Protein AF-W9YU02-F1 (afdb_monomer_lite)

Sequence (394 aa):
MASEASTPVRILVINPNTSTHMTDALKPMVEGLGFPSVDYTYFTSPTPGIPSINSPTDAARSAEICFPALVPLVPHHDAFLVACYSAHPLVGMLKAECSRLSAAAAAGAGGRGARKYVTGIFEASCLASLALVSSSGGEGGEANEEKNKTTTITANENDKTTTNTDIDNDSFGFGIVSTGKVWETALQHAVDEFLGLPVPNGNDLNTPNSKPDSTSKTQSQSHQSTPQRFYGCETTGLNASELHDLPAEEVRKKMMDATKRLLRRGMGIIGSSKNTSPDETWKLVNVKVNANLQSQSQSQSQSHEQSSSTDNVSSSYGSESTTACSDPDPESRSKSSSRVKAICLGCAGMVGLDSAVRSACIEELGPEAGKEVYIVDGVKAGVGMLYSLARCGF

Structure (mmCIF, N/CA/C/O backbone):
data_AF-W9YU02-F1
#
_entry.id   AF-W9YU02-F1
#
loop_
_atom_site.group_PDB
_atom_site.id
_atom_site.type_symbol
_atom_site.label_atom_id
_atom_site.label_alt_id
_atom_site.label_comp_id
_atom_site.label_asym_id
_atom_site.label_entity_id
_atom_site.label_seq_id
_atom_site.pdbx_PDB_ins_code
_atom_site.Cartn_x
_atom_site.Cartn_y
_atom_site.Cartn_z
_atom_site.occupancy
_atom_site.B_iso_or_equiv
_atom_site.auth_seq_id
_atom_site.auth_comp_id
_atom_site.auth_asym_id
_atom_site.auth_atom_id
_atom_site.pdbx_PDB_model_num
ATOM 1 N N . MET A 1 1 ? -15.076 -34.034 -17.458 1.00 41.31 1 MET A N 1
ATOM 2 C CA . MET A 1 1 ? -14.445 -32.890 -18.143 1.00 41.31 1 MET A CA 1
ATOM 3 C C . MET A 1 1 ? -13.404 -32.335 -17.191 1.00 41.31 1 MET A C 1
ATOM 5 O O . MET A 1 1 ? -13.784 -31.924 -16.104 1.00 41.31 1 MET A O 1
ATOM 9 N N . ALA A 1 2 ? -12.118 -32.435 -17.521 1.00 43.78 2 ALA A N 1
ATOM 10 C CA . ALA A 1 2 ? -11.087 -31.748 -16.751 1.00 43.78 2 ALA A CA 1
ATOM 11 C C . ALA A 1 2 ? -11.253 -30.248 -17.023 1.00 43.78 2 ALA A C 1
ATOM 13 O O . ALA A 1 2 ? -11.263 -29.853 -18.187 1.00 43.78 2 ALA A O 1
ATOM 14 N N . SER A 1 3 ? -11.476 -29.435 -15.989 1.00 51.62 3 SER A N 1
ATOM 15 C CA . SER A 1 3 ? -11.444 -27.983 -16.152 1.00 51.62 3 SER A CA 1
ATOM 16 C C . SER A 1 3 ? -10.047 -27.611 -16.639 1.00 51.62 3 SER A C 1
ATOM 18 O O . SER A 1 3 ? -9.076 -27.954 -15.962 1.00 51.62 3 SER A O 1
ATOM 20 N N . GLU A 1 4 ? -9.924 -26.947 -17.788 1.00 56.81 4 GLU A N 1
ATOM 21 C CA . GLU A 1 4 ? -8.664 -26.299 -18.151 1.00 56.81 4 GLU A CA 1
ATOM 22 C C . GLU A 1 4 ? -8.296 -25.349 -17.008 1.00 56.81 4 GLU A C 1
ATOM 24 O O . GLU A 1 4 ? -8.986 -24.359 -16.756 1.00 56.81 4 GLU A O 1
ATOM 29 N N . ALA A 1 5 ? -7.264 -25.705 -16.242 1.00 61.38 5 ALA A N 1
ATOM 30 C CA . ALA A 1 5 ? -6.769 -24.853 -15.178 1.00 61.38 5 ALA A CA 1
ATOM 31 C C . ALA A 1 5 ? -6.257 -23.569 -15.838 1.00 61.38 5 ALA A C 1
ATOM 33 O O . ALA A 1 5 ? -5.309 -23.601 -16.621 1.00 61.38 5 ALA A O 1
ATOM 34 N N . SER A 1 6 ? -6.927 -22.448 -15.573 1.00 71.88 6 SER A N 1
ATOM 35 C CA . SER A 1 6 ? -6.521 -21.156 -16.115 1.00 71.88 6 SER A CA 1
ATOM 36 C C . SER A 1 6 ? -5.093 -20.832 -15.672 1.00 71.88 6 SER A C 1
ATOM 38 O O . SER A 1 6 ? -4.757 -21.007 -14.498 1.00 71.88 6 SER A O 1
ATOM 40 N N . THR A 1 7 ? -4.270 -20.344 -16.606 1.00 85.31 7 THR A N 1
ATOM 41 C CA . THR A 1 7 ? -2.893 -19.913 -16.340 1.00 85.31 7 THR A CA 1
ATOM 42 C C . THR A 1 7 ? -2.851 -18.993 -15.114 1.00 85.31 7 THR A C 1
ATOM 44 O O . THR A 1 7 ? -3.695 -18.090 -15.005 1.00 85.31 7 THR A O 1
ATOM 47 N N . PRO A 1 8 ? -1.921 -19.209 -14.168 1.00 92.12 8 PRO A N 1
ATOM 48 C CA . PRO A 1 8 ? -1.786 -18.337 -13.012 1.00 92.12 8 PRO A CA 1
ATOM 49 C C . PRO A 1 8 ? -1.476 -16.889 -13.407 1.00 92.12 8 PRO A C 1
ATOM 51 O O . PRO A 1 8 ? -0.754 -16.643 -14.373 1.00 92.12 8 PRO A O 1
ATOM 54 N N . VAL A 1 9 ? -2.009 -15.929 -12.648 1.00 93.94 9 VAL A N 1
ATOM 55 C CA . VAL A 1 9 ? -1.598 -14.521 -12.754 1.00 93.94 9 VAL A CA 1
ATOM 56 C C . VAL A 1 9 ? -0.261 -14.373 -12.047 1.00 93.94 9 VAL A C 1
ATOM 58 O O . VAL A 1 9 ? -0.157 -14.723 -10.876 1.00 93.94 9 VAL A O 1
ATOM 61 N N . ARG A 1 10 ? 0.753 -13.835 -12.724 1.00 96.62 10 ARG A N 1
ATOM 62 C CA . ARG A 1 10 ? 2.095 -13.673 -12.150 1.00 96.62 10 ARG A CA 1
ATOM 63 C C . ARG A 1 10 ? 2.258 -12.262 -11.608 1.00 96.62 10 ARG A C 1
ATOM 65 O O . ARG A 1 10 ? 2.318 -11.307 -12.388 1.00 96.62 10 ARG A O 1
ATOM 72 N N . ILE A 1 11 ? 2.333 -12.122 -10.289 1.00 98.06 11 ILE A N 1
ATOM 73 C CA . ILE A 1 11 ? 2.441 -10.826 -9.611 1.00 98.06 11 ILE A CA 1
ATOM 74 C C . ILE A 1 11 ? 3.836 -10.696 -8.999 1.00 98.06 11 ILE A C 1
ATOM 76 O O . ILE A 1 11 ? 4.200 -11.469 -8.115 1.00 98.06 11 ILE A O 1
ATOM 80 N N . LEU A 1 12 ? 4.601 -9.696 -9.444 1.00 98.69 12 LEU A N 1
ATOM 81 C CA . LEU A 1 12 ? 5.879 -9.333 -8.834 1.00 98.69 12 LEU A CA 1
ATOM 82 C C . LEU A 1 12 ? 5.648 -8.338 -7.693 1.00 98.69 12 LEU A C 1
ATOM 84 O O . LEU A 1 12 ? 5.234 -7.199 -7.925 1.00 98.69 12 LEU A O 1
ATOM 88 N N . VAL A 1 13 ? 5.954 -8.750 -6.466 1.00 98.62 13 VAL A N 1
ATOM 89 C CA . VAL A 1 13 ? 5.935 -7.897 -5.275 1.00 98.62 13 VAL A CA 1
ATOM 90 C C . VAL A 1 13 ? 7.330 -7.313 -5.063 1.00 98.62 13 VAL A C 1
ATOM 92 O O . VAL A 1 13 ? 8.304 -8.028 -4.831 1.00 98.62 13 VAL A O 1
ATOM 95 N N . ILE A 1 14 ? 7.437 -5.994 -5.173 1.00 98.75 14 ILE A N 1
ATOM 96 C CA . ILE A 1 14 ? 8.702 -5.266 -5.230 1.00 98.75 14 ILE A CA 1
ATOM 97 C C . ILE A 1 14 ? 8.909 -4.550 -3.907 1.00 98.75 14 ILE A C 1
ATOM 99 O O . ILE A 1 14 ? 8.250 -3.548 -3.640 1.00 98.75 14 ILE A O 1
ATOM 103 N N . ASN A 1 15 ? 9.862 -5.019 -3.109 1.00 97.88 15 ASN A N 1
ATOM 104 C CA . ASN A 1 15 ? 10.437 -4.233 -2.034 1.00 97.88 15 ASN A CA 1
ATOM 105 C C . ASN A 1 15 ? 11.599 -3.386 -2.597 1.00 97.88 15 ASN A C 1
ATOM 107 O O . ASN A 1 15 ? 12.632 -3.942 -2.979 1.00 97.88 15 ASN A O 1
ATOM 111 N N . PRO A 1 16 ? 11.463 -2.050 -2.665 1.00 97.88 16 PRO A N 1
ATOM 112 C CA . PRO A 1 16 ? 12.486 -1.194 -3.253 1.00 97.88 16 PRO A CA 1
ATOM 113 C C . PRO A 1 16 ? 13.603 -0.812 -2.261 1.00 97.88 16 PRO A C 1
ATOM 115 O O . PRO A 1 16 ? 14.509 -0.060 -2.614 1.00 97.88 16 PRO A O 1
ATOM 118 N N . ASN A 1 17 ? 13.596 -1.337 -1.031 1.00 95.75 17 ASN A N 1
ATOM 119 C CA . ASN A 1 17 ? 14.744 -1.259 -0.126 1.00 95.75 17 ASN A CA 1
ATOM 120 C C . ASN A 1 17 ? 15.564 -2.564 -0.136 1.00 95.75 17 ASN A C 1
ATOM 122 O O . ASN A 1 17 ? 15.133 -3.578 -0.686 1.00 95.75 17 ASN A O 1
ATOM 126 N N . THR A 1 18 ? 16.765 -2.541 0.447 1.00 96.88 18 THR A N 1
ATOM 127 C CA . THR A 1 18 ? 17.677 -3.703 0.459 1.00 96.88 18 THR A CA 1
ATOM 128 C C . THR A 1 18 ? 17.398 -4.697 1.591 1.00 96.88 18 THR A C 1
ATOM 130 O O . THR A 1 18 ? 18.138 -5.667 1.745 1.00 96.88 18 THR A O 1
ATOM 133 N N . SER A 1 19 ? 16.381 -4.469 2.427 1.00 93.69 19 SER A N 1
ATOM 134 C CA . SER A 1 19 ? 16.058 -5.351 3.550 1.00 93.69 19 SER A CA 1
ATOM 135 C C . SER A 1 19 ? 15.324 -6.599 3.065 1.00 93.69 19 SER A C 1
ATOM 137 O O . SER A 1 19 ? 14.130 -6.564 2.768 1.00 93.69 19 SER A O 1
ATOM 139 N N . THR A 1 20 ? 16.017 -7.737 3.037 1.00 94.19 20 THR A N 1
ATOM 140 C CA . THR A 1 20 ? 15.391 -9.036 2.738 1.00 94.19 20 THR A CA 1
ATOM 141 C C . THR A 1 20 ? 14.346 -9.410 3.782 1.00 94.19 20 THR A C 1
ATOM 143 O O . THR A 1 20 ? 13.319 -9.973 3.428 1.00 94.19 20 THR A O 1
ATOM 146 N N . HIS A 1 21 ? 14.552 -9.015 5.042 1.00 90.81 21 HIS A N 1
ATOM 147 C CA . HIS A 1 21 ? 13.585 -9.224 6.117 1.00 90.81 21 HIS A CA 1
ATOM 148 C C . HIS A 1 21 ? 12.227 -8.575 5.807 1.00 90.81 21 HIS A C 1
ATOM 150 O O . HIS A 1 21 ? 11.186 -9.195 6.006 1.00 90.81 21 HIS A O 1
ATOM 156 N N . MET A 1 22 ? 12.222 -7.352 5.259 1.00 90.25 22 MET A N 1
ATOM 157 C CA . MET A 1 22 ? 10.985 -6.685 4.834 1.00 90.25 22 MET A CA 1
ATOM 158 C C . MET A 1 22 ? 10.299 -7.464 3.704 1.00 90.25 22 MET A C 1
ATOM 160 O O . MET A 1 22 ? 9.086 -7.644 3.724 1.00 90.25 22 MET A O 1
ATOM 164 N N . THR A 1 23 ? 11.069 -7.979 2.744 1.00 95.12 23 THR A N 1
ATOM 165 C CA . THR A 1 23 ? 10.541 -8.826 1.666 1.00 95.12 23 THR A CA 1
ATOM 166 C C . THR A 1 23 ? 9.942 -10.124 2.206 1.00 95.12 23 THR A C 1
ATOM 168 O O . THR A 1 23 ? 8.861 -10.526 1.782 1.00 95.12 23 THR A O 1
ATOM 171 N N . ASP A 1 24 ? 10.614 -10.772 3.155 1.00 94.25 24 ASP A N 1
ATOM 172 C CA . ASP A 1 24 ? 10.149 -12.014 3.770 1.00 94.25 24 ASP A CA 1
ATOM 173 C C . ASP A 1 24 ? 8.869 -11.805 4.590 1.00 94.25 24 ASP A C 1
ATOM 175 O O . ASP A 1 24 ? 7.983 -12.656 4.551 1.00 94.25 24 ASP A O 1
ATOM 179 N N . ALA A 1 25 ? 8.712 -10.648 5.240 1.00 90.50 25 ALA A N 1
ATOM 180 C CA . ALA A 1 25 ? 7.493 -10.285 5.965 1.00 90.50 25 ALA A CA 1
ATOM 181 C C . ALA A 1 25 ? 6.264 -10.092 5.049 1.00 90.50 25 ALA A C 1
ATOM 183 O O . ALA A 1 25 ? 5.131 -10.291 5.490 1.00 90.50 25 ALA A O 1
ATOM 184 N N . LEU A 1 26 ? 6.461 -9.749 3.768 1.00 93.06 26 LEU A N 1
ATOM 185 C CA . LEU A 1 26 ? 5.368 -9.620 2.793 1.00 93.06 26 LEU A CA 1
ATOM 186 C C . LEU A 1 26 ? 4.794 -10.977 2.366 1.00 93.06 26 LEU A C 1
ATOM 188 O O . LEU A 1 26 ? 3.607 -11.063 2.054 1.00 93.06 26 LEU A O 1
ATOM 192 N N . LYS A 1 27 ? 5.609 -12.037 2.354 1.00 94.88 27 LYS A N 1
ATOM 193 C CA . LYS A 1 27 ? 5.220 -13.361 1.841 1.00 94.88 27 LYS A CA 1
ATOM 194 C C . LYS A 1 27 ? 3.986 -13.954 2.534 1.00 94.88 27 LYS A C 1
ATOM 196 O O . LYS A 1 27 ? 2.983 -14.153 1.847 1.00 94.88 27 LYS A O 1
ATOM 201 N N . PRO A 1 28 ? 3.978 -14.159 3.870 1.00 92.94 28 PRO A N 1
ATOM 202 C CA . PRO A 1 28 ? 2.838 -14.781 4.543 1.00 92.94 28 PRO A CA 1
ATOM 203 C C . PRO A 1 28 ? 1.558 -13.945 4.436 1.00 92.94 28 PRO A C 1
ATOM 205 O O . PRO A 1 28 ? 0.458 -14.492 4.456 1.00 92.94 28 PRO A O 1
ATOM 208 N N . MET A 1 29 ? 1.672 -12.622 4.289 1.00 89.00 29 MET A N 1
ATOM 209 C CA . MET A 1 29 ? 0.507 -11.771 4.062 1.00 89.00 29 MET A CA 1
ATOM 210 C C . MET A 1 29 ? -0.136 -11.989 2.705 1.00 89.00 29 MET A C 1
ATOM 212 O O . MET A 1 29 ? -1.354 -12.116 2.611 1.00 89.00 29 MET A O 1
ATOM 216 N N . VAL A 1 30 ? 0.685 -11.938 1.657 1.00 93.75 30 VAL A N 1
ATOM 217 C CA . VAL A 1 30 ? 0.225 -12.015 0.276 1.00 93.75 30 VAL A CA 1
ATOM 218 C C . VAL A 1 30 ? -0.326 -13.413 0.002 1.00 93.75 30 VAL A C 1
ATOM 220 O O . VAL A 1 30 ? -1.393 -13.551 -0.594 1.00 93.75 30 VAL A O 1
ATOM 223 N N . GLU A 1 31 ? 0.336 -14.443 0.528 1.00 92.50 31 GLU A N 1
ATOM 224 C CA . GLU A 1 31 ? -0.146 -15.826 0.507 1.00 92.50 31 GLU A CA 1
ATOM 225 C C . GLU A 1 31 ? -1.450 -15.989 1.303 1.00 92.50 31 GLU A C 1
ATOM 227 O O . GLU A 1 31 ? -2.388 -16.636 0.833 1.00 92.50 31 GLU A O 1
ATOM 232 N N . GLY A 1 32 ? -1.560 -15.332 2.463 1.00 92.94 32 GLY A N 1
ATOM 233 C CA . GLY A 1 32 ? -2.749 -15.353 3.316 1.00 92.94 32 GLY A CA 1
ATOM 234 C C . GLY A 1 32 ? -4.019 -14.772 2.681 1.00 92.94 32 GLY A C 1
ATOM 235 O O . GLY A 1 32 ? -5.109 -15.000 3.203 1.00 92.94 32 GLY A O 1
ATOM 236 N N . LEU A 1 33 ? -3.915 -14.062 1.549 1.00 93.62 33 LEU A N 1
ATOM 237 C CA . LEU A 1 33 ? -5.077 -13.586 0.785 1.00 93.62 33 LEU A CA 1
ATOM 238 C C . LEU A 1 33 ? -5.819 -14.717 0.060 1.00 93.62 33 LEU A C 1
ATOM 240 O O . LEU A 1 33 ? -6.988 -14.548 -0.279 1.00 93.62 33 LEU A O 1
ATOM 244 N N . GLY A 1 34 ? -5.164 -15.857 -0.188 1.00 94.12 34 GLY A N 1
ATOM 245 C CA . GLY A 1 34 ? -5.819 -17.055 -0.722 1.00 94.12 34 GLY A CA 1
ATOM 246 C C . GLY A 1 34 ? -6.401 -16.908 -2.133 1.00 94.12 34 GLY A C 1
ATOM 247 O O . GLY A 1 34 ? -7.319 -17.648 -2.491 1.00 94.12 34 GLY A O 1
ATOM 248 N N . PHE A 1 35 ? -5.906 -15.963 -2.941 1.00 94.38 35 PHE A N 1
ATOM 249 C CA . PHE A 1 35 ? -6.380 -15.801 -4.316 1.00 94.38 35 PHE A CA 1
ATOM 250 C C . PHE A 1 35 ? -6.037 -17.033 -5.171 1.00 94.38 35 PHE A C 1
ATOM 252 O O . PHE A 1 35 ? -4.880 -17.459 -5.196 1.00 94.38 35 PHE A O 1
ATOM 259 N N . PRO A 1 36 ? -7.009 -17.607 -5.904 1.00 92.62 36 PRO A N 1
ATOM 260 C CA . PRO A 1 36 ? -6.768 -18.801 -6.697 1.00 92.62 36 PRO A CA 1
ATOM 261 C C . PRO A 1 36 ? -5.972 -18.475 -7.963 1.00 92.62 36 PRO A C 1
ATOM 263 O O . PRO A 1 36 ? -6.187 -17.441 -8.607 1.00 92.62 36 PRO A O 1
ATOM 266 N N . SER A 1 37 ? -5.101 -19.409 -8.354 1.00 92.62 37 SER A N 1
ATOM 267 C CA . SER A 1 37 ? -4.300 -19.334 -9.581 1.00 92.62 37 SER A CA 1
ATOM 268 C C . SER A 1 37 ? -3.495 -18.027 -9.665 1.00 92.62 37 SER A C 1
ATOM 270 O O . SER A 1 37 ? -3.637 -17.251 -10.616 1.00 92.62 37 SER A O 1
ATOM 272 N N . VAL A 1 38 ? -2.666 -17.766 -8.655 1.00 94.94 38 VAL A N 1
ATOM 273 C CA . VAL A 1 38 ? -1.721 -16.642 -8.616 1.00 94.94 38 VAL A CA 1
ATOM 274 C C . VAL A 1 38 ? -0.342 -17.165 -8.266 1.00 94.94 38 VAL A C 1
ATOM 276 O O . VAL A 1 38 ? -0.200 -17.904 -7.296 1.00 94.94 38 VAL A O 1
ATOM 279 N N . ASP A 1 39 ? 0.656 -16.728 -9.025 1.00 95.94 39 ASP A N 1
ATOM 280 C CA . ASP A 1 39 ? 2.061 -16.975 -8.740 1.00 95.94 39 ASP A CA 1
ATOM 281 C C . ASP A 1 39 ? 2.694 -15.663 -8.274 1.00 95.94 39 ASP A C 1
ATOM 283 O O . ASP A 1 39 ? 2.815 -14.702 -9.042 1.00 95.94 39 ASP A O 1
ATOM 287 N N . TYR A 1 40 ? 3.090 -15.613 -7.004 1.00 98.06 40 TYR A N 1
ATOM 288 C CA . TYR A 1 40 ? 3.803 -14.470 -6.444 1.00 98.06 40 TYR A CA 1
ATOM 289 C C . TYR A 1 40 ? 5.308 -14.668 -6.564 1.00 98.06 40 TYR A C 1
ATOM 291 O O . TYR A 1 40 ? 5.860 -15.680 -6.130 1.00 98.06 40 TYR A O 1
ATOM 299 N N . THR A 1 41 ? 5.986 -13.665 -7.102 1.00 98.25 41 THR A N 1
ATOM 300 C CA . THR A 1 41 ? 7.443 -13.549 -7.048 1.00 98.25 41 THR A CA 1
ATOM 301 C C . THR A 1 41 ? 7.810 -12.287 -6.286 1.00 98.25 41 THR A C 1
ATOM 303 O O . THR A 1 41 ? 7.011 -11.358 -6.155 1.00 98.25 41 THR A O 1
ATOM 306 N N . TYR A 1 42 ? 9.028 -12.251 -5.755 1.00 98.56 42 TYR A N 1
ATOM 307 C CA . TYR A 1 42 ? 9.458 -11.185 -4.861 1.00 98.56 42 TYR A CA 1
ATOM 308 C C . TYR A 1 42 ? 10.779 -10.596 -5.332 1.00 98.56 42 TYR A C 1
ATOM 310 O O . TYR A 1 42 ? 11.689 -11.318 -5.740 1.00 98.56 42 TYR A O 1
ATOM 318 N N . PHE A 1 43 ? 10.883 -9.277 -5.239 1.00 98.62 43 PHE A N 1
ATOM 319 C CA . PHE A 1 43 ? 12.094 -8.525 -5.526 1.00 98.62 43 PHE A CA 1
ATOM 320 C C . PHE A 1 43 ? 12.529 -7.754 -4.282 1.00 98.62 43 PHE A C 1
ATOM 322 O O . PHE A 1 43 ? 11.702 -7.150 -3.605 1.00 98.62 43 PHE A O 1
ATOM 329 N N . THR A 1 44 ? 13.833 -7.758 -4.020 1.00 98.50 44 THR A N 1
ATOM 330 C CA . THR A 1 44 ? 14.493 -6.892 -3.033 1.00 98.50 44 THR A CA 1
ATOM 331 C C . THR A 1 44 ? 15.514 -6.045 -3.779 1.00 98.50 44 THR A C 1
ATOM 333 O O . THR A 1 44 ? 16.165 -6.558 -4.693 1.00 98.50 44 THR A O 1
ATOM 336 N N . SER A 1 45 ? 15.657 -4.772 -3.409 1.00 98.44 45 SER A N 1
ATOM 337 C CA . SER A 1 45 ? 16.618 -3.871 -4.052 1.00 98.44 45 SER A CA 1
ATOM 338 C C . SER A 1 45 ? 18.039 -4.462 -4.046 1.00 98.44 45 SER A C 1
ATOM 340 O O . SER A 1 45 ? 18.458 -5.000 -3.015 1.00 98.44 45 SER A O 1
ATOM 342 N N . PRO A 1 46 ? 18.791 -4.376 -5.162 1.00 97.19 46 PRO A N 1
ATOM 343 C CA . PRO A 1 46 ? 20.182 -4.809 -5.219 1.00 97.19 46 PRO A CA 1
ATOM 344 C C . PRO A 1 46 ? 21.084 -4.051 -4.239 1.00 97.19 46 PRO A C 1
ATOM 346 O O . PRO A 1 46 ? 20.810 -2.912 -3.865 1.00 97.19 46 PRO A O 1
ATOM 349 N N . THR A 1 47 ? 22.217 -4.663 -3.895 1.00 93.12 47 THR A N 1
ATOM 350 C CA . THR A 1 47 ? 23.273 -4.034 -3.090 1.00 93.12 47 THR A CA 1
ATOM 351 C C . THR A 1 47 ? 24.452 -3.643 -3.993 1.00 93.12 47 THR A C 1
ATOM 353 O O . THR A 1 47 ? 24.896 -4.483 -4.778 1.00 93.12 47 THR A O 1
ATOM 356 N N . PRO A 1 48 ? 25.007 -2.419 -3.877 1.00 94.12 48 PRO A N 1
ATOM 357 C CA . PRO A 1 48 ? 24.617 -1.348 -2.954 1.00 94.12 48 PRO A CA 1
ATOM 358 C C . PRO A 1 48 ? 23.262 -0.711 -3.314 1.00 94.12 48 PRO A C 1
ATOM 360 O O . PRO A 1 48 ? 22.991 -0.439 -4.480 1.00 94.12 48 PRO A O 1
ATOM 363 N N . GLY A 1 49 ? 22.441 -0.447 -2.295 1.00 95.19 49 GLY A N 1
ATOM 364 C CA . GLY A 1 49 ? 21.089 0.105 -2.428 1.00 95.19 49 GLY A CA 1
ATOM 365 C C . GLY A 1 49 ? 20.668 0.901 -1.192 1.00 95.19 49 GLY A C 1
ATOM 366 O O . GLY A 1 49 ? 21.497 1.187 -0.327 1.00 95.19 49 GLY A O 1
ATOM 367 N N . ILE A 1 50 ? 19.389 1.275 -1.103 1.00 96.50 50 ILE A N 1
ATOM 368 C CA . ILE A 1 50 ? 18.836 2.006 0.049 1.00 96.50 50 ILE A CA 1
ATOM 369 C C . ILE A 1 50 ? 18.321 1.010 1.103 1.00 96.50 50 ILE A C 1
ATOM 371 O O . ILE A 1 50 ? 17.351 0.307 0.819 1.00 96.50 50 ILE A O 1
ATOM 375 N N . PRO A 1 51 ? 18.894 0.946 2.323 1.00 93.00 51 PRO A N 1
ATOM 376 C CA . PRO A 1 51 ? 18.446 -0.006 3.346 1.00 93.00 51 PRO A CA 1
ATOM 377 C C . PRO A 1 51 ? 17.040 0.261 3.873 1.00 93.00 51 PRO A C 1
ATOM 379 O O . PRO A 1 51 ? 16.294 -0.668 4.166 1.00 93.00 51 PRO A O 1
ATOM 382 N N . SER A 1 52 ? 16.681 1.537 3.983 1.00 90.81 52 SER A N 1
ATOM 383 C CA . SER A 1 52 ? 15.411 1.996 4.529 1.00 90.81 52 SER A CA 1
ATOM 384 C C . SER A 1 52 ? 15.054 3.324 3.868 1.00 90.81 52 SER A C 1
ATOM 386 O O . SER A 1 52 ? 15.846 4.266 3.900 1.00 90.81 52 SER A O 1
ATOM 388 N N . ILE A 1 53 ? 13.894 3.382 3.214 1.00 92.25 53 ILE A N 1
ATOM 389 C CA . ILE A 1 53 ? 13.426 4.571 2.493 1.00 92.25 53 ILE A CA 1
ATOM 390 C C . ILE A 1 53 ? 12.683 5.453 3.489 1.00 92.25 53 ILE A C 1
ATOM 392 O O . ILE A 1 53 ? 11.609 5.080 3.959 1.00 92.25 53 ILE A O 1
ATOM 396 N N . ASN A 1 54 ? 13.249 6.615 3.810 1.00 91.19 54 ASN A N 1
ATOM 397 C CA . ASN A 1 54 ? 12.704 7.513 4.828 1.00 91.19 54 ASN A CA 1
ATOM 398 C C . ASN A 1 54 ? 12.425 8.917 4.283 1.00 91.19 54 ASN A C 1
ATOM 400 O O . ASN A 1 54 ? 12.119 9.812 5.058 1.00 91.19 54 ASN A O 1
ATOM 404 N N . SER A 1 55 ? 12.521 9.130 2.970 1.00 92.12 55 SER A N 1
ATOM 405 C CA . SER A 1 55 ? 12.230 10.412 2.329 1.00 92.12 55 SER A CA 1
ATOM 406 C C . SER A 1 55 ? 11.869 10.244 0.845 1.00 92.12 55 SER A C 1
ATOM 408 O O . SER A 1 55 ? 12.198 9.217 0.244 1.00 92.12 55 SER A O 1
ATOM 410 N N . PRO A 1 56 ? 11.250 11.258 0.207 1.00 94.12 56 PRO A N 1
ATOM 411 C CA . PRO A 1 56 ? 11.067 11.278 -1.248 1.00 94.12 56 PRO A CA 1
ATOM 412 C C . PRO A 1 56 ? 12.384 11.162 -2.032 1.00 94.12 56 PRO A C 1
ATOM 414 O O . PRO A 1 56 ? 12.431 10.502 -3.067 1.00 94.12 56 PRO A O 1
ATOM 417 N N . THR A 1 57 ? 13.474 11.742 -1.520 1.00 95.88 57 THR A N 1
ATOM 418 C CA . THR A 1 57 ? 14.810 11.632 -2.127 1.00 95.88 57 THR A CA 1
ATOM 419 C C . THR A 1 57 ? 15.333 10.195 -2.084 1.00 95.88 57 THR A C 1
ATOM 421 O O . THR A 1 57 ? 15.874 9.710 -3.078 1.00 95.88 57 THR A O 1
ATOM 424 N N . ASP A 1 58 ? 15.130 9.487 -0.968 1.00 95.94 58 ASP A N 1
ATOM 425 C CA . ASP A 1 58 ? 15.469 8.063 -0.867 1.00 95.94 58 ASP A CA 1
ATOM 426 C C . ASP A 1 58 ? 14.647 7.225 -1.849 1.00 95.94 58 ASP A C 1
ATOM 428 O O . ASP A 1 58 ? 15.193 6.328 -2.487 1.00 95.94 58 ASP A O 1
ATOM 432 N N . ALA A 1 59 ? 13.353 7.530 -2.001 1.00 96.81 59 ALA A N 1
ATOM 433 C CA . ALA A 1 59 ? 12.467 6.847 -2.944 1.00 96.81 59 ALA A CA 1
ATOM 434 C C . ALA A 1 59 ? 12.917 7.059 -4.401 1.00 96.81 59 ALA A C 1
ATOM 436 O O . ALA A 1 59 ? 12.950 6.110 -5.185 1.00 96.81 59 ALA A O 1
ATOM 437 N N . ALA A 1 60 ? 13.330 8.280 -4.758 1.00 98.06 60 ALA A N 1
ATOM 438 C CA . ALA A 1 60 ? 13.881 8.585 -6.077 1.00 98.06 60 ALA A CA 1
ATOM 439 C C . ALA A 1 60 ? 15.179 7.809 -6.349 1.00 98.06 60 ALA A C 1
ATOM 441 O O . ALA A 1 60 ? 15.273 7.098 -7.349 1.00 98.06 60 ALA A O 1
ATOM 442 N N . ARG A 1 61 ? 16.143 7.849 -5.421 1.00 98.25 61 ARG A N 1
ATOM 443 C CA . ARG A 1 61 ? 17.399 7.095 -5.559 1.00 98.25 61 ARG A CA 1
ATOM 444 C C . ARG A 1 61 ? 17.165 5.583 -5.588 1.00 98.25 61 ARG A C 1
ATOM 446 O O . ARG A 1 61 ? 17.787 4.874 -6.372 1.00 98.25 61 ARG A O 1
ATOM 453 N N . SER A 1 62 ? 16.267 5.074 -4.750 1.00 98.56 62 SER A N 1
ATOM 454 C CA . SER A 1 62 ? 15.872 3.666 -4.770 1.00 98.56 62 SER A CA 1
ATOM 455 C C . SER A 1 62 ? 15.297 3.267 -6.134 1.00 98.56 62 SER A C 1
ATOM 457 O O . SER A 1 62 ? 15.638 2.203 -6.655 1.00 98.56 62 SER A O 1
ATOM 459 N N . ALA A 1 63 ? 14.483 4.128 -6.753 1.00 98.69 63 ALA A N 1
ATOM 460 C CA . ALA A 1 63 ? 13.927 3.867 -8.072 1.00 98.69 63 ALA A CA 1
ATOM 461 C C . ALA A 1 63 ? 15.007 3.735 -9.154 1.00 98.69 63 ALA A C 1
ATOM 463 O O . ALA A 1 63 ? 14.982 2.769 -9.918 1.00 98.69 63 ALA A O 1
ATOM 464 N N . GLU A 1 64 ? 15.985 4.643 -9.169 1.00 98.31 64 GLU A N 1
ATOM 465 C CA . GLU A 1 64 ? 17.134 4.592 -10.084 1.00 98.31 64 GLU A CA 1
ATOM 466 C C . GLU A 1 64 ? 17.930 3.287 -9.945 1.00 98.31 64 GLU A C 1
ATOM 468 O O . GLU A 1 64 ? 18.328 2.692 -10.945 1.00 98.31 64 GLU A O 1
ATOM 473 N N . ILE A 1 65 ? 18.123 2.814 -8.711 1.00 98.56 65 ILE A N 1
ATOM 474 C CA . ILE A 1 65 ? 18.876 1.587 -8.412 1.00 98.56 65 ILE A CA 1
ATOM 475 C C . ILE A 1 65 ? 18.085 0.334 -8.806 1.00 98.56 65 ILE A C 1
ATOM 477 O O . ILE A 1 65 ? 18.636 -0.597 -9.393 1.00 98.56 65 ILE A O 1
ATOM 481 N N . CYS A 1 66 ? 16.789 0.288 -8.489 1.00 98.75 66 CYS A N 1
ATOM 482 C CA . CYS A 1 66 ? 15.971 -0.904 -8.709 1.00 98.75 66 CYS A CA 1
ATOM 483 C C . CYS A 1 66 ? 15.600 -1.098 -10.181 1.00 98.75 66 CYS A C 1
ATOM 485 O O . CYS A 1 66 ? 15.524 -2.235 -10.650 1.00 98.75 66 CYS A O 1
ATOM 487 N N . PHE A 1 67 ? 15.337 -0.011 -10.911 1.00 98.69 67 PHE A N 1
ATOM 488 C CA . PHE A 1 67 ? 14.729 -0.089 -12.237 1.00 98.69 67 PHE A CA 1
ATOM 489 C C . PHE A 1 67 ? 15.525 -0.939 -13.248 1.00 98.69 67 PHE A C 1
ATOM 491 O O . PHE A 1 67 ? 14.909 -1.810 -13.866 1.00 98.69 67 PHE A O 1
ATOM 498 N N . PRO A 1 68 ? 16.864 -0.820 -13.377 1.00 98.56 68 PRO A N 1
ATOM 499 C CA . PRO A 1 68 ? 17.639 -1.666 -14.289 1.00 98.56 68 PRO A CA 1
ATOM 500 C C . PRO A 1 68 ? 17.511 -3.169 -14.007 1.00 98.56 68 PRO A C 1
ATOM 502 O O . PRO A 1 68 ? 17.502 -3.967 -14.941 1.00 98.56 68 PRO A O 1
ATOM 505 N N . ALA A 1 69 ? 17.381 -3.562 -12.736 1.00 98.31 69 ALA A N 1
ATOM 506 C CA . ALA A 1 69 ? 17.208 -4.960 -12.339 1.00 98.31 69 ALA A CA 1
ATOM 507 C C . ALA A 1 69 ? 15.761 -5.456 -12.517 1.00 98.31 69 ALA A C 1
ATOM 509 O O . ALA A 1 69 ? 15.534 -6.654 -12.676 1.00 98.31 69 ALA A O 1
ATOM 510 N N . LEU A 1 70 ? 14.782 -4.546 -12.518 1.00 98.56 70 LEU A N 1
ATOM 511 C CA . LEU A 1 70 ? 13.369 -4.856 -12.735 1.00 98.56 70 LEU A CA 1
ATOM 512 C C . LEU A 1 70 ? 13.014 -5.004 -14.220 1.00 98.56 70 LEU A C 1
ATOM 514 O O . LEU A 1 70 ? 12.174 -5.839 -14.550 1.00 98.56 70 LEU A O 1
ATOM 518 N N . VAL A 1 71 ? 13.649 -4.242 -15.119 1.00 97.88 71 VAL A N 1
ATOM 519 C CA . VAL A 1 71 ? 13.368 -4.271 -16.571 1.00 97.88 71 VAL A CA 1
ATOM 520 C C . VAL A 1 71 ? 13.393 -5.697 -17.155 1.00 97.88 71 VAL A C 1
ATOM 522 O O . VAL A 1 71 ? 12.419 -6.072 -17.813 1.00 97.88 71 VAL A O 1
ATOM 525 N N . PRO A 1 72 ? 14.405 -6.549 -16.880 1.00 97.56 72 PRO A N 1
ATOM 526 C CA . PRO A 1 72 ? 14.421 -7.931 -17.366 1.00 97.56 72 PRO A CA 1
ATOM 527 C C . PRO A 1 72 ? 13.275 -8.800 -16.835 1.00 97.56 72 PRO A C 1
ATOM 529 O O . PRO A 1 72 ? 12.943 -9.806 -17.452 1.00 97.56 72 PRO A O 1
ATOM 532 N N . LEU A 1 73 ? 12.659 -8.435 -15.706 1.00 97.31 73 LEU A N 1
ATOM 533 C CA . LEU A 1 73 ? 11.552 -9.178 -15.101 1.00 97.31 73 LEU A CA 1
ATOM 534 C C . LEU A 1 73 ? 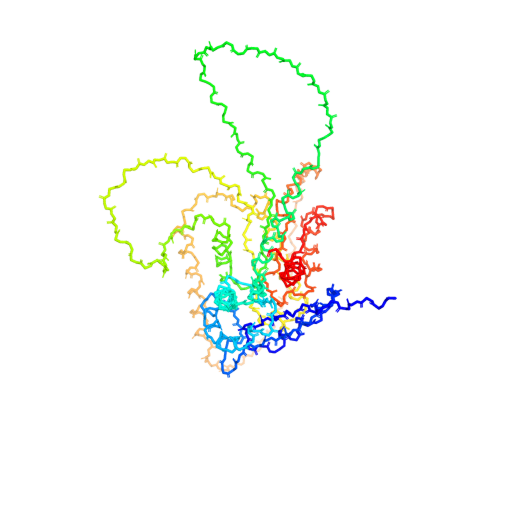10.196 -8.796 -15.707 1.00 97.31 73 LEU A C 1
ATOM 536 O O . LEU A 1 73 ? 9.253 -9.587 -15.627 1.00 97.31 73 LEU A O 1
ATOM 540 N N . VAL A 1 74 ? 10.081 -7.621 -16.338 1.00 95.88 74 VAL A N 1
ATOM 541 C CA . VAL A 1 74 ? 8.812 -7.111 -16.884 1.00 95.88 74 VAL A CA 1
ATOM 542 C C . VAL A 1 74 ? 8.142 -8.072 -17.879 1.00 95.88 74 VAL A C 1
ATOM 544 O O . VAL A 1 74 ? 6.931 -8.287 -17.767 1.00 95.88 74 VAL A O 1
ATOM 547 N N . PRO A 1 75 ? 8.849 -8.712 -18.832 1.00 93.38 75 PRO A N 1
ATOM 548 C CA . PRO A 1 75 ? 8.231 -9.673 -19.749 1.00 93.38 75 PRO A CA 1
ATOM 549 C C . PRO A 1 75 ? 7.585 -10.877 -19.042 1.00 93.38 75 PRO A C 1
ATOM 551 O O . PRO A 1 75 ? 6.608 -11.429 -19.550 1.00 93.38 75 PRO A O 1
ATOM 554 N N . HIS A 1 76 ? 8.088 -11.253 -17.863 1.00 94.31 76 HIS A N 1
ATOM 555 C CA . HIS A 1 76 ? 7.742 -12.493 -17.165 1.00 94.31 76 HIS A CA 1
ATOM 556 C C . HIS A 1 76 ? 6.598 -12.368 -16.152 1.00 94.31 76 HIS A C 1
ATOM 558 O O . HIS A 1 76 ? 6.196 -13.384 -15.592 1.00 94.31 76 HIS A O 1
ATOM 564 N N . HIS A 1 77 ? 6.059 -11.167 -15.939 1.00 96.19 77 HIS A N 1
ATOM 565 C CA . HIS A 1 77 ? 4.993 -10.917 -14.963 1.00 96.19 77 HIS A CA 1
ATOM 566 C C . HIS A 1 77 ? 3.823 -10.166 -15.589 1.00 96.19 77 HIS A C 1
ATOM 568 O O . HIS A 1 77 ? 3.996 -9.397 -16.535 1.00 96.19 77 HIS A O 1
ATOM 574 N N . ASP A 1 78 ? 2.627 -10.384 -15.063 1.00 94.81 78 ASP A N 1
ATOM 575 C CA . ASP A 1 78 ? 1.391 -9.751 -15.531 1.00 94.81 78 ASP A CA 1
ATOM 576 C C . ASP A 1 78 ? 1.071 -8.500 -14.704 1.00 94.81 78 ASP A C 1
ATOM 578 O O . ASP A 1 78 ? 0.464 -7.550 -15.201 1.00 94.81 78 ASP A O 1
ATOM 582 N N . ALA A 1 79 ? 1.529 -8.467 -13.451 1.00 97.38 79 ALA A N 1
ATOM 583 C CA . ALA A 1 79 ? 1.315 -7.346 -12.556 1.00 97.38 79 ALA A CA 1
ATOM 584 C C . ALA A 1 79 ? 2.506 -7.065 -11.628 1.00 97.38 79 ALA A C 1
ATOM 586 O O . ALA A 1 79 ? 3.301 -7.956 -11.329 1.00 97.38 79 ALA A O 1
ATOM 587 N N . PHE A 1 80 ? 2.605 -5.819 -11.160 1.00 98.62 80 PHE A N 1
ATOM 588 C CA . PHE A 1 80 ? 3.723 -5.308 -10.367 1.00 98.62 80 PHE A CA 1
ATOM 589 C C . PHE A 1 80 ? 3.206 -4.461 -9.203 1.00 98.62 80 PHE A C 1
ATOM 591 O O . PHE A 1 80 ? 2.531 -3.450 -9.419 1.00 98.62 80 PHE A O 1
ATOM 598 N N . LEU A 1 81 ? 3.546 -4.857 -7.978 1.00 98.75 81 LEU A N 1
ATOM 599 C CA . LEU A 1 81 ? 3.215 -4.121 -6.762 1.00 98.75 81 LEU A CA 1
ATOM 600 C C . LEU A 1 81 ? 4.472 -3.489 -6.169 1.00 98.75 81 LEU A C 1
ATOM 602 O O . LEU A 1 81 ? 5.358 -4.209 -5.717 1.00 98.75 81 LEU A O 1
ATOM 606 N N . VAL A 1 82 ? 4.538 -2.159 -6.106 1.00 98.69 82 VAL A N 1
ATOM 607 C CA . VAL A 1 82 ? 5.616 -1.456 -5.392 1.00 98.69 82 VAL A CA 1
ATOM 608 C C . VAL A 1 82 ? 5.249 -1.329 -3.911 1.00 98.69 82 VAL A C 1
ATOM 610 O O . VAL A 1 82 ? 4.379 -0.544 -3.531 1.00 98.69 82 VAL A O 1
ATOM 613 N N . ALA A 1 83 ? 5.924 -2.102 -3.061 1.00 97.00 83 ALA A N 1
ATOM 614 C CA . ALA A 1 83 ? 5.683 -2.210 -1.623 1.00 97.00 83 ALA A CA 1
ATOM 615 C C . ALA A 1 83 ? 6.455 -1.154 -0.809 1.00 97.00 83 ALA A C 1
ATOM 617 O O . ALA A 1 83 ? 7.134 -1.461 0.168 1.00 97.00 83 ALA A O 1
ATOM 618 N N . CYS A 1 84 ? 6.345 0.115 -1.206 1.00 95.69 84 CYS A N 1
ATOM 619 C CA . CYS A 1 84 ? 6.815 1.256 -0.424 1.00 95.69 84 CYS A CA 1
ATOM 620 C C . CYS A 1 84 ? 5.698 2.290 -0.323 1.00 95.69 84 CYS A C 1
ATOM 622 O O . CYS A 1 84 ? 5.096 2.658 -1.330 1.00 95.69 84 CYS A O 1
ATOM 624 N N . TYR A 1 85 ? 5.409 2.749 0.894 1.00 95.38 85 TYR A N 1
ATOM 625 C CA . TYR A 1 85 ? 4.306 3.669 1.131 1.00 95.38 85 TYR A CA 1
ATOM 626 C C . TYR A 1 85 ? 4.759 5.113 0.895 1.00 95.38 85 TYR A C 1
ATOM 628 O O . TYR A 1 85 ? 5.116 5.844 1.813 1.00 95.38 85 TYR A O 1
ATOM 636 N N . SER A 1 86 ? 4.802 5.495 -0.374 1.00 95.25 86 SER A N 1
ATOM 637 C CA . SER A 1 86 ? 5.093 6.842 -0.863 1.00 95.25 86 SER A CA 1
ATOM 638 C C . SER A 1 86 ? 4.549 6.972 -2.288 1.00 95.25 86 SER A C 1
ATOM 640 O O . SER A 1 86 ? 4.209 5.959 -2.902 1.00 95.25 86 SER A O 1
ATOM 642 N N . ALA A 1 87 ? 4.516 8.185 -2.846 1.00 95.38 87 ALA A N 1
ATOM 643 C CA . ALA A 1 87 ? 4.413 8.371 -4.296 1.00 95.38 87 ALA A CA 1
ATOM 644 C C . ALA A 1 87 ? 5.722 7.909 -4.966 1.00 95.38 87 ALA A C 1
ATOM 646 O O . ALA A 1 87 ? 6.569 8.710 -5.361 1.00 95.38 87 ALA A O 1
ATOM 647 N N . HIS A 1 88 ? 5.948 6.594 -4.991 1.00 97.94 88 HIS A N 1
ATOM 648 C CA . HIS A 1 88 ? 7.241 6.024 -5.338 1.00 97.94 88 HIS A CA 1
ATOM 649 C C . HIS A 1 88 ? 7.472 6.083 -6.860 1.00 97.94 88 HIS A C 1
ATOM 651 O O . HIS A 1 88 ? 6.706 5.463 -7.607 1.00 97.94 88 HIS A O 1
ATOM 657 N N . PRO A 1 89 ? 8.563 6.705 -7.359 1.00 98.44 89 PRO A N 1
ATOM 658 C CA . PRO A 1 89 ? 8.767 6.902 -8.802 1.00 98.44 89 PRO A CA 1
ATOM 659 C C . PRO A 1 89 ? 8.774 5.612 -9.638 1.00 98.44 89 PRO A C 1
ATOM 661 O O . PRO A 1 89 ? 8.342 5.615 -10.792 1.00 98.44 89 PRO A O 1
ATOM 664 N N . LEU A 1 90 ? 9.185 4.482 -9.042 1.00 98.38 90 LEU A N 1
ATOM 665 C CA . LEU A 1 90 ? 9.104 3.156 -9.678 1.00 98.38 90 LEU A CA 1
ATOM 666 C C . LEU A 1 90 ? 7.727 2.827 -10.255 1.00 98.38 90 LEU A C 1
ATOM 668 O O . LEU A 1 90 ? 7.675 2.151 -11.277 1.00 98.38 90 LEU A O 1
ATOM 672 N N . VAL A 1 91 ? 6.627 3.282 -9.644 1.00 98.50 91 VAL A N 1
ATOM 673 C CA . VAL A 1 91 ? 5.280 3.009 -10.167 1.00 98.50 91 VAL A CA 1
ATOM 674 C C . VAL A 1 91 ? 5.135 3.610 -11.566 1.00 98.50 91 VAL A C 1
ATOM 676 O O . VAL A 1 91 ? 4.749 2.908 -12.500 1.00 98.50 91 VAL A O 1
ATOM 679 N N . GLY A 1 92 ? 5.501 4.883 -11.740 1.00 98.06 92 GLY A N 1
ATOM 680 C CA . GLY A 1 92 ? 5.474 5.557 -13.040 1.00 98.06 92 GLY A CA 1
ATOM 681 C C . GLY A 1 92 ? 6.442 4.930 -14.046 1.00 98.06 92 GLY A C 1
ATOM 682 O O . GLY A 1 92 ? 6.059 4.651 -15.183 1.00 98.06 92 GLY A O 1
ATOM 683 N N . MET A 1 93 ? 7.669 4.625 -13.615 1.00 98.56 93 MET A N 1
ATOM 684 C CA . MET A 1 93 ? 8.691 4.010 -14.472 1.00 98.56 93 MET A CA 1
ATOM 685 C C . MET A 1 93 ? 8.265 2.622 -14.979 1.00 98.56 93 MET A C 1
ATOM 687 O O . MET A 1 93 ? 8.384 2.327 -16.168 1.00 98.56 93 MET A O 1
ATOM 691 N N . LEU A 1 94 ? 7.712 1.777 -14.105 1.00 98.50 94 LEU A N 1
ATOM 692 C CA . LEU A 1 94 ? 7.212 0.449 -14.470 1.00 98.50 94 LEU A CA 1
ATOM 693 C C . LEU A 1 94 ? 5.970 0.531 -15.361 1.00 98.50 94 LEU A C 1
ATOM 695 O O . LEU A 1 94 ? 5.858 -0.261 -16.295 1.00 98.50 94 LEU A O 1
ATOM 699 N N . LYS A 1 95 ? 5.060 1.491 -15.132 1.00 97.50 95 LYS A N 1
ATOM 700 C CA . LYS A 1 95 ? 3.919 1.742 -16.035 1.00 97.50 95 LYS A CA 1
ATOM 701 C C . LYS A 1 95 ? 4.394 2.092 -17.445 1.00 97.50 95 LYS A C 1
ATOM 703 O O . LYS A 1 95 ? 3.877 1.535 -18.416 1.00 97.50 95 LYS A O 1
ATOM 708 N N . ALA A 1 96 ? 5.386 2.976 -17.561 1.00 97.25 96 ALA A N 1
ATOM 709 C CA . ALA A 1 96 ? 5.969 3.359 -18.844 1.00 97.25 96 ALA A CA 1
ATOM 710 C C . ALA A 1 96 ? 6.621 2.159 -19.550 1.00 97.25 96 ALA A C 1
ATOM 712 O O . ALA A 1 96 ? 6.354 1.917 -20.727 1.00 97.25 96 ALA A O 1
ATOM 713 N N . GLU A 1 97 ? 7.396 1.350 -18.824 1.00 96.31 97 GLU A N 1
ATOM 714 C CA . GLU A 1 97 ? 8.051 0.161 -19.380 1.00 96.31 97 GLU A CA 1
ATOM 715 C C . GLU A 1 97 ? 7.051 -0.931 -19.797 1.00 96.31 97 GLU A C 1
ATOM 717 O O . GLU A 1 97 ? 7.151 -1.498 -20.888 1.00 96.31 97 GLU A O 1
ATOM 722 N N . CYS A 1 98 ? 6.021 -1.178 -18.984 1.00 94.69 98 CYS A N 1
ATOM 723 C CA . CYS A 1 98 ? 4.919 -2.078 -19.328 1.00 94.69 98 CYS A CA 1
ATOM 724 C C . CYS A 1 98 ? 4.183 -1.620 -20.592 1.00 94.69 98 CYS A C 1
ATOM 726 O O . CYS A 1 98 ? 3.854 -2.443 -21.453 1.00 94.69 98 CYS A O 1
ATOM 728 N N . SER A 1 99 ? 3.951 -0.310 -20.723 1.00 92.12 99 SER A N 1
ATOM 729 C CA . SER A 1 99 ? 3.309 0.290 -21.897 1.00 92.12 99 SER A CA 1
ATOM 730 C C . SER A 1 99 ? 4.179 0.136 -23.143 1.00 92.12 99 SER A C 1
ATOM 732 O O . SER A 1 99 ? 3.683 -0.293 -24.185 1.00 92.12 99 SER A O 1
ATOM 734 N N . ARG A 1 100 ? 5.490 0.389 -23.026 1.00 90.62 100 ARG A N 1
ATOM 735 C CA . ARG A 1 100 ? 6.471 0.197 -24.105 1.00 90.62 100 ARG A CA 1
ATOM 736 C C . ARG A 1 100 ? 6.470 -1.245 -24.615 1.00 90.62 100 ARG A C 1
ATOM 738 O O . ARG A 1 100 ? 6.418 -1.472 -25.823 1.00 90.62 100 ARG A O 1
ATOM 745 N N . LEU A 1 101 ? 6.496 -2.220 -23.706 1.00 86.94 101 LEU A N 1
ATOM 746 C CA . LEU A 1 101 ? 6.503 -3.639 -24.059 1.00 86.94 101 LEU A CA 1
ATOM 747 C C . LEU A 1 101 ? 5.166 -4.099 -24.665 1.00 86.94 101 LEU A C 1
ATOM 749 O O . LEU A 1 101 ? 5.158 -4.843 -25.645 1.00 86.94 101 LEU A O 1
ATOM 753 N N . SER A 1 102 ? 4.041 -3.618 -24.131 1.00 84.81 102 SER A N 1
ATOM 754 C CA . SER A 1 102 ? 2.705 -3.928 -24.661 1.00 84.81 102 SER A CA 1
ATOM 755 C C . SER A 1 102 ? 2.511 -3.364 -26.072 1.00 84.81 102 SER A C 1
ATOM 757 O O . SER A 1 102 ? 1.995 -4.061 -26.944 1.00 84.81 102 SER A O 1
ATOM 759 N N . ALA A 1 103 ? 2.980 -2.137 -26.326 1.00 81.81 103 ALA A N 1
ATOM 760 C CA . ALA A 1 103 ? 2.945 -1.516 -27.648 1.00 81.81 103 ALA A CA 1
ATOM 761 C C . ALA A 1 103 ? 3.799 -2.287 -28.669 1.00 81.81 103 ALA A C 1
ATOM 763 O O . ALA A 1 103 ? 3.339 -2.558 -29.777 1.00 81.81 103 ALA A O 1
ATOM 764 N N . ALA A 1 104 ? 5.009 -2.710 -28.283 1.00 75.38 104 ALA A N 1
ATOM 765 C CA . ALA A 1 104 ? 5.871 -3.529 -29.136 1.00 75.38 104 ALA A CA 1
ATOM 766 C C . ALA A 1 104 ? 5.230 -4.885 -29.490 1.00 75.38 104 ALA A C 1
ATOM 768 O O . ALA A 1 104 ? 5.324 -5.333 -30.631 1.00 75.38 104 ALA A O 1
ATOM 769 N N . ALA A 1 105 ? 4.537 -5.521 -28.538 1.00 72.38 105 ALA A N 1
ATOM 770 C CA . ALA A 1 105 ? 3.841 -6.789 -28.763 1.00 72.38 105 ALA A CA 1
ATOM 771 C C . ALA A 1 105 ? 2.595 -6.643 -29.659 1.00 72.38 105 ALA A C 1
ATOM 773 O O . ALA A 1 105 ? 2.306 -7.534 -30.458 1.00 72.38 105 ALA A O 1
ATOM 774 N N . ALA A 1 106 ? 1.869 -5.526 -29.550 1.00 70.06 106 ALA A N 1
ATOM 775 C CA . ALA A 1 106 ? 0.689 -5.234 -30.367 1.00 70.06 106 ALA A CA 1
ATOM 776 C C . ALA A 1 106 ? 1.029 -4.868 -31.826 1.00 70.06 106 ALA A C 1
ATOM 778 O O . ALA A 1 106 ? 0.200 -5.060 -32.710 1.00 70.06 106 ALA A O 1
ATOM 779 N N . ALA A 1 107 ? 2.246 -4.381 -32.095 1.00 64.69 107 ALA A N 1
ATOM 780 C CA . ALA A 1 107 ? 2.705 -4.029 -33.442 1.00 64.69 107 ALA A CA 1
ATOM 781 C C . ALA A 1 107 ? 3.048 -5.245 -34.337 1.00 64.69 107 ALA A C 1
ATOM 783 O O . ALA A 1 107 ? 3.270 -5.082 -35.536 1.00 64.69 107 ALA A O 1
ATOM 784 N N . GLY A 1 108 ? 3.108 -6.463 -33.782 1.00 61.56 108 GLY A N 1
ATOM 785 C CA . GLY A 1 108 ? 3.330 -7.697 -34.545 1.00 61.56 108 GLY A CA 1
ATOM 786 C C . GLY A 1 108 ? 2.048 -8.250 -35.183 1.00 61.56 108 GLY A C 1
ATOM 787 O O . GLY A 1 108 ? 0.956 -8.077 -34.648 1.00 61.56 108 GLY A O 1
ATOM 788 N N . ALA A 1 109 ? 2.175 -8.999 -36.286 1.00 49.91 109 ALA A N 1
ATOM 789 C CA . ALA A 1 109 ? 1.063 -9.518 -37.107 1.00 49.91 109 ALA A CA 1
ATOM 790 C C . ALA A 1 109 ? 0.064 -10.479 -36.400 1.00 49.91 109 ALA A C 1
ATOM 792 O O . ALA A 1 109 ? -0.868 -10.966 -37.033 1.00 49.91 109 ALA A O 1
ATOM 793 N N . GLY A 1 110 ? 0.231 -10.743 -35.098 1.00 53.94 110 GLY A N 1
ATOM 794 C CA . GLY A 1 110 ? -0.678 -11.535 -34.255 1.00 53.94 110 GLY A CA 1
ATOM 795 C C . GLY A 1 110 ? -0.848 -10.979 -32.832 1.00 53.94 110 GLY A C 1
ATOM 796 O O . GLY A 1 110 ? -1.147 -11.735 -31.907 1.00 53.94 110 GLY A O 1
ATOM 797 N N . GLY A 1 111 ? -0.590 -9.683 -32.627 1.00 46.75 111 GLY A N 1
ATOM 798 C CA . GLY A 1 111 ? -0.436 -9.062 -31.313 1.00 46.75 111 GLY A CA 1
ATOM 799 C C . GLY A 1 111 ? -1.714 -8.979 -30.473 1.00 46.75 111 GLY A C 1
ATOM 800 O O . GLY A 1 111 ? -2.390 -7.957 -30.459 1.00 46.75 111 GLY A O 1
ATOM 801 N N . ARG A 1 112 ? -1.996 -10.007 -29.667 1.00 50.28 112 ARG A N 1
ATOM 802 C CA . ARG A 1 112 ? -2.778 -9.853 -28.427 1.00 50.28 112 ARG A CA 1
ATOM 803 C C . ARG A 1 112 ? -1.802 -9.495 -27.308 1.00 50.28 112 ARG A C 1
ATOM 805 O O . ARG A 1 112 ? -1.358 -10.373 -26.575 1.00 50.28 112 ARG A O 1
ATOM 812 N N . GLY A 1 113 ? -1.378 -8.233 -27.243 1.00 57.16 113 GLY A N 1
ATOM 813 C CA . GLY A 1 113 ? -0.486 -7.771 -26.177 1.00 57.16 113 GLY A CA 1
ATOM 814 C C . GLY A 1 113 ? -1.141 -8.003 -24.814 1.00 57.16 113 GLY A C 1
ATOM 815 O O . GLY A 1 113 ? -2.203 -7.445 -24.546 1.00 57.16 113 GLY A O 1
ATOM 816 N N . ALA A 1 114 ? -0.546 -8.849 -23.971 1.00 70.00 114 ALA A N 1
ATOM 817 C CA . ALA A 1 114 ? -1.038 -9.070 -22.615 1.00 70.00 114 ALA A CA 1
ATOM 818 C C . ALA A 1 114 ? -0.936 -7.755 -21.830 1.00 70.00 114 ALA A C 1
ATOM 820 O O . ALA A 1 114 ? 0.152 -7.184 -21.713 1.00 70.00 114 ALA A O 1
ATOM 821 N N . ARG A 1 115 ? -2.074 -7.264 -21.329 1.00 85.12 115 ARG A N 1
ATOM 822 C CA . ARG A 1 115 ? -2.139 -6.061 -20.495 1.00 85.12 115 ARG A CA 1
ATOM 823 C C . ARG A 1 115 ? -1.336 -6.303 -19.222 1.00 85.12 115 ARG A C 1
ATOM 825 O O . ARG A 1 115 ? -1.471 -7.349 -18.594 1.00 85.12 115 ARG A O 1
ATOM 832 N N . LYS A 1 116 ? -0.491 -5.337 -18.869 1.00 93.12 116 LYS A N 1
ATOM 833 C CA . LYS A 1 116 ? 0.341 -5.371 -17.665 1.00 93.12 116 LYS A CA 1
ATOM 834 C C . LYS A 1 116 ? -0.103 -4.280 -16.710 1.00 93.12 116 LYS A C 1
ATOM 836 O O . LYS A 1 116 ? -0.348 -3.154 -17.139 1.00 93.12 116 LYS A O 1
ATOM 841 N N . TYR A 1 117 ? -0.190 -4.614 -15.429 1.00 96.44 117 TYR A N 1
ATOM 842 C CA . TYR A 1 117 ? -0.776 -3.742 -14.413 1.00 96.44 117 TYR A CA 1
ATOM 843 C C . TYR A 1 117 ? 0.254 -3.368 -13.351 1.00 96.44 117 TYR A C 1
ATOM 845 O O . TYR A 1 117 ? 1.018 -4.208 -12.889 1.00 96.44 117 TYR A O 1
ATOM 853 N N . VAL A 1 118 ? 0.287 -2.101 -12.950 1.00 98.25 118 VAL A N 1
ATOM 854 C CA . VAL A 1 118 ? 1.269 -1.599 -11.983 1.00 98.25 118 VAL A CA 1
ATOM 855 C C . VAL A 1 118 ? 0.567 -0.682 -10.996 1.00 98.25 118 VAL A C 1
ATOM 857 O O . VAL A 1 118 ? -0.144 0.240 -11.405 1.00 98.25 118 VAL A O 1
ATOM 860 N N . THR A 1 119 ? 0.809 -0.893 -9.708 1.00 98.44 119 THR A N 1
ATOM 861 C CA . THR A 1 119 ? 0.379 0.026 -8.652 1.00 98.44 119 THR A CA 1
ATOM 862 C C . THR A 1 119 ? 1.380 0.023 -7.499 1.00 98.44 119 THR A C 1
ATOM 864 O O . THR A 1 119 ? 2.158 -0.923 -7.347 1.00 98.44 119 THR A O 1
ATOM 867 N N . GLY A 1 120 ? 1.386 1.081 -6.697 1.00 98.31 120 GLY A N 1
ATOM 868 C CA . GLY A 1 120 ? 2.048 1.100 -5.400 1.00 98.31 120 GLY A CA 1
ATOM 869 C C . GLY A 1 120 ? 1.036 0.907 -4.275 1.00 98.31 120 GLY A C 1
ATOM 870 O O . GLY A 1 120 ? -0.175 1.078 -4.445 1.00 98.31 120 GLY A O 1
ATOM 871 N N . ILE A 1 121 ? 1.533 0.529 -3.098 1.00 97.12 121 ILE A N 1
ATOM 872 C CA . ILE A 1 121 ? 0.676 0.349 -1.916 1.00 97.12 121 ILE A CA 1
ATOM 873 C C . ILE A 1 121 ? 0.035 1.668 -1.458 1.00 97.12 121 ILE A C 1
ATOM 875 O O . ILE A 1 121 ? -1.050 1.652 -0.878 1.00 97.12 121 ILE A O 1
ATOM 879 N N . PHE A 1 122 ? 0.670 2.804 -1.764 1.00 97.38 122 PHE A N 1
ATOM 880 C CA . PHE A 1 122 ? 0.123 4.136 -1.528 1.00 97.38 122 PHE A CA 1
ATOM 881 C C . PHE A 1 122 ? -1.138 4.377 -2.372 1.00 97.38 122 PHE A C 1
ATOM 883 O O . PHE A 1 122 ? -2.216 4.576 -1.809 1.00 97.38 122 PHE A O 1
ATOM 890 N N . GLU A 1 123 ? -1.039 4.283 -3.701 1.00 97.44 123 GLU A N 1
ATOM 891 C CA . GLU A 1 123 ? -2.157 4.536 -4.617 1.00 97.44 123 GLU A CA 1
ATOM 892 C C . GLU A 1 123 ? -3.296 3.543 -4.382 1.00 97.44 123 GLU A C 1
ATOM 894 O O . GLU A 1 123 ? -4.467 3.925 -4.334 1.00 97.44 123 GLU A O 1
ATOM 899 N N . ALA A 1 124 ? -2.954 2.267 -4.171 1.00 97.62 124 ALA A N 1
ATOM 900 C CA . ALA A 1 124 ? -3.936 1.230 -3.890 1.00 97.62 124 ALA A CA 1
ATOM 901 C C . ALA A 1 124 ? -4.726 1.511 -2.602 1.00 97.62 124 ALA A C 1
ATOM 903 O O . ALA A 1 124 ? -5.949 1.366 -2.590 1.00 97.62 124 ALA A O 1
ATOM 904 N N . SER A 1 125 ? -4.049 1.950 -1.535 1.00 96.94 125 SER A N 1
ATOM 905 C CA . SER A 1 125 ? -4.710 2.288 -0.270 1.00 96.94 125 SER A CA 1
ATOM 906 C C . SER A 1 125 ? -5.606 3.528 -0.379 1.00 96.94 125 SER A C 1
ATOM 908 O O . SER A 1 125 ? -6.693 3.545 0.201 1.00 96.94 125 SER A O 1
ATOM 910 N N . CYS A 1 126 ? -5.201 4.534 -1.163 1.00 96.25 126 CYS A N 1
ATOM 911 C CA . CYS A 1 126 ? -6.006 5.731 -1.401 1.00 96.25 126 CYS A CA 1
ATOM 912 C C . CYS A 1 126 ? -7.285 5.377 -2.167 1.00 96.25 126 CYS A C 1
ATOM 914 O O . CYS A 1 126 ? -8.377 5.741 -1.737 1.00 96.25 126 CYS A O 1
ATOM 916 N N . LEU A 1 127 ? -7.176 4.601 -3.250 1.00 95.69 127 LEU A N 1
ATOM 917 C CA . LEU A 1 127 ? -8.335 4.154 -4.033 1.00 95.69 127 LEU A CA 1
ATOM 918 C C . LEU A 1 127 ? -9.297 3.293 -3.214 1.00 95.69 127 LEU A C 1
ATOM 920 O O . LEU A 1 127 ? -10.506 3.518 -3.258 1.00 95.69 127 LEU A O 1
ATOM 924 N N . ALA A 1 128 ? -8.771 2.338 -2.442 1.00 96.38 128 ALA A N 1
ATOM 925 C CA . ALA A 1 128 ? -9.587 1.514 -1.557 1.00 96.38 128 ALA A CA 1
ATOM 926 C C . ALA A 1 128 ? -10.323 2.378 -0.522 1.00 96.38 128 ALA A C 1
ATOM 928 O O . ALA A 1 128 ? -11.525 2.222 -0.327 1.00 96.38 128 ALA A O 1
ATOM 929 N N . SER A 1 129 ? -9.627 3.339 0.086 1.00 96.06 129 SER A N 1
ATOM 930 C CA . SER A 1 129 ? -10.225 4.253 1.059 1.00 96.06 129 SER A CA 1
ATOM 931 C C . SER A 1 129 ? -11.333 5.103 0.448 1.00 96.06 129 SER A C 1
ATOM 933 O O . SER A 1 129 ? -12.411 5.189 1.027 1.00 96.06 129 SER A O 1
ATOM 935 N N . LEU A 1 130 ? -11.117 5.676 -0.739 1.00 93.69 130 LEU A N 1
ATOM 936 C CA . LEU A 1 130 ? -12.141 6.446 -1.453 1.00 93.69 130 LEU A CA 1
ATOM 937 C C . LEU A 1 130 ? -13.386 5.607 -1.763 1.00 93.69 130 LEU A C 1
ATOM 939 O O . LEU A 1 130 ? -14.503 6.084 -1.579 1.00 93.69 130 LEU A O 1
ATOM 943 N N . ALA A 1 131 ? -13.210 4.359 -2.203 1.00 93.31 131 ALA A N 1
ATOM 944 C CA . ALA A 1 131 ? -14.328 3.458 -2.478 1.00 93.31 131 ALA A CA 1
ATOM 945 C C . ALA A 1 131 ? -15.146 3.149 -1.208 1.00 93.31 131 ALA A C 1
ATOM 947 O O . ALA A 1 131 ? -16.378 3.142 -1.242 1.00 93.31 131 ALA A O 1
ATOM 948 N N . LEU A 1 132 ? -14.466 2.953 -0.074 1.00 92.19 132 LEU A N 1
ATOM 949 C CA . LEU A 1 132 ? -15.099 2.647 1.210 1.00 92.19 132 LEU A CA 1
ATOM 950 C C . LEU A 1 132 ? -15.857 3.852 1.789 1.00 92.19 132 LEU A C 1
ATOM 952 O O . LEU A 1 132 ? -16.991 3.705 2.240 1.00 92.19 132 LEU A O 1
ATOM 956 N N . VAL A 1 133 ? -15.276 5.055 1.733 1.00 89.12 133 VAL A N 1
ATOM 957 C CA . VAL A 1 133 ? -15.883 6.270 2.320 1.00 89.12 133 VAL A CA 1
ATOM 958 C C . VAL A 1 133 ? -16.962 6.909 1.440 1.00 89.12 133 VAL A C 1
ATOM 960 O O . VAL A 1 133 ? -17.772 7.691 1.933 1.00 89.12 133 VAL A O 1
ATOM 963 N N . SER A 1 134 ? -17.015 6.581 0.146 1.00 75.69 134 SER A N 1
ATOM 964 C CA . SER A 1 134 ? -18.137 6.963 -0.726 1.00 75.69 134 SER A CA 1
ATOM 965 C C . SER A 1 134 ? -19.422 6.191 -0.412 1.00 75.69 134 SER A C 1
ATOM 967 O O . SER A 1 134 ? -20.505 6.668 -0.737 1.00 75.69 134 SER A O 1
ATOM 969 N N . SER A 1 135 ? -19.317 5.031 0.243 1.00 58.31 135 SER A N 1
ATOM 970 C CA . SER A 1 135 ? -20.464 4.167 0.559 1.00 58.31 135 SER A CA 1
ATOM 971 C C . SER A 1 135 ? -21.135 4.510 1.895 1.00 58.31 135 SER A C 1
ATOM 973 O O . SER A 1 135 ? -22.263 4.101 2.139 1.00 58.31 135 SER A O 1
ATOM 975 N N . SER A 1 136 ? -20.480 5.289 2.763 1.00 52.44 136 SER A N 1
ATOM 976 C CA . SER A 1 136 ? -20.950 5.575 4.127 1.00 52.44 136 SER A CA 1
ATOM 977 C C . SER A 1 136 ? -21.866 6.804 4.252 1.00 52.44 136 SER A C 1
ATOM 979 O O . SER A 1 136 ? -22.107 7.265 5.362 1.00 52.44 136 SER A O 1
ATOM 981 N N . GLY A 1 137 ? -22.340 7.376 3.139 1.00 47.75 137 GLY A N 1
ATOM 982 C CA . GLY A 1 137 ? -23.158 8.601 3.115 1.00 47.75 137 GLY A CA 1
ATOM 983 C C . GLY A 1 137 ? -24.626 8.411 2.714 1.00 47.75 137 GLY A C 1
ATOM 984 O O . GLY A 1 137 ? -25.270 9.402 2.386 1.00 47.75 137 GLY A O 1
ATOM 985 N N . GLY A 1 138 ? -25.143 7.176 2.666 1.00 41.03 138 GLY A N 1
ATOM 986 C CA . GLY A 1 138 ? -26.403 6.876 1.969 1.00 41.03 138 GLY A CA 1
ATOM 987 C C . GLY A 1 138 ? -27.382 5.912 2.641 1.00 41.03 138 GLY A C 1
ATOM 988 O O . GLY A 1 138 ? -28.246 5.397 1.942 1.00 41.03 138 GLY A O 1
ATOM 989 N N . GLU A 1 139 ? -27.301 5.655 3.948 1.00 42.94 139 GLU A N 1
ATOM 990 C CA . GLU A 1 139 ? -28.293 4.808 4.635 1.00 42.94 139 GLU A CA 1
ATOM 991 C C . GLU A 1 139 ? -29.016 5.593 5.735 1.00 42.94 139 GLU A C 1
ATOM 993 O O . GLU A 1 139 ? -28.543 5.712 6.862 1.00 42.94 139 GLU A O 1
ATOM 998 N N . GLY A 1 140 ? -30.170 6.169 5.380 1.00 36.75 140 GLY A N 1
ATOM 999 C CA . GLY A 1 140 ? -31.023 6.910 6.312 1.00 36.75 140 GLY A CA 1
ATOM 1000 C C . GLY A 1 140 ? -32.126 7.725 5.635 1.00 36.75 140 GLY A C 1
ATOM 1001 O O . GLY A 1 140 ? -32.262 8.911 5.910 1.00 36.75 140 GLY A O 1
ATOM 1002 N N . GLY A 1 141 ? -32.895 7.124 4.726 1.00 33.06 141 GLY A N 1
ATOM 1003 C CA . GLY A 1 141 ? -34.038 7.785 4.096 1.00 33.06 141 GLY A CA 1
ATOM 1004 C C . GLY A 1 141 ? -35.079 6.769 3.659 1.00 33.06 141 GLY A C 1
ATOM 1005 O O . GLY A 1 141 ? -35.015 6.252 2.547 1.00 33.06 141 GLY A O 1
ATOM 1006 N N . GLU A 1 142 ? -36.017 6.461 4.554 1.00 35.16 142 GLU A N 1
ATOM 1007 C CA . GLU A 1 142 ? -37.243 5.746 4.212 1.00 35.16 142 GLU A CA 1
ATOM 1008 C C . GLU A 1 142 ? -37.960 6.459 3.059 1.00 35.16 142 GLU A C 1
ATOM 1010 O O . GLU A 1 142 ? -38.087 7.686 3.027 1.00 35.16 142 GLU A O 1
ATOM 1015 N N . ALA A 1 143 ? -38.420 5.662 2.098 1.00 37.00 143 ALA A N 1
ATOM 1016 C CA . ALA A 1 143 ? -39.221 6.113 0.980 1.00 37.00 143 ALA A CA 1
ATOM 1017 C C . ALA A 1 143 ? -40.530 6.737 1.486 1.00 37.00 143 ALA A C 1
ATOM 1019 O O . ALA A 1 143 ? -41.443 6.021 1.887 1.00 37.00 143 ALA A O 1
ATOM 1020 N N . ASN A 1 144 ? -40.641 8.063 1.403 1.00 31.59 144 ASN A N 1
ATOM 1021 C CA . ASN A 1 144 ? -41.932 8.737 1.354 1.00 31.59 144 ASN A CA 1
ATOM 1022 C C . ASN A 1 144 ? -42.164 9.253 -0.063 1.00 31.59 144 ASN A C 1
ATOM 1024 O O . ASN A 1 144 ? -41.666 10.291 -0.497 1.00 31.59 144 ASN A O 1
ATOM 1028 N N . GLU A 1 145 ? -42.926 8.450 -0.791 1.00 40.06 145 GLU A N 1
ATOM 1029 C CA . GLU A 1 145 ? -43.557 8.780 -2.052 1.00 40.06 145 GLU A CA 1
ATOM 1030 C C . GLU A 1 145 ? -44.662 9.817 -1.793 1.00 40.06 145 GLU A C 1
ATOM 1032 O O . GLU A 1 145 ? -45.755 9.471 -1.346 1.00 40.06 145 GLU A O 1
ATOM 1037 N N . GLU A 1 146 ? -44.410 11.103 -2.072 1.00 35.66 146 GLU A N 1
ATOM 1038 C CA . GLU A 1 146 ? -45.488 12.097 -2.083 1.00 35.66 146 GLU A CA 1
ATOM 1039 C C . GLU A 1 146 ? -45.429 13.059 -3.282 1.00 35.66 146 GLU A C 1
ATOM 1041 O O . GLU A 1 146 ? -44.716 14.055 -3.324 1.00 35.66 146 GLU A O 1
ATOM 1046 N N . LYS A 1 147 ? -46.253 12.694 -4.272 1.00 35.03 147 LYS A N 1
ATOM 1047 C CA . LYS A 1 147 ? -47.089 13.532 -5.148 1.00 35.03 147 LYS A CA 1
ATOM 1048 C C . LYS A 1 147 ? -46.462 14.776 -5.791 1.00 35.03 147 LYS A C 1
ATOM 1050 O O . LYS A 1 147 ? -46.470 15.884 -5.262 1.00 35.03 147 LYS A O 1
ATOM 1055 N N . ASN A 1 148 ? -46.171 14.588 -7.078 1.00 35.38 148 ASN A N 1
ATOM 1056 C CA . ASN A 1 148 ? -46.182 15.599 -8.134 1.00 35.38 148 ASN A CA 1
ATOM 1057 C C . ASN A 1 148 ? -47.312 16.634 -7.962 1.00 35.38 148 ASN A C 1
ATOM 1059 O O . ASN A 1 148 ? -48.491 16.317 -8.140 1.00 35.38 148 ASN A O 1
ATOM 1063 N N . LYS A 1 149 ? -46.943 17.897 -7.729 1.00 31.58 149 LYS A N 1
ATOM 1064 C CA . LYS A 1 149 ? -47.813 19.049 -7.981 1.00 31.58 149 LYS A CA 1
ATOM 1065 C C . LYS A 1 149 ? -47.127 19.987 -8.967 1.00 31.58 149 LYS A C 1
ATOM 1067 O O . LYS A 1 149 ? -46.356 20.868 -8.599 1.00 31.58 149 LYS A O 1
ATOM 1072 N N . THR A 1 150 ? -47.435 19.769 -10.241 1.00 33.44 150 THR A N 1
ATOM 1073 C CA . THR A 1 150 ? -47.172 20.683 -11.352 1.00 33.44 150 THR A CA 1
ATOM 1074 C C . THR A 1 150 ? -47.657 22.085 -10.987 1.00 33.44 150 THR A C 1
ATOM 1076 O O . THR A 1 150 ? -48.859 22.312 -10.870 1.00 33.44 150 THR A O 1
ATOM 1079 N N . THR A 1 151 ? -46.726 23.023 -10.813 1.00 29.34 151 THR A N 1
ATOM 1080 C CA . THR A 1 151 ? -47.033 24.456 -10.807 1.00 29.34 151 THR A CA 1
ATOM 1081 C C . THR A 1 151 ? -46.135 25.135 -11.829 1.00 29.34 151 THR A C 1
ATOM 1083 O O . THR A 1 151 ? -44.918 25.197 -11.688 1.00 29.34 151 THR A O 1
ATOM 1086 N N . THR A 1 152 ? -46.782 25.574 -12.899 1.00 30.78 152 THR A N 1
ATOM 1087 C CA . THR A 1 152 ? -46.269 26.376 -14.004 1.00 30.78 152 THR A CA 1
ATOM 1088 C C . THR A 1 152 ? -45.528 27.610 -13.484 1.00 30.78 152 THR A C 1
ATOM 1090 O O . THR A 1 152 ? -46.126 28.442 -12.805 1.00 30.78 152 THR A O 1
ATOM 1093 N N . ILE A 1 153 ? -44.242 27.750 -13.818 1.00 33.00 153 ILE A N 1
ATOM 1094 C CA . ILE A 1 153 ? -43.474 28.974 -13.558 1.00 33.00 153 ILE A CA 1
ATOM 1095 C C . ILE A 1 153 ? -43.807 29.982 -14.663 1.00 33.00 153 ILE A C 1
ATOM 1097 O O . ILE A 1 153 ? -43.356 29.851 -15.799 1.00 33.00 153 ILE A O 1
ATOM 1101 N N . THR A 1 154 ? -44.603 30.995 -14.329 1.00 32.34 154 THR A N 1
ATOM 1102 C CA . THR A 1 154 ? -44.573 32.287 -15.021 1.00 32.34 154 THR A CA 1
ATOM 1103 C C . THR A 1 154 ? -43.387 33.085 -14.496 1.00 32.34 154 THR A C 1
ATOM 1105 O O . THR A 1 154 ? -43.248 33.265 -13.287 1.00 32.34 154 THR A O 1
ATOM 1108 N N . ALA A 1 155 ? -42.539 33.544 -15.414 1.00 40.47 155 ALA A N 1
ATOM 1109 C CA . ALA A 1 155 ? -41.401 34.402 -15.133 1.00 40.47 155 ALA A CA 1
ATOM 1110 C C . ALA A 1 155 ? -41.843 35.705 -14.451 1.00 40.47 155 ALA A C 1
ATOM 1112 O O . ALA A 1 155 ? -42.718 36.402 -14.959 1.00 40.47 155 ALA A O 1
ATOM 1113 N N . ASN A 1 156 ? -41.200 36.039 -13.335 1.00 31.00 156 ASN A N 1
ATOM 1114 C CA . ASN A 1 156 ? -41.064 37.418 -12.892 1.00 31.00 156 ASN A CA 1
ATOM 1115 C C . ASN A 1 156 ? -39.681 37.598 -12.266 1.00 31.00 156 ASN A C 1
ATOM 1117 O O . ASN A 1 156 ? -39.324 36.940 -11.291 1.00 31.00 156 ASN A O 1
ATOM 1121 N N . GLU A 1 157 ? -38.908 38.475 -12.897 1.00 44.00 157 GLU A N 1
ATOM 1122 C CA . GLU A 1 157 ? -37.666 39.033 -12.385 1.00 44.00 157 GLU A CA 1
ATOM 1123 C C . GLU A 1 157 ? -37.956 39.898 -11.150 1.00 44.00 157 GLU A C 1
ATOM 1125 O O . GLU A 1 157 ? -38.989 40.568 -11.083 1.00 44.00 157 GLU A O 1
ATOM 1130 N N . ASN A 1 158 ? -36.985 39.930 -10.234 1.00 40.97 158 ASN A N 1
ATOM 1131 C CA . ASN A 1 158 ? -36.927 40.686 -8.976 1.00 40.97 158 ASN A CA 1
ATOM 1132 C C . ASN A 1 158 ? -37.408 39.941 -7.724 1.00 40.97 158 ASN A C 1
ATOM 1134 O O . ASN A 1 158 ? -38.406 40.313 -7.117 1.00 40.97 158 ASN A O 1
ATOM 1138 N N . ASP A 1 159 ? -36.586 39.004 -7.245 1.00 33.06 159 ASP A N 1
ATOM 1139 C CA . ASP A 1 159 ? -36.277 38.988 -5.814 1.00 33.06 159 ASP A CA 1
ATOM 1140 C C . ASP A 1 159 ? -34.833 38.526 -5.562 1.00 33.06 159 ASP A C 1
ATOM 1142 O O . ASP A 1 159 ? -34.387 37.481 -6.036 1.00 33.06 159 ASP A O 1
ATOM 1146 N N . LYS A 1 160 ? -34.076 39.363 -4.848 1.00 43.22 160 LYS A N 1
ATOM 1147 C CA . LYS A 1 160 ? -32.721 39.079 -4.373 1.00 43.22 160 LYS A CA 1
ATOM 1148 C C . LYS A 1 160 ? -32.854 38.360 -3.038 1.00 43.22 160 LYS A C 1
ATOM 1150 O O . LYS A 1 160 ? -32.765 38.981 -1.984 1.00 43.22 160 LYS A O 1
ATOM 1155 N N . THR A 1 161 ? -32.981 37.046 -3.083 1.00 30.83 161 THR A N 1
ATOM 1156 C CA . THR A 1 161 ? -32.721 36.188 -1.927 1.00 30.83 161 THR A CA 1
ATOM 1157 C C . THR A 1 161 ? -31.660 35.177 -2.323 1.00 30.83 161 THR A C 1
ATOM 1159 O O . THR A 1 161 ? -31.928 34.096 -2.834 1.00 30.83 161 THR A O 1
ATOM 1162 N N . THR A 1 162 ? -30.406 35.581 -2.121 1.00 35.09 162 THR A N 1
ATOM 1163 C CA . THR A 1 162 ? -29.249 34.691 -2.143 1.00 35.09 162 THR A CA 1
ATOM 1164 C C . THR A 1 162 ? -29.440 33.667 -1.029 1.00 35.09 162 THR A C 1
ATOM 1166 O O . THR A 1 162 ? -29.084 33.916 0.122 1.00 35.09 162 THR A O 1
ATOM 1169 N N . THR A 1 163 ? -30.030 32.518 -1.341 1.00 31.19 163 THR A N 1
ATOM 1170 C CA . THR A 1 163 ? -29.869 31.336 -0.503 1.00 31.19 163 THR A CA 1
ATOM 1171 C C . THR A 1 163 ? -28.417 30.911 -0.665 1.00 31.19 163 THR A C 1
ATOM 1173 O O . THR A 1 163 ? -28.061 30.252 -1.641 1.00 31.19 163 THR A O 1
ATOM 1176 N N . ASN A 1 164 ? -27.562 31.359 0.258 1.00 32.03 164 ASN A N 1
ATOM 1177 C CA . ASN A 1 164 ? -26.320 30.663 0.560 1.00 32.03 164 ASN A CA 1
ATOM 1178 C C . ASN A 1 164 ? -26.727 29.231 0.900 1.00 32.03 164 ASN A C 1
ATOM 1180 O O . ASN A 1 164 ? -27.178 28.954 2.007 1.00 32.03 164 ASN A O 1
ATOM 1184 N N . THR A 1 165 ? -26.655 28.335 -0.077 1.00 35.09 165 THR A N 1
ATOM 1185 C CA . THR A 1 165 ? -26.552 26.917 0.216 1.00 35.09 165 THR A CA 1
ATOM 1186 C C . THR A 1 165 ? -25.202 26.773 0.892 1.00 35.09 165 THR A C 1
ATOM 1188 O O . THR A 1 165 ? -24.170 26.814 0.216 1.00 35.09 165 THR A O 1
ATOM 1191 N N . ASP A 1 166 ? -25.211 26.730 2.222 1.00 36.38 166 ASP A N 1
ATOM 1192 C CA . ASP A 1 166 ? -24.084 26.250 3.000 1.00 36.38 166 ASP A CA 1
ATOM 1193 C C . ASP A 1 166 ? -23.626 24.954 2.326 1.00 36.38 166 ASP A C 1
ATOM 1195 O O . ASP A 1 166 ? -24.387 23.997 2.196 1.00 36.38 166 ASP A O 1
ATOM 1199 N N . ILE A 1 167 ? -22.425 24.973 1.747 1.00 43.09 167 ILE A N 1
ATOM 1200 C CA . ILE A 1 167 ? -21.819 23.762 1.210 1.00 43.09 167 ILE A CA 1
ATOM 1201 C C . ILE A 1 167 ? -21.648 22.873 2.432 1.00 43.09 167 ILE A C 1
ATOM 1203 O O . ILE A 1 167 ? -20.803 23.178 3.276 1.00 43.09 167 ILE A O 1
ATOM 1207 N N . ASP A 1 168 ? -22.464 21.823 2.535 1.00 44.62 168 ASP A N 1
ATOM 1208 C CA . ASP A 1 168 ? -22.321 20.752 3.513 1.00 44.62 168 ASP A CA 1
ATOM 1209 C C . ASP A 1 168 ? -20.924 20.158 3.351 1.00 44.62 168 ASP A C 1
ATOM 1211 O O . ASP A 1 168 ? -20.669 19.208 2.608 1.00 44.62 168 ASP A O 1
ATOM 1215 N N . ASN A 1 169 ? -19.967 20.760 4.045 1.00 50.09 169 ASN A N 1
ATOM 1216 C CA . ASN A 1 169 ? -18.583 20.343 4.075 1.00 50.09 169 ASN A CA 1
ATOM 1217 C C . ASN A 1 169 ? -18.454 19.142 5.018 1.00 50.09 169 ASN A C 1
ATOM 1219 O O . ASN A 1 169 ? -17.485 19.086 5.764 1.00 50.09 169 ASN A O 1
ATOM 1223 N N . ASP A 1 170 ? -19.435 18.228 5.016 1.00 57.62 170 ASP A N 1
ATOM 1224 C CA . ASP A 1 170 ? -19.644 17.107 5.944 1.00 57.62 170 ASP A CA 1
ATOM 1225 C C . ASP A 1 170 ? -19.248 15.753 5.329 1.00 57.62 170 ASP A C 1
ATOM 1227 O O . ASP A 1 170 ? -19.591 14.676 5.806 1.00 57.62 170 ASP A O 1
ATOM 1231 N N . SER A 1 171 ? -18.475 15.770 4.241 1.00 78.00 171 SER A N 1
ATOM 1232 C CA . SER A 1 171 ? -18.051 14.533 3.589 1.00 78.00 171 SER A CA 1
ATOM 1233 C C . SER A 1 171 ? -17.178 13.686 4.515 1.00 78.00 171 SER A C 1
ATOM 1235 O O . SER A 1 171 ? -16.134 14.161 4.969 1.00 78.00 171 SER A O 1
ATOM 1237 N N . PHE A 1 172 ? -17.551 12.424 4.731 1.00 90.56 172 PHE A N 1
ATOM 1238 C CA . PHE A 1 172 ? -16.642 11.421 5.280 1.00 90.56 172 PHE A CA 1
ATOM 1239 C C . PHE A 1 172 ? -15.419 11.240 4.382 1.00 90.56 172 PHE A C 1
ATOM 1241 O O . PHE A 1 172 ? -15.467 11.429 3.158 1.00 90.56 172 PHE A O 1
ATOM 1248 N N . GLY A 1 173 ? -14.322 10.836 5.008 1.00 94.00 173 GLY A N 1
ATOM 1249 C CA . GLY A 1 173 ? -13.055 10.684 4.323 1.00 94.00 173 GLY A CA 1
ATOM 1250 C C . GLY A 1 173 ? -12.090 9.767 5.046 1.00 94.00 173 GLY A C 1
ATOM 1251 O O . GLY A 1 173 ? -12.459 9.006 5.942 1.00 94.00 173 GLY A O 1
ATOM 1252 N N . PHE A 1 174 ? -10.839 9.825 4.620 1.00 96.19 174 PHE A N 1
ATOM 1253 C CA . PHE A 1 174 ? -9.789 8.931 5.068 1.00 96.19 174 PHE A CA 1
ATOM 1254 C C . PHE A 1 174 ? -8.566 9.699 5.549 1.00 96.19 174 PHE A C 1
ATOM 1256 O O . PHE A 1 174 ? -8.400 10.884 5.265 1.00 96.19 174 PHE A O 1
ATOM 1263 N N . GLY A 1 175 ? -7.698 9.015 6.279 1.00 96.56 175 GLY A N 1
ATOM 1264 C CA . GLY A 1 175 ? -6.402 9.539 6.674 1.00 96.56 175 GLY A CA 1
ATOM 1265 C C . GLY A 1 175 ? -5.333 8.459 6.654 1.00 96.56 175 GLY A C 1
ATOM 1266 O O . GLY A 1 175 ? -5.624 7.282 6.443 1.00 96.56 175 GLY A O 1
ATOM 1267 N N . ILE A 1 176 ? -4.087 8.864 6.864 1.00 96.94 176 ILE A N 1
ATOM 1268 C CA . ILE A 1 176 ? -2.936 7.958 6.845 1.00 96.94 176 ILE A CA 1
ATOM 1269 C C . ILE A 1 176 ? -2.255 7.977 8.211 1.00 96.94 176 ILE A C 1
ATOM 1271 O O . ILE A 1 176 ? -2.055 9.042 8.792 1.00 96.94 176 ILE A O 1
ATOM 1275 N N . VAL A 1 177 ? -1.856 6.808 8.707 1.00 95.75 177 VAL A N 1
ATOM 1276 C CA . VAL A 1 177 ? -0.910 6.702 9.824 1.00 95.75 177 VAL A CA 1
ATOM 1277 C C . VAL A 1 177 ? 0.407 6.150 9.293 1.00 95.75 177 VAL A C 1
ATOM 1279 O O . VAL A 1 177 ? 0.439 5.031 8.799 1.00 95.75 177 VAL A O 1
ATOM 1282 N N . SER A 1 178 ? 1.491 6.923 9.371 1.00 92.81 178 SER A N 1
ATOM 1283 C CA . SER A 1 178 ? 2.808 6.567 8.821 1.00 92.81 178 SER A CA 1
ATOM 1284 C C . SER A 1 178 ? 3.925 6.611 9.881 1.00 92.81 178 SER A C 1
ATOM 1286 O O . SER A 1 178 ? 3.679 6.712 11.087 1.00 92.81 178 SER A O 1
ATOM 1288 N N . THR A 1 179 ? 5.172 6.437 9.453 1.00 86.94 179 THR A N 1
ATOM 1289 C CA . THR A 1 179 ? 6.359 6.282 10.304 1.00 86.94 179 THR A CA 1
ATOM 1290 C C . THR A 1 179 ? 6.913 7.637 10.750 1.00 86.94 179 THR A C 1
ATOM 1292 O O . THR A 1 179 ? 6.504 8.154 11.790 1.00 86.94 179 THR A O 1
ATOM 1295 N N . GLY A 1 180 ? 7.850 8.200 9.983 1.00 85.19 180 GLY A N 1
ATOM 1296 C CA . GLY A 1 180 ? 8.642 9.377 10.339 1.00 85.19 180 GLY A CA 1
ATOM 1297 C C . GLY A 1 180 ? 8.001 10.706 9.935 1.00 85.19 180 GLY A C 1
ATOM 1298 O O . GLY A 1 180 ? 7.247 10.781 8.969 1.00 85.19 180 GLY A O 1
ATOM 1299 N N . LYS A 1 181 ? 8.356 11.784 10.651 1.00 84.00 181 LYS A N 1
ATOM 1300 C CA . LYS A 1 181 ? 7.728 13.118 10.546 1.00 84.00 181 LYS A CA 1
ATOM 1301 C C . LYS A 1 181 ? 7.703 13.706 9.130 1.00 84.00 181 LYS A C 1
ATOM 1303 O O . LYS A 1 181 ? 6.736 14.359 8.754 1.00 84.00 181 LYS A O 1
ATOM 1308 N N . VAL A 1 182 ? 8.752 13.456 8.347 1.00 86.12 182 VAL A N 1
ATOM 1309 C CA . VAL A 1 182 ? 8.876 13.913 6.951 1.00 86.12 182 VAL A CA 1
ATOM 1310 C C . VAL A 1 182 ? 7.721 13.440 6.061 1.00 86.12 182 VAL A C 1
ATOM 1312 O O . VAL A 1 182 ? 7.355 14.132 5.111 1.00 86.12 182 VAL A O 1
ATOM 1315 N N . TRP A 1 183 ? 7.095 12.308 6.394 1.00 89.50 183 TRP A N 1
ATOM 1316 C CA . TRP A 1 183 ? 5.981 11.762 5.630 1.00 89.50 183 TRP A CA 1
ATOM 1317 C C . TRP A 1 183 ? 4.673 12.532 5.801 1.00 89.50 183 TRP A C 1
ATOM 1319 O O . TRP A 1 183 ? 3.834 12.432 4.917 1.00 89.50 183 TRP A O 1
ATOM 1329 N N . GLU A 1 184 ? 4.483 13.334 6.856 1.00 89.25 184 GLU A N 1
ATOM 1330 C CA . GLU A 1 184 ? 3.222 14.075 7.035 1.00 89.25 184 GLU A CA 1
ATOM 1331 C C . GLU A 1 184 ? 2.965 15.035 5.872 1.00 89.25 184 GLU A C 1
ATOM 1333 O O . GLU A 1 184 ? 1.919 14.970 5.228 1.00 89.25 184 GLU A O 1
ATOM 1338 N N . THR A 1 185 ? 3.947 15.882 5.558 1.00 89.69 185 THR A N 1
ATOM 1339 C CA . THR A 1 185 ? 3.855 16.822 4.435 1.00 89.69 185 THR A CA 1
ATOM 1340 C C . THR A 1 185 ? 3.985 16.102 3.096 1.00 89.69 185 THR A C 1
ATOM 1342 O O . THR A 1 185 ? 3.238 16.396 2.167 1.00 89.69 185 THR A O 1
ATOM 1345 N N . ALA A 1 186 ? 4.908 15.140 2.984 1.00 89.81 186 ALA A N 1
ATOM 1346 C CA . ALA A 1 186 ? 5.140 14.445 1.721 1.00 89.81 186 ALA A CA 1
ATOM 1347 C C . ALA A 1 186 ? 3.917 13.630 1.270 1.00 89.81 186 ALA A C 1
ATOM 1349 O O . ALA A 1 186 ? 3.552 13.681 0.100 1.00 89.81 186 ALA A O 1
ATOM 1350 N N . LEU A 1 187 ? 3.256 12.914 2.188 1.00 93.06 187 LEU A N 1
ATOM 1351 C CA . LEU A 1 187 ? 2.050 12.146 1.874 1.00 93.06 187 LEU A CA 1
ATOM 1352 C C . LEU A 1 187 ? 0.831 13.046 1.690 1.00 93.06 187 LEU A C 1
ATOM 1354 O O . LEU A 1 187 ? -0.041 12.696 0.905 1.00 93.06 187 LEU A O 1
ATOM 1358 N N . GLN A 1 188 ? 0.783 14.210 2.347 1.00 91.25 188 GLN A N 1
ATOM 1359 C CA . GLN A 1 188 ? -0.239 15.211 2.049 1.00 91.25 188 GLN A CA 1
ATOM 1360 C C . GLN A 1 188 ? -0.174 15.646 0.585 1.00 91.25 188 GLN A C 1
ATOM 1362 O O . GLN A 1 188 ? -1.154 15.483 -0.136 1.00 91.25 188 GLN A O 1
ATOM 1367 N N . HIS A 1 189 ? 0.995 16.099 0.126 1.00 89.75 189 HIS A N 1
ATOM 1368 C CA . HIS A 1 189 ? 1.174 16.500 -1.269 1.00 89.75 189 HIS A CA 1
ATOM 1369 C C . HIS A 1 189 ? 0.947 15.337 -2.240 1.00 89.75 189 HIS A C 1
ATOM 1371 O O . HIS A 1 189 ? 0.313 15.525 -3.271 1.00 89.75 189 HIS A O 1
ATOM 1377 N N . ALA A 1 190 ? 1.411 14.131 -1.894 1.00 92.75 190 ALA A N 1
ATOM 1378 C CA . ALA A 1 190 ? 1.203 12.947 -2.721 1.00 92.75 190 ALA A CA 1
ATOM 1379 C C . ALA A 1 190 ? -0.284 12.611 -2.904 1.00 92.75 190 ALA A C 1
ATOM 1381 O O . ALA A 1 190 ? -0.682 12.203 -3.991 1.00 92.75 190 ALA A O 1
ATOM 1382 N N . VAL A 1 191 ? -1.110 12.759 -1.859 1.00 93.38 191 VAL A N 1
ATOM 1383 C CA . VAL A 1 191 ? -2.560 12.541 -1.973 1.00 93.38 191 VAL A CA 1
ATOM 1384 C C . VAL A 1 191 ? -3.197 13.645 -2.805 1.00 93.38 191 VAL A C 1
ATOM 1386 O O . VAL A 1 191 ? -4.000 13.335 -3.678 1.00 93.38 191 VAL A O 1
ATOM 1389 N N . ASP A 1 192 ? -2.829 14.905 -2.581 1.00 89.75 192 ASP A N 1
ATOM 1390 C CA . ASP A 1 192 ? -3.376 16.024 -3.352 1.00 89.75 192 ASP A CA 1
ATOM 1391 C C . ASP A 1 192 ? -3.069 15.856 -4.853 1.00 89.75 192 ASP A C 1
ATOM 1393 O O . ASP A 1 192 ? -3.985 15.912 -5.672 1.00 89.75 192 ASP A O 1
ATOM 1397 N N . GLU A 1 193 ? -1.825 15.520 -5.211 1.00 89.31 193 GLU A N 1
ATOM 1398 C CA . GLU A 1 193 ? -1.426 15.199 -6.588 1.00 89.31 193 GLU A CA 1
ATOM 1399 C C . GLU A 1 193 ? -2.193 13.986 -7.138 1.00 89.31 193 GLU A C 1
ATOM 1401 O O . GLU A 1 193 ? -2.746 14.043 -8.237 1.00 89.31 193 GLU A O 1
ATOM 1406 N N . PHE A 1 194 ? -2.289 12.900 -6.361 1.00 90.50 194 PHE A N 1
ATOM 1407 C CA . PHE A 1 194 ? -2.998 11.683 -6.763 1.00 90.50 194 PHE A CA 1
ATOM 1408 C C . PHE A 1 194 ? -4.493 11.920 -7.032 1.00 90.50 194 PHE A C 1
ATOM 1410 O O . PHE A 1 194 ? -5.070 11.303 -7.928 1.00 90.50 194 PHE A O 1
ATOM 1417 N N . LEU A 1 195 ? -5.121 12.819 -6.271 1.00 88.25 195 LEU A N 1
ATOM 1418 C CA . LEU A 1 195 ? -6.521 13.215 -6.434 1.00 88.25 195 LEU A CA 1
ATOM 1419 C C . LEU A 1 195 ? -6.725 14.302 -7.503 1.00 88.25 195 LEU A C 1
ATOM 1421 O O . LEU A 1 195 ? -7.868 14.667 -7.775 1.00 88.25 195 LEU A O 1
ATOM 1425 N N . GLY A 1 196 ? -5.650 14.823 -8.104 1.00 85.19 196 GLY A N 1
ATOM 1426 C CA . GLY A 1 196 ? -5.710 15.924 -9.067 1.00 85.19 196 GLY A CA 1
ATOM 1427 C C . GLY A 1 196 ? -6.092 17.269 -8.441 1.00 85.19 196 GLY A C 1
ATOM 1428 O O . GLY A 1 196 ? -6.656 18.124 -9.125 1.00 85.19 196 GLY A O 1
ATOM 1429 N N . LEU A 1 197 ? -5.831 17.456 -7.143 1.00 82.25 197 LEU A N 1
ATOM 1430 C CA . LEU A 1 197 ? -6.067 18.712 -6.437 1.00 82.25 197 LEU A CA 1
ATOM 1431 C C . LEU A 1 197 ? -4.915 19.705 -6.685 1.00 82.25 197 LEU A C 1
ATOM 1433 O O . LEU A 1 197 ? -3.766 19.292 -6.857 1.00 82.25 197 LEU A O 1
ATOM 1437 N N . PRO A 1 198 ? -5.185 21.025 -6.684 1.00 69.56 198 PRO A N 1
ATOM 1438 C CA . PRO A 1 198 ? -4.141 22.028 -6.857 1.00 69.56 198 PRO A CA 1
ATOM 1439 C C . PRO A 1 198 ? -3.131 21.966 -5.705 1.00 69.56 198 PRO A C 1
ATOM 1441 O O . PRO A 1 198 ? -3.486 22.199 -4.550 1.00 69.56 198 PRO A O 1
ATOM 1444 N N . VAL A 1 199 ? -1.862 21.698 -6.015 1.00 59.06 199 VAL A N 1
ATOM 1445 C CA . VAL A 1 199 ? -0.770 21.771 -5.037 1.00 59.0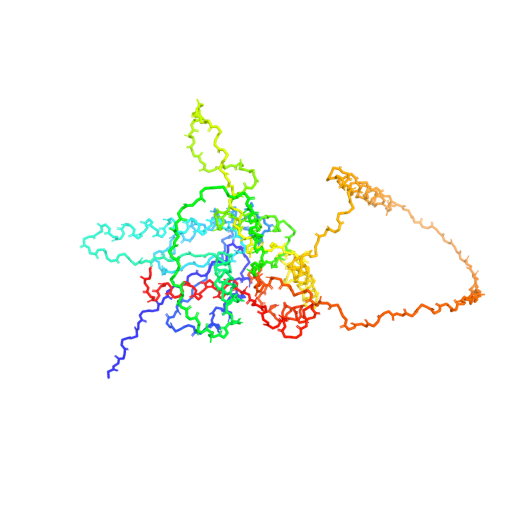6 199 VAL A CA 1
ATOM 1446 C C . VAL A 1 199 ? -0.427 23.240 -4.734 1.00 59.06 199 VAL A C 1
ATOM 1448 O O . VAL A 1 199 ? -0.134 24.003 -5.661 1.00 59.06 199 VAL A O 1
ATOM 1451 N N . PRO A 1 200 ? -0.446 23.685 -3.462 1.00 48.72 200 PRO A N 1
ATOM 1452 C CA . PRO A 1 200 ? -0.047 25.043 -3.111 1.00 48.72 200 PRO A CA 1
ATOM 1453 C C . PRO A 1 200 ? 1.454 25.234 -3.382 1.00 48.72 200 PRO A C 1
ATOM 1455 O O . PRO A 1 200 ? 2.289 24.650 -2.698 1.00 48.72 200 PRO A O 1
ATOM 1458 N N . ASN A 1 201 ? 1.781 26.088 -4.356 1.00 46.91 201 ASN A N 1
ATOM 1459 C CA . ASN A 1 201 ? 3.127 26.461 -4.824 1.00 46.91 201 ASN A CA 1
ATOM 1460 C C . ASN A 1 201 ? 3.836 25.412 -5.698 1.00 46.91 201 ASN A C 1
ATOM 1462 O O . ASN A 1 201 ? 4.707 24.665 -5.253 1.00 46.91 201 ASN A O 1
ATOM 1466 N N . GLY A 1 202 ? 3.518 25.435 -6.993 1.00 40.09 202 GLY A N 1
ATOM 1467 C CA . GLY A 1 202 ? 4.278 24.734 -8.021 1.00 40.09 202 GLY A CA 1
ATOM 1468 C C . GLY A 1 202 ? 5.686 25.310 -8.192 1.00 40.09 202 GLY A C 1
ATOM 1469 O O . GLY A 1 202 ? 5.864 26.354 -8.812 1.00 40.09 202 GLY A O 1
ATOM 1470 N N . ASN A 1 203 ? 6.693 24.582 -7.714 1.00 37.00 203 ASN A N 1
ATOM 1471 C CA . ASN A 1 203 ? 7.909 24.396 -8.501 1.00 37.00 203 ASN A CA 1
ATOM 1472 C C . ASN A 1 203 ? 7.716 23.097 -9.278 1.00 37.00 203 ASN A C 1
ATOM 1474 O O . ASN A 1 203 ? 8.119 22.021 -8.842 1.00 37.00 203 ASN A O 1
ATOM 1478 N N . ASP A 1 204 ? 7.022 23.218 -10.402 1.00 40.91 204 ASP A N 1
ATOM 1479 C CA . ASP A 1 204 ? 6.778 22.127 -11.330 1.00 40.91 204 ASP A CA 1
ATOM 1480 C C . ASP A 1 204 ? 8.111 21.769 -12.014 1.00 40.91 204 ASP A C 1
ATOM 1482 O O . ASP A 1 204 ? 8.554 22.426 -12.956 1.00 40.91 204 ASP A O 1
ATOM 1486 N N . LEU A 1 205 ? 8.836 20.786 -11.471 1.00 42.50 205 LEU A N 1
ATOM 1487 C CA . LEU A 1 205 ? 10.151 20.367 -11.980 1.00 42.50 205 LEU A CA 1
ATOM 1488 C C . LEU A 1 205 ? 10.067 19.491 -13.245 1.00 42.50 205 LEU A C 1
ATOM 1490 O O . LEU A 1 205 ? 11.108 19.053 -13.730 1.00 42.50 205 LEU A O 1
ATOM 1494 N N . ASN A 1 206 ? 8.872 19.247 -13.799 1.00 37.09 206 ASN A N 1
ATOM 1495 C CA . ASN A 1 206 ? 8.675 18.278 -14.884 1.00 37.09 206 ASN A CA 1
ATOM 1496 C C . ASN A 1 206 ? 7.997 18.801 -16.162 1.00 37.09 206 ASN A C 1
ATOM 1498 O O . ASN A 1 206 ? 7.680 18.001 -17.042 1.00 37.09 206 ASN A O 1
ATOM 1502 N N . THR A 1 207 ? 7.850 20.113 -16.359 1.00 36.03 207 THR A N 1
ATOM 1503 C CA . THR A 1 207 ? 7.421 20.646 -17.668 1.00 36.03 207 THR A CA 1
ATOM 1504 C C . THR A 1 207 ? 8.611 21.133 -18.504 1.00 36.03 207 THR A C 1
ATOM 1506 O O . THR A 1 207 ? 9.245 22.127 -18.136 1.00 36.03 207 THR A O 1
ATOM 1509 N N . PRO A 1 208 ? 8.923 20.513 -19.661 1.00 35.88 208 PRO A N 1
ATOM 1510 C CA . PRO A 1 208 ? 9.884 21.080 -20.590 1.00 35.88 208 PRO A CA 1
ATOM 1511 C C . PRO A 1 208 ? 9.270 22.305 -21.280 1.00 35.88 208 PRO A C 1
ATOM 1513 O O . PRO A 1 208 ? 8.375 22.191 -22.109 1.00 35.88 208 PRO A O 1
ATOM 1516 N N . ASN A 1 209 ? 9.791 23.479 -20.918 1.00 37.97 209 ASN A N 1
ATOM 1517 C CA . ASN A 1 209 ? 9.856 24.703 -21.721 1.00 37.97 209 ASN A CA 1
ATOM 1518 C C . ASN A 1 209 ? 8.589 25.064 -22.526 1.00 37.97 209 ASN A C 1
ATOM 1520 O O . ASN A 1 209 ? 8.542 24.928 -23.747 1.00 37.97 209 ASN A O 1
ATOM 1524 N N . SER A 1 210 ? 7.600 25.650 -21.854 1.00 35.09 210 SER A N 1
ATOM 1525 C CA . SER A 1 210 ? 6.642 26.541 -22.517 1.00 35.09 210 SER A CA 1
ATOM 1526 C C . SER A 1 210 ? 6.937 27.968 -22.064 1.00 35.09 210 SER A C 1
ATOM 1528 O O . SER A 1 210 ? 6.849 28.279 -20.879 1.00 35.09 210 SER A O 1
ATOM 1530 N N . LYS A 1 211 ? 7.370 28.821 -23.000 1.00 30.75 211 LYS A N 1
ATOM 1531 C CA . LYS A 1 211 ? 7.589 30.257 -22.759 1.00 30.75 211 LYS A CA 1
ATOM 1532 C C . LYS A 1 211 ? 6.314 30.895 -22.181 1.00 30.75 211 LYS A C 1
ATOM 1534 O O . LYS A 1 211 ? 5.225 30.516 -22.608 1.00 30.75 211 LYS A O 1
ATOM 1539 N N . PRO A 1 212 ? 6.430 31.890 -21.286 1.00 33.94 212 PRO A N 1
ATOM 1540 C CA . PRO A 1 212 ? 5.268 32.610 -20.792 1.00 33.94 212 PRO A CA 1
ATOM 1541 C C . PRO A 1 212 ? 4.715 33.484 -21.918 1.00 33.94 212 PRO A C 1
ATOM 1543 O O . PRO A 1 212 ? 5.367 34.441 -22.340 1.00 33.94 212 PRO A O 1
ATOM 1546 N N . ASP A 1 213 ? 3.530 33.143 -22.418 1.00 30.05 213 ASP A N 1
ATOM 1547 C CA . ASP A 1 213 ? 2.805 34.008 -23.339 1.00 30.05 213 ASP A CA 1
ATOM 1548 C C . ASP A 1 213 ? 2.098 35.092 -22.521 1.00 30.05 213 ASP A C 1
ATOM 1550 O O . ASP A 1 213 ? 1.183 34.846 -21.729 1.00 30.05 213 ASP A O 1
ATOM 1554 N N . SER A 1 214 ? 2.594 36.317 -22.645 1.00 38.03 214 SER A N 1
ATOM 1555 C CA . SER A 1 214 ? 2.063 37.491 -21.972 1.00 38.03 214 SER A CA 1
ATOM 1556 C C . SER A 1 214 ? 0.784 37.934 -22.676 1.00 38.03 214 SER A C 1
ATOM 1558 O O . SER A 1 214 ? 0.842 38.814 -23.526 1.00 38.03 214 SER A O 1
ATOM 1560 N N . THR A 1 215 ? -0.359 37.310 -22.387 1.00 39.84 215 THR A N 1
ATOM 1561 C CA . THR A 1 215 ? -1.711 37.877 -22.596 1.00 39.84 215 THR A CA 1
ATOM 1562 C C . THR A 1 215 ? -2.796 36.884 -22.168 1.00 39.84 215 THR A C 1
ATOM 1564 O O . THR A 1 215 ? -3.461 36.258 -22.984 1.00 39.84 215 THR A O 1
ATOM 1567 N N . SER A 1 216 ? -3.086 36.801 -20.870 1.00 34.34 216 SER A N 1
ATOM 1568 C CA . SER A 1 216 ? -4.379 36.268 -20.429 1.00 34.34 216 SER A CA 1
ATOM 1569 C C . SER A 1 216 ? -4.925 37.099 -19.281 1.00 34.34 216 SER A C 1
ATOM 1571 O O . SER A 1 216 ? -4.412 37.100 -18.164 1.00 34.34 216 SER A O 1
ATOM 1573 N N . LYS A 1 217 ? -5.964 37.859 -19.623 1.00 32.59 217 LYS A N 1
ATOM 1574 C CA . LYS A 1 217 ? -6.779 38.678 -18.735 1.00 32.59 217 LYS A CA 1
ATOM 1575 C C . LYS A 1 217 ? -7.329 37.829 -17.591 1.00 32.59 217 LYS A C 1
ATOM 1577 O O . LYS A 1 217 ? -7.846 36.738 -17.810 1.00 32.59 217 LYS A O 1
ATOM 1582 N N . THR A 1 218 ? -7.262 38.397 -16.396 1.00 32.91 218 THR A N 1
ATOM 1583 C CA . THR A 1 218 ? -7.862 37.928 -15.152 1.00 32.91 218 THR A CA 1
ATOM 1584 C C . THR A 1 218 ? -9.350 37.627 -15.353 1.00 32.91 218 THR A C 1
ATOM 1586 O O . THR A 1 218 ? -10.172 38.539 -15.408 1.00 32.91 218 THR A O 1
ATOM 1589 N N . GLN A 1 219 ? -9.706 36.349 -15.471 1.00 33.28 219 GLN A N 1
ATOM 1590 C CA . GLN A 1 219 ? -11.060 35.878 -15.198 1.00 33.2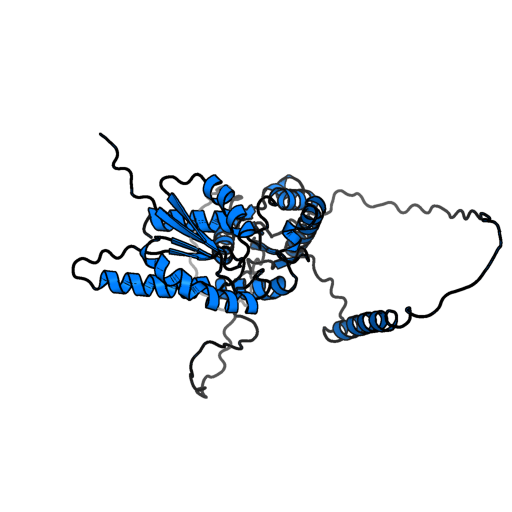8 219 GLN A CA 1
ATOM 1591 C C . GLN A 1 219 ? -11.028 35.166 -13.852 1.00 33.28 219 GLN A C 1
ATOM 1593 O O . GLN A 1 219 ? -10.472 34.081 -13.708 1.00 33.28 219 GLN A O 1
ATOM 1598 N N . SER A 1 220 ? -11.609 35.824 -12.856 1.00 34.81 220 SER A N 1
ATOM 1599 C CA . SER A 1 220 ? -11.942 35.257 -11.558 1.00 34.81 220 SER A CA 1
ATOM 1600 C C . SER A 1 220 ? -12.981 34.151 -11.749 1.00 34.81 220 SER A C 1
ATOM 1602 O O . SER A 1 220 ? -14.184 34.412 -11.735 1.00 34.81 220 SER A O 1
ATOM 1604 N N . GLN A 1 221 ? -12.524 32.922 -11.978 1.00 35.12 221 GLN A N 1
ATOM 1605 C CA . GLN A 1 221 ? -13.373 31.743 -11.887 1.00 35.12 221 GLN A CA 1
ATOM 1606 C C . GLN A 1 221 ? -13.528 31.362 -10.414 1.00 35.12 221 GLN A C 1
ATOM 1608 O O . GLN A 1 221 ? -12.549 31.111 -9.706 1.00 35.12 221 GLN A O 1
ATOM 1613 N N . SER A 1 222 ? -14.781 31.347 -9.963 1.00 32.25 222 SER A N 1
ATOM 1614 C CA . SER A 1 222 ? -15.221 30.795 -8.686 1.00 32.25 222 SER A CA 1
ATOM 1615 C C . SER A 1 222 ? -14.677 29.374 -8.525 1.00 32.25 222 SER A C 1
ATOM 1617 O O . SER A 1 222 ? -15.169 28.447 -9.167 1.00 32.25 222 SER A O 1
ATOM 1619 N N . HIS A 1 223 ? -13.651 29.204 -7.691 1.00 36.09 223 HIS A N 1
ATOM 1620 C CA . HIS A 1 223 ? -13.173 27.886 -7.294 1.00 36.09 223 HIS A CA 1
ATOM 1621 C C . HIS A 1 223 ? -14.270 27.227 -6.456 1.00 36.09 223 HIS A C 1
ATOM 1623 O O . HIS A 1 223 ? -14.464 27.574 -5.292 1.00 36.09 223 HIS A O 1
ATOM 1629 N N . GLN A 1 224 ? -15.017 26.301 -7.058 1.00 36.59 224 GLN A N 1
ATOM 1630 C CA . GLN A 1 224 ? -15.819 25.349 -6.300 1.00 36.59 224 GLN A CA 1
ATOM 1631 C C . GLN A 1 224 ? -14.846 24.538 -5.438 1.00 36.59 224 GLN A C 1
ATOM 1633 O O . GLN A 1 224 ? -14.019 23.795 -5.962 1.00 36.59 224 GLN A O 1
ATOM 1638 N N . SER A 1 225 ? -14.892 24.733 -4.119 1.00 42.78 225 SER A N 1
ATOM 1639 C CA . SER A 1 225 ? -14.090 23.964 -3.171 1.00 42.78 225 SER A CA 1
ATOM 1640 C C . SER A 1 225 ? -14.553 22.510 -3.215 1.00 42.78 225 SER A C 1
ATOM 1642 O O . SER A 1 225 ? -15.611 22.174 -2.683 1.00 42.78 225 SER A O 1
ATOM 1644 N N . THR A 1 226 ? -13.792 21.644 -3.877 1.00 48.66 226 THR A N 1
ATOM 1645 C CA . THR A 1 226 ? -14.023 20.200 -3.820 1.00 48.66 226 THR A CA 1
ATOM 1646 C C . THR A 1 226 ? -13.931 19.743 -2.361 1.00 48.66 226 THR A C 1
ATOM 1648 O O . THR A 1 226 ? -12.943 20.086 -1.703 1.00 48.66 226 THR A O 1
ATOM 1651 N N . PRO A 1 227 ? -14.913 18.993 -1.828 1.00 56.78 227 PRO A N 1
ATOM 1652 C CA . PRO A 1 227 ? -14.876 18.540 -0.443 1.00 56.78 227 PRO A CA 1
ATOM 1653 C C . PRO A 1 227 ? -13.635 17.672 -0.218 1.00 56.78 227 PRO A C 1
ATOM 1655 O O . PRO A 1 227 ? -13.430 16.658 -0.894 1.00 56.78 227 PRO A O 1
ATOM 1658 N N . GLN A 1 228 ? -12.775 18.094 0.709 1.00 72.44 228 GLN A N 1
ATOM 1659 C CA . GLN A 1 228 ? -11.511 17.419 0.977 1.00 72.44 228 GLN A CA 1
ATOM 1660 C C . GLN A 1 228 ? -11.791 16.126 1.755 1.00 72.44 228 GLN A C 1
ATOM 1662 O O . GLN A 1 228 ? -11.983 16.134 2.967 1.00 72.44 228 GLN A O 1
ATOM 1667 N N . ARG A 1 229 ? -11.819 14.989 1.048 1.00 88.06 229 ARG A N 1
ATOM 1668 C CA . ARG A 1 229 ? -12.011 13.649 1.642 1.00 88.06 229 ARG A CA 1
ATOM 1669 C C . ARG A 1 229 ? -10.750 13.080 2.292 1.00 88.06 229 ARG A C 1
ATOM 1671 O O . ARG A 1 229 ? -10.773 11.948 2.765 1.00 88.06 229 ARG A O 1
ATOM 1678 N N . PHE A 1 230 ? -9.656 13.832 2.312 1.00 92.88 230 PHE A N 1
ATOM 1679 C CA . PHE A 1 230 ? -8.415 13.430 2.954 1.00 92.88 230 PHE A CA 1
ATOM 1680 C C . PHE A 1 230 ? -8.141 14.300 4.182 1.00 92.88 230 PHE A C 1
ATOM 1682 O O . PHE A 1 230 ? -7.947 15.507 4.076 1.00 92.88 230 PHE A O 1
ATOM 1689 N N . TYR A 1 231 ? -8.113 13.674 5.357 1.00 93.19 231 TYR A N 1
ATOM 1690 C CA . TYR A 1 231 ? -7.932 14.340 6.648 1.00 93.19 231 TYR A CA 1
ATOM 1691 C C . TYR A 1 231 ? -6.471 14.530 7.039 1.00 93.19 231 TYR A C 1
ATOM 1693 O O . TYR A 1 231 ? -6.206 15.105 8.091 1.00 93.19 231 TYR A O 1
ATOM 1701 N N . GLY A 1 232 ? -5.525 14.087 6.214 1.00 93.19 232 GLY A N 1
ATOM 1702 C CA . GLY A 1 232 ? -4.098 14.235 6.463 1.00 93.19 232 GLY A CA 1
ATOM 1703 C C . GLY A 1 232 ? -3.417 12.954 6.933 1.00 93.19 232 GLY A C 1
ATOM 1704 O O . GLY A 1 232 ? -4.002 11.867 6.991 1.00 93.19 232 GLY A O 1
ATOM 1705 N N . CYS A 1 233 ? -2.135 13.105 7.251 1.00 94.94 233 CYS A N 1
ATOM 1706 C CA . CYS A 1 233 ? -1.263 12.038 7.714 1.00 94.94 233 CYS A CA 1
ATOM 1707 C C . CYS A 1 233 ? -0.774 12.335 9.136 1.00 94.94 233 CYS A C 1
ATOM 1709 O O . CYS A 1 233 ? -0.295 13.433 9.411 1.00 94.94 233 CYS A O 1
ATOM 1711 N N . GLU A 1 234 ? -0.844 11.340 10.015 1.00 95.88 234 GLU A N 1
ATOM 1712 C CA . GLU A 1 234 ? -0.246 11.355 11.351 1.00 95.88 234 GLU A CA 1
ATOM 1713 C C . GLU A 1 234 ? 0.897 10.347 11.428 1.00 95.88 234 GLU A C 1
ATOM 1715 O O . GLU A 1 234 ? 0.893 9.328 10.740 1.00 95.88 234 GLU A O 1
ATOM 1720 N N . THR A 1 235 ? 1.891 10.613 12.273 1.00 94.12 235 THR A N 1
ATOM 1721 C CA . THR A 1 235 ? 3.095 9.778 12.357 1.00 94.12 235 THR A CA 1
ATOM 1722 C C . THR A 1 235 ? 3.278 9.121 13.716 1.00 94.12 235 THR A C 1
ATOM 1724 O O . THR A 1 235 ? 3.013 9.705 14.764 1.00 94.12 235 THR A O 1
ATOM 1727 N N . THR A 1 236 ? 3.775 7.888 13.724 1.00 91.94 236 THR A N 1
ATOM 1728 C CA . THR A 1 236 ? 4.166 7.185 14.962 1.00 91.94 236 THR A CA 1
ATOM 1729 C C . THR A 1 236 ? 5.404 7.807 15.619 1.00 91.94 236 THR A C 1
ATOM 1731 O O . THR A 1 236 ? 5.662 7.589 16.806 1.00 91.94 236 THR A O 1
ATOM 1734 N N . GLY A 1 237 ? 6.166 8.598 14.854 1.00 89.00 237 GLY A N 1
ATOM 1735 C CA . GLY A 1 237 ? 7.444 9.162 15.279 1.00 89.00 237 GLY A CA 1
ATOM 1736 C C . GLY A 1 237 ? 8.576 8.134 15.288 1.00 89.00 237 GLY A C 1
ATOM 1737 O O . GLY A 1 237 ? 9.613 8.408 15.881 1.00 89.00 237 GLY A O 1
ATOM 1738 N N . LEU A 1 238 ? 8.363 6.967 14.675 1.00 85.94 238 LEU A N 1
ATOM 1739 C CA . LEU A 1 238 ? 9.374 5.940 14.424 1.00 85.94 238 LEU A CA 1
ATOM 1740 C C . LEU A 1 238 ? 9.850 6.046 12.980 1.00 85.94 238 LEU A C 1
ATOM 1742 O O . LEU A 1 238 ? 9.070 6.416 12.109 1.00 85.94 238 LEU A O 1
ATOM 1746 N N . ASN A 1 239 ? 11.090 5.684 12.689 1.00 82.38 239 ASN A N 1
ATOM 1747 C CA . ASN A 1 239 ? 11.513 5.384 11.325 1.00 82.38 239 ASN A CA 1
ATOM 1748 C C . ASN A 1 239 ? 11.115 3.948 10.928 1.00 82.38 239 ASN A C 1
ATOM 1750 O O . ASN A 1 239 ? 10.596 3.177 11.739 1.00 82.38 239 ASN A O 1
ATOM 1754 N N . ALA A 1 240 ? 11.312 3.585 9.657 1.00 74.38 240 ALA A N 1
ATOM 1755 C CA . ALA A 1 240 ? 10.878 2.276 9.166 1.00 74.38 240 ALA A CA 1
ATOM 1756 C C . ALA A 1 240 ? 11.635 1.092 9.800 1.00 74.38 240 ALA A C 1
ATOM 1758 O O . ALA A 1 240 ? 11.061 0.012 9.895 1.00 74.38 240 ALA A O 1
ATOM 1759 N N . SER A 1 241 ? 12.877 1.280 10.256 1.00 75.12 241 SER A N 1
ATOM 1760 C CA . SER A 1 241 ? 13.646 0.228 10.937 1.00 75.12 241 SER A CA 1
ATOM 1761 C C . SER A 1 241 ? 13.201 0.059 12.393 1.00 75.12 241 SER A C 1
ATOM 1763 O O . SER A 1 241 ? 12.930 -1.054 12.832 1.00 75.12 241 SER A O 1
ATOM 1765 N N . GLU A 1 242 ? 13.002 1.167 13.115 1.00 82.06 242 GLU A N 1
ATOM 1766 C CA . GLU A 1 242 ? 12.536 1.163 14.513 1.00 82.06 242 GLU A CA 1
ATOM 1767 C C . GLU A 1 242 ? 11.191 0.451 14.696 1.00 82.06 242 GLU A C 1
ATOM 1769 O O . GLU A 1 242 ? 10.928 -0.111 15.755 1.00 82.06 242 GLU A O 1
ATOM 1774 N N . LEU A 1 243 ? 10.343 0.443 13.665 1.00 79.50 243 LEU A N 1
ATOM 1775 C CA . LEU A 1 243 ? 9.072 -0.277 13.682 1.00 79.50 243 LEU A CA 1
ATOM 1776 C C . LEU A 1 243 ? 9.240 -1.800 13.868 1.00 79.50 243 LEU A C 1
ATOM 1778 O O . LEU A 1 243 ? 8.320 -2.455 14.353 1.00 79.50 243 LEU A O 1
ATOM 1782 N N . HIS A 1 244 ? 10.394 -2.354 13.488 1.00 76.06 244 HIS A N 1
ATOM 1783 C CA . HIS A 1 244 ? 10.715 -3.777 13.612 1.00 76.06 244 HIS A CA 1
ATOM 1784 C C . HIS A 1 244 ? 11.674 -4.084 14.765 1.00 76.06 244 HIS A C 1
ATOM 1786 O O . HIS A 1 244 ? 11.647 -5.196 15.289 1.00 76.06 244 HIS A O 1
ATOM 1792 N N . ASP A 1 245 ? 12.499 -3.114 15.160 1.00 81.44 245 ASP A N 1
ATOM 1793 C CA . ASP A 1 245 ? 13.537 -3.312 16.175 1.00 81.44 245 ASP A CA 1
ATOM 1794 C C . ASP A 1 245 ? 13.035 -3.041 17.604 1.00 81.44 245 ASP A C 1
ATOM 1796 O O . ASP A 1 245 ? 13.565 -3.595 18.570 1.00 81.44 245 ASP A O 1
ATOM 1800 N N . LEU A 1 246 ? 12.020 -2.183 17.763 1.00 85.50 246 LEU A N 1
ATOM 1801 C CA . LEU A 1 246 ? 11.466 -1.845 19.074 1.00 85.50 246 LEU A CA 1
ATOM 1802 C C . LEU A 1 246 ? 10.534 -2.939 19.621 1.00 85.50 246 LEU A C 1
ATOM 1804 O O . LEU A 1 246 ? 9.905 -3.676 18.857 1.00 85.50 246 LEU A O 1
ATOM 1808 N N . PRO A 1 247 ? 10.358 -3.014 20.956 1.00 90.81 247 PRO A N 1
ATOM 1809 C CA . PRO A 1 247 ? 9.379 -3.908 21.561 1.00 90.81 247 PRO A CA 1
ATOM 1810 C C . PRO A 1 247 ? 7.970 -3.673 21.003 1.00 90.81 247 PRO A C 1
ATOM 1812 O O . PRO A 1 247 ? 7.512 -2.533 20.891 1.00 90.81 247 PRO A O 1
ATOM 1815 N N . ALA A 1 248 ? 7.244 -4.762 20.730 1.00 88.88 248 ALA A N 1
ATOM 1816 C CA . ALA A 1 248 ? 5.911 -4.713 20.122 1.00 88.88 248 ALA A CA 1
ATOM 1817 C C . ALA A 1 248 ? 4.930 -3.798 20.877 1.00 88.88 248 ALA A C 1
ATOM 1819 O O . ALA A 1 248 ? 4.114 -3.119 20.260 1.00 88.88 248 ALA A O 1
ATOM 1820 N N . GLU A 1 249 ? 5.037 -3.732 22.205 1.00 90.19 249 GLU A N 1
ATOM 1821 C CA . GLU A 1 249 ? 4.189 -2.879 23.040 1.00 90.19 249 GLU A CA 1
ATOM 1822 C C . GLU A 1 249 ? 4.451 -1.378 22.825 1.00 90.19 249 GLU A C 1
ATOM 1824 O O . GLU A 1 249 ? 3.515 -0.576 22.792 1.00 90.19 249 GLU A O 1
ATOM 1829 N N . GLU A 1 250 ? 5.707 -0.983 22.606 1.00 92.00 250 GLU A N 1
ATOM 1830 C CA . GLU A 1 250 ? 6.054 0.409 22.306 1.00 92.00 250 GLU A CA 1
ATOM 1831 C C . GLU A 1 250 ? 5.575 0.816 20.912 1.00 92.00 250 GLU A C 1
ATOM 1833 O O . GLU A 1 250 ? 5.001 1.898 20.739 1.00 92.00 250 GLU A O 1
ATOM 1838 N N . VAL A 1 251 ? 5.750 -0.073 19.929 1.00 91.12 251 VAL A N 1
ATOM 1839 C CA . VAL A 1 251 ? 5.237 0.109 18.565 1.00 91.12 251 VAL A CA 1
ATOM 1840 C C . VAL A 1 251 ? 3.713 0.238 18.586 1.00 91.12 251 VAL A C 1
ATOM 1842 O O . VAL A 1 251 ? 3.162 1.184 18.016 1.00 91.12 251 VAL A O 1
ATOM 1845 N N . ARG A 1 252 ? 3.027 -0.656 19.312 1.00 93.88 252 ARG A N 1
ATOM 1846 C CA . ARG A 1 252 ? 1.570 -0.647 19.499 1.00 93.88 252 ARG A CA 1
ATOM 1847 C C . ARG A 1 252 ? 1.095 0.676 20.092 1.00 93.88 252 ARG A C 1
ATOM 1849 O O . ARG A 1 252 ? 0.180 1.292 19.548 1.00 93.88 252 ARG A O 1
ATOM 1856 N N . LYS A 1 253 ? 1.739 1.149 21.162 1.00 95.19 253 LYS A N 1
ATOM 1857 C CA . LYS A 1 253 ? 1.402 2.424 21.807 1.00 95.19 253 LYS A CA 1
ATOM 1858 C C . LYS A 1 253 ? 1.540 3.604 20.842 1.00 95.19 253 LYS A C 1
ATOM 1860 O O . LYS A 1 253 ? 0.607 4.389 20.698 1.00 95.19 253 LYS A O 1
ATOM 1865 N N . LYS A 1 254 ? 2.666 3.710 20.131 1.00 95.06 254 LYS A N 1
ATOM 1866 C CA . LYS A 1 254 ? 2.908 4.805 19.174 1.00 95.06 254 LYS A CA 1
ATOM 1867 C C . LYS A 1 254 ? 1.940 4.779 17.989 1.00 95.06 254 LYS A C 1
ATOM 1869 O O . LYS A 1 254 ? 1.490 5.838 17.549 1.00 95.06 254 LYS A O 1
ATOM 1874 N N . MET A 1 255 ? 1.585 3.586 17.508 1.00 94.94 255 MET A N 1
ATOM 1875 C CA . MET A 1 255 ? 0.550 3.388 16.488 1.00 94.94 255 MET A CA 1
ATOM 1876 C C . MET A 1 255 ? -0.815 3.896 16.962 1.00 94.94 255 MET A C 1
ATOM 1878 O O . MET A 1 255 ? -1.488 4.652 16.254 1.00 94.94 255 MET A O 1
ATOM 1882 N N . MET A 1 256 ? -1.209 3.532 18.183 1.00 96.62 256 MET A N 1
ATOM 1883 C CA . MET A 1 256 ? -2.461 3.998 18.772 1.00 96.62 256 MET A CA 1
ATOM 1884 C C . MET A 1 256 ? -2.483 5.514 18.951 1.00 96.62 256 MET A C 1
ATOM 1886 O O . MET A 1 256 ? -3.466 6.156 18.587 1.00 96.62 256 MET A O 1
ATOM 1890 N N . ASP A 1 257 ? -1.400 6.101 19.457 1.00 96.69 257 ASP A N 1
ATOM 1891 C CA . ASP A 1 257 ? -1.310 7.544 19.678 1.00 96.69 257 ASP A CA 1
ATOM 1892 C C . ASP A 1 257 ? -1.434 8.334 18.366 1.00 96.69 257 ASP A C 1
ATOM 1894 O O . ASP A 1 257 ? -2.140 9.344 18.322 1.00 96.69 257 ASP A O 1
ATOM 1898 N N . ALA A 1 258 ? -0.791 7.874 17.286 1.00 96.62 258 ALA A N 1
ATOM 1899 C CA . ALA A 1 258 ? -0.925 8.479 15.959 1.00 96.62 258 ALA A CA 1
ATOM 1900 C C . ALA A 1 258 ? -2.354 8.355 15.408 1.00 96.62 258 ALA A C 1
ATOM 1902 O O . ALA A 1 258 ? -2.927 9.336 14.933 1.00 96.62 258 ALA A O 1
ATOM 1903 N N . THR A 1 259 ? -2.965 7.178 15.562 1.00 97.06 259 THR A N 1
ATOM 1904 C CA . THR A 1 259 ? -4.356 6.919 15.159 1.00 97.06 259 THR A CA 1
ATOM 1905 C C . THR A 1 259 ? -5.333 7.856 15.873 1.00 97.06 259 THR A C 1
ATOM 1907 O O . THR A 1 259 ? -6.174 8.483 15.233 1.00 97.06 259 THR A O 1
ATOM 1910 N N . LYS A 1 260 ? -5.200 8.024 17.195 1.00 96.88 260 LYS A N 1
ATOM 1911 C CA . LYS A 1 260 ? -6.066 8.917 17.982 1.00 96.88 260 LYS A CA 1
ATOM 1912 C C . LYS A 1 260 ? -5.959 10.371 17.532 1.00 96.88 260 LYS A C 1
ATOM 1914 O O . LYS A 1 260 ? -6.975 11.055 17.430 1.00 96.88 260 LYS A O 1
ATOM 1919 N N . ARG A 1 261 ? -4.748 10.858 17.230 1.00 96.69 261 ARG A N 1
ATOM 1920 C CA . ARG A 1 261 ? -4.566 12.220 16.695 1.00 96.69 261 ARG A CA 1
ATOM 1921 C C . ARG A 1 261 ? -5.270 12.401 15.354 1.00 96.69 261 ARG A C 1
ATOM 1923 O O . ARG A 1 261 ? -5.950 13.409 15.169 1.00 96.69 261 ARG A O 1
ATOM 1930 N N . LEU A 1 262 ? -5.194 11.402 14.476 1.00 96.38 262 LEU A N 1
ATOM 1931 C CA . LEU A 1 262 ? -5.855 11.443 13.174 1.00 96.38 262 LEU A CA 1
ATOM 1932 C C . LEU A 1 262 ? -7.382 11.497 13.325 1.00 96.38 262 LEU A C 1
ATOM 1934 O O . LEU A 1 262 ? -8.049 12.305 12.682 1.00 96.38 262 LEU A O 1
ATOM 1938 N N . LEU A 1 263 ? -7.936 10.686 14.228 1.00 95.75 263 LEU A N 1
ATOM 1939 C CA . LEU A 1 263 ? -9.370 10.679 14.517 1.00 95.75 263 LEU A CA 1
ATOM 1940 C C . LEU A 1 263 ? -9.848 12.022 15.083 1.00 95.75 263 LEU A C 1
ATOM 1942 O O . LEU A 1 263 ? -10.859 12.548 14.614 1.00 95.75 263 LEU A O 1
ATOM 1946 N N . ARG A 1 264 ? -9.104 12.618 16.023 1.00 94.75 264 ARG A N 1
ATOM 1947 C CA . ARG A 1 264 ? -9.413 13.948 16.585 1.00 94.75 264 ARG A CA 1
ATOM 1948 C C . ARG A 1 264 ? -9.390 15.045 15.528 1.00 94.75 264 ARG A C 1
ATOM 1950 O O . ARG A 1 264 ? -10.261 15.913 15.533 1.00 94.75 264 ARG A O 1
ATOM 1957 N N . ARG A 1 265 ? -8.455 14.972 14.577 1.00 91.31 265 ARG A N 1
ATOM 1958 C CA . ARG A 1 265 ? -8.426 15.877 13.421 1.00 91.31 265 ARG A CA 1
ATOM 1959 C C . ARG A 1 265 ? -9.717 15.784 12.604 1.00 91.31 265 ARG A C 1
ATOM 1961 O O . ARG A 1 265 ? -10.279 16.811 12.235 1.00 91.31 265 ARG A O 1
ATOM 1968 N N . GLY A 1 266 ? -10.244 14.575 12.411 1.00 89.56 266 GLY A N 1
ATOM 1969 C CA . GLY A 1 266 ? -11.543 14.338 11.773 1.00 89.56 266 GLY A CA 1
ATOM 1970 C C . GLY A 1 266 ? -12.768 14.836 12.548 1.00 89.56 266 GLY A C 1
ATOM 1971 O O . GLY A 1 266 ? -13.835 14.956 11.957 1.00 89.56 266 GLY A O 1
ATOM 1972 N N . MET A 1 267 ? -12.644 15.142 13.842 1.00 88.62 267 MET A N 1
ATOM 1973 C CA . MET A 1 267 ? -13.727 15.701 14.672 1.00 88.62 267 MET A CA 1
ATOM 1974 C C . MET A 1 267 ? -13.808 17.237 14.597 1.00 88.62 267 MET A C 1
ATOM 1976 O O . MET A 1 267 ? -14.608 17.842 15.311 1.00 88.62 267 MET A O 1
ATOM 1980 N N . GLY A 1 268 ? -12.952 17.886 13.795 1.00 74.56 268 GLY A N 1
ATOM 1981 C CA . GLY A 1 268 ? -12.818 19.348 13.766 1.00 74.56 268 GLY A CA 1
ATOM 1982 C C . GLY A 1 268 ? -12.016 19.919 14.943 1.00 74.56 268 GLY A C 1
ATOM 1983 O O . GLY A 1 268 ? -12.008 21.128 15.161 1.00 74.56 268 GLY A O 1
ATOM 1984 N N . ILE A 1 269 ? -11.323 19.071 15.709 1.00 54.97 269 ILE A N 1
ATOM 1985 C CA . ILE A 1 269 ? -10.486 19.490 16.834 1.00 54.97 269 ILE A CA 1
ATOM 1986 C C . ILE A 1 269 ? -9.037 19.584 16.347 1.00 54.97 269 ILE A C 1
ATOM 1988 O O . ILE A 1 269 ? -8.296 18.621 16.483 1.00 54.97 269 ILE A O 1
ATOM 1992 N N . ILE A 1 270 ? -8.641 20.737 15.791 1.00 43.28 270 ILE A N 1
ATOM 1993 C CA . ILE A 1 270 ? -7.300 21.349 15.926 1.00 43.28 270 ILE A CA 1
ATOM 1994 C C . ILE A 1 270 ? -7.453 22.863 15.687 1.00 43.28 270 ILE A C 1
ATOM 1996 O O . ILE A 1 270 ? -7.773 23.301 14.586 1.00 43.28 270 ILE A O 1
ATOM 2000 N N . GLY A 1 271 ? -7.177 23.649 16.735 1.00 35.44 271 GLY A N 1
ATOM 2001 C CA . GLY A 1 271 ? -6.914 25.087 16.653 1.00 35.44 271 GLY A CA 1
ATOM 2002 C C . GLY A 1 271 ? -8.013 26.004 17.190 1.00 35.44 271 GLY A C 1
ATOM 2003 O O . GLY A 1 271 ? -8.576 26.786 16.430 1.00 35.44 271 GLY A O 1
ATOM 2004 N N . SER A 1 272 ? -8.253 26.029 18.508 1.00 29.39 272 SER A N 1
ATOM 2005 C CA . SER A 1 272 ? -8.709 27.284 19.121 1.00 29.39 272 SER A CA 1
ATOM 2006 C C . SER A 1 272 ? -7.643 28.337 18.832 1.00 29.39 272 SER A C 1
ATOM 2008 O O . SER A 1 272 ? -6.602 28.380 19.486 1.00 29.39 272 SER A O 1
ATOM 2010 N N . SER A 1 273 ? -7.909 29.151 17.814 1.00 32.44 273 SER A N 1
ATOM 2011 C CA . SER A 1 273 ? -7.237 30.410 17.552 1.00 32.44 273 SER A CA 1
ATOM 2012 C C . SER A 1 273 ? -7.268 31.241 18.834 1.00 32.44 273 SER A C 1
ATOM 2014 O O . SER A 1 273 ? -8.269 31.861 19.184 1.00 32.44 273 SER A O 1
ATOM 2016 N N . LYS A 1 274 ? -6.162 31.237 19.575 1.00 32.12 274 LYS A N 1
ATOM 2017 C CA . LYS A 1 274 ? -5.683 32.488 20.143 1.00 32.12 274 LYS A CA 1
ATOM 2018 C C . LYS A 1 274 ? -4.782 33.061 19.065 1.00 32.12 274 LYS A C 1
ATOM 2020 O O . LYS A 1 274 ? -3.759 32.461 18.760 1.00 32.12 274 LYS A O 1
ATOM 2025 N N . ASN A 1 275 ? -5.230 34.161 18.464 1.00 33.78 275 ASN A N 1
ATOM 2026 C CA . ASN A 1 275 ? -4.480 34.987 17.525 1.00 33.78 275 ASN A CA 1
ATOM 2027 C C . ASN A 1 275 ? -3.026 35.158 17.985 1.00 33.78 275 ASN A C 1
ATOM 2029 O O . ASN A 1 275 ? -2.733 36.027 18.802 1.00 33.78 275 ASN A O 1
ATOM 2033 N N . THR A 1 276 ? -2.117 34.372 17.429 1.00 32.56 276 THR A N 1
ATOM 2034 C CA . THR A 1 276 ? -0.707 34.727 17.329 1.00 32.56 276 THR A CA 1
ATOM 2035 C C . THR A 1 276 ? -0.229 34.320 15.944 1.00 32.56 276 THR A C 1
ATOM 2037 O O . THR A 1 276 ? -0.483 33.216 15.466 1.00 32.56 276 THR A O 1
ATOM 2040 N N . SER A 1 277 ? 0.378 35.291 15.265 1.00 30.59 277 SER A N 1
ATOM 2041 C CA . SER A 1 277 ? 0.875 35.190 13.895 1.00 30.59 277 SER A CA 1
ATOM 2042 C C . SER A 1 277 ? 1.835 33.995 13.733 1.00 30.59 277 SER A C 1
ATOM 2044 O O . SER A 1 277 ? 2.634 33.753 14.646 1.00 30.59 27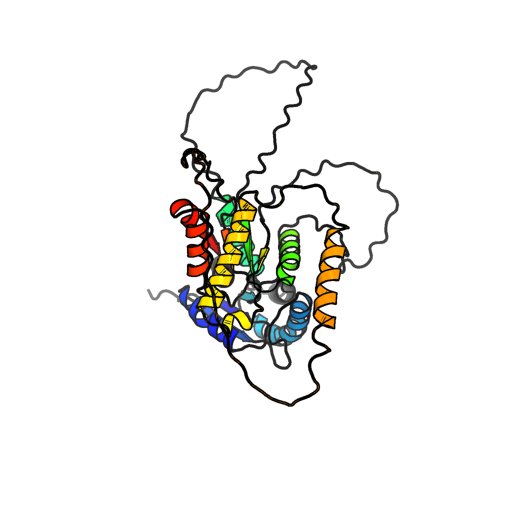7 SER A O 1
ATOM 2046 N N . PRO A 1 278 ? 1.832 33.294 12.577 1.00 37.88 278 PRO A N 1
ATOM 2047 C CA . PRO A 1 278 ? 2.732 32.168 12.281 1.00 37.88 278 PRO A CA 1
ATOM 2048 C C . PRO A 1 278 ? 4.233 32.473 12.440 1.00 37.88 278 PRO A C 1
ATOM 2050 O O . PRO A 1 278 ? 5.049 31.557 12.508 1.00 37.88 278 PRO A O 1
ATOM 2053 N N . ASP A 1 279 ? 4.604 33.752 12.517 1.00 41.75 279 ASP A N 1
ATOM 2054 C CA . ASP A 1 279 ? 5.991 34.220 12.523 1.00 41.75 279 ASP A CA 1
ATOM 2055 C C . ASP A 1 279 ? 6.642 34.248 13.930 1.00 41.75 279 ASP A C 1
ATOM 2057 O O . ASP A 1 279 ? 7.867 34.301 14.068 1.00 41.75 279 ASP A O 1
ATOM 2061 N N . GLU A 1 280 ? 5.853 34.160 15.010 1.00 37.47 280 GLU A N 1
ATOM 2062 C CA . GLU A 1 280 ? 6.378 34.157 16.392 1.00 37.47 280 GLU A CA 1
ATOM 2063 C C . GLU A 1 280 ? 6.608 32.748 16.956 1.00 37.47 280 GLU A C 1
ATOM 2065 O O . GLU A 1 280 ? 7.502 32.540 17.785 1.00 37.47 280 GLU A O 1
ATOM 2070 N N . THR A 1 281 ? 5.871 31.746 16.469 1.00 41.09 281 THR A N 1
ATOM 2071 C CA . THR A 1 281 ? 5.991 30.353 16.933 1.00 41.09 281 THR A CA 1
ATOM 2072 C C . THR A 1 281 ? 7.353 29.751 16.572 1.00 41.09 281 THR A C 1
ATOM 2074 O O . THR A 1 281 ? 7.916 28.975 17.344 1.00 41.09 281 THR A O 1
ATOM 2077 N N . TRP A 1 282 ? 7.944 30.179 15.451 1.00 37.78 282 TRP A N 1
ATOM 2078 C CA . TRP A 1 282 ? 9.277 29.749 15.014 1.00 37.78 282 TRP A CA 1
ATOM 2079 C C . TRP A 1 282 ? 10.421 30.304 15.887 1.00 37.78 282 TRP A C 1
ATOM 2081 O O . TRP A 1 282 ? 11.465 29.662 16.037 1.00 37.78 282 TRP A O 1
ATOM 2091 N N . LYS A 1 283 ? 10.232 31.463 16.536 1.00 35.00 283 LYS A N 1
ATOM 2092 C CA . LYS A 1 283 ? 11.266 32.081 17.387 1.00 35.00 283 LYS A CA 1
ATOM 2093 C C . LYS A 1 283 ? 11.362 31.427 18.769 1.00 35.00 283 LYS A C 1
ATOM 2095 O O . LYS A 1 283 ? 12.464 31.254 19.283 1.00 35.00 283 LYS A O 1
ATOM 2100 N N . LEU A 1 284 ? 10.244 30.991 19.352 1.00 34.97 284 LEU A N 1
ATOM 2101 C CA . LEU A 1 284 ? 10.218 30.368 20.687 1.00 34.97 284 LEU A CA 1
ATOM 2102 C C . LEU A 1 284 ? 10.747 28.925 20.714 1.00 34.97 284 LEU A C 1
ATOM 2104 O O . LEU A 1 284 ? 11.308 28.501 21.727 1.00 34.97 284 LEU A O 1
ATOM 2108 N N . VAL A 1 285 ? 10.624 28.183 19.609 1.00 38.66 285 VAL A N 1
ATOM 2109 C CA . VAL A 1 285 ? 11.169 26.818 19.502 1.00 38.66 285 VAL A CA 1
ATOM 2110 C C . VAL A 1 285 ? 12.699 26.847 19.380 1.00 38.66 285 VAL A C 1
ATOM 2112 O O . VAL A 1 285 ? 13.380 26.061 20.037 1.00 38.66 285 VAL A O 1
ATOM 2115 N N . ASN A 1 286 ? 13.265 27.822 18.661 1.00 34.19 286 ASN A N 1
ATOM 2116 C CA . ASN A 1 286 ? 14.719 27.944 18.495 1.00 34.19 286 ASN A CA 1
ATOM 2117 C C . ASN A 1 286 ? 15.466 28.435 19.751 1.00 34.19 286 ASN A C 1
ATOM 2119 O O . ASN A 1 286 ? 16.631 28.085 19.940 1.00 34.19 286 ASN A O 1
ATOM 2123 N N . VAL A 1 287 ? 14.813 29.170 20.661 1.00 40.56 287 VAL A N 1
ATOM 2124 C CA . VAL A 1 287 ? 15.440 29.583 21.936 1.00 40.56 287 VAL A CA 1
ATOM 2125 C C . VAL A 1 287 ? 15.614 28.395 22.894 1.00 40.56 287 VAL A C 1
ATOM 2127 O O . VAL A 1 287 ? 16.627 28.305 23.585 1.00 40.56 287 VAL A O 1
ATOM 2130 N N . LYS A 1 288 ? 14.677 27.437 22.907 1.00 39.16 288 LYS A N 1
ATOM 2131 C CA . LYS A 1 288 ? 14.756 26.251 23.782 1.00 39.16 288 LYS A CA 1
ATOM 2132 C C . LYS A 1 288 ? 15.653 25.139 23.238 1.00 39.16 288 LYS A C 1
ATOM 2134 O O . LYS A 1 288 ? 16.250 24.419 24.034 1.00 39.16 288 LYS A O 1
ATOM 2139 N N . VAL A 1 289 ? 15.799 25.024 21.918 1.00 40.50 289 VAL A N 1
ATOM 2140 C CA . VAL A 1 289 ? 16.720 24.048 21.309 1.00 40.50 289 VAL A CA 1
ATOM 2141 C C . VAL A 1 289 ? 18.184 24.483 21.482 1.00 40.50 289 VAL A C 1
ATOM 2143 O O . VAL A 1 289 ? 19.022 23.651 21.821 1.00 40.50 289 VAL A O 1
ATOM 2146 N N . ASN A 1 290 ? 18.493 25.783 21.393 1.00 35.53 290 ASN A N 1
ATOM 2147 C CA . ASN A 1 290 ? 19.860 26.276 21.626 1.00 35.53 290 ASN A CA 1
ATOM 2148 C C . ASN A 1 290 ? 20.289 26.271 23.105 1.00 35.53 290 ASN A C 1
ATOM 2150 O O . ASN A 1 290 ? 21.471 26.079 23.388 1.00 35.53 290 ASN A O 1
ATOM 2154 N N . ALA A 1 291 ? 19.357 26.404 24.055 1.00 40.44 291 ALA A N 1
ATOM 2155 C CA . ALA A 1 291 ? 19.679 26.338 25.484 1.00 40.44 291 ALA A CA 1
ATOM 2156 C C . ALA A 1 291 ? 20.084 24.924 25.955 1.00 40.44 291 ALA A C 1
ATOM 2158 O O . ALA A 1 291 ? 20.839 24.794 26.914 1.00 40.44 291 ALA A O 1
ATOM 2159 N N . ASN A 1 292 ? 19.629 23.867 25.268 1.00 40.16 292 ASN A N 1
ATOM 2160 C CA . ASN A 1 292 ? 19.928 22.478 25.643 1.00 40.16 292 ASN A CA 1
ATOM 2161 C C . ASN A 1 292 ? 21.200 21.916 24.972 1.00 40.16 292 ASN A C 1
ATOM 2163 O O . ASN A 1 292 ? 21.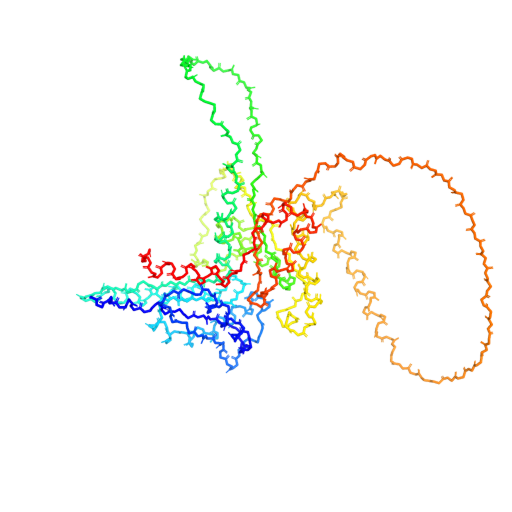741 20.907 25.413 1.00 40.16 292 ASN A O 1
ATOM 2167 N N . LEU A 1 293 ? 21.710 22.587 23.932 1.00 36.91 293 LEU A N 1
ATOM 2168 C CA . LEU A 1 293 ? 22.980 22.248 23.271 1.00 36.91 293 LEU A CA 1
ATOM 2169 C C . LEU A 1 293 ? 24.199 22.906 23.949 1.00 36.91 293 LEU A C 1
ATOM 2171 O O . LEU A 1 293 ? 25.316 22.400 23.838 1.00 36.91 293 LEU A O 1
ATOM 2175 N N . GLN A 1 294 ? 23.998 23.985 24.717 1.00 39.12 294 GLN A N 1
ATOM 2176 C CA . GLN A 1 294 ? 25.060 24.620 25.513 1.00 39.12 294 GLN A CA 1
ATOM 2177 C C . GLN A 1 294 ? 25.241 24.004 26.913 1.00 39.12 294 GLN A C 1
ATOM 2179 O O . GLN A 1 294 ? 26.316 24.133 27.491 1.00 39.12 294 GLN A O 1
ATOM 2184 N N . SER A 1 295 ? 24.254 23.277 27.447 1.00 41.66 295 SER A N 1
ATOM 2185 C CA . SER A 1 295 ? 24.364 22.590 28.747 1.00 41.66 295 SER A CA 1
ATOM 2186 C C . SER A 1 295 ? 24.984 21.186 28.666 1.00 41.66 295 SER A C 1
ATOM 2188 O O . SER A 1 295 ? 25.438 20.665 29.681 1.00 41.66 295 SER A O 1
ATOM 2190 N N . GLN A 1 296 ? 25.076 20.580 27.475 1.00 40.19 296 GLN A N 1
ATOM 2191 C CA . GLN A 1 296 ? 25.706 19.261 27.276 1.00 40.19 296 GLN A CA 1
ATOM 2192 C C . GLN A 1 296 ? 27.179 19.315 26.832 1.00 40.19 296 GLN A C 1
ATOM 2194 O O . GLN A 1 296 ? 27.819 18.277 26.696 1.00 40.19 296 GLN A O 1
ATOM 2199 N N . SER A 1 297 ? 27.754 20.510 26.662 1.00 36.31 297 SER A N 1
ATOM 2200 C CA . SER A 1 297 ? 29.177 20.705 26.324 1.00 36.31 297 SER A CA 1
ATOM 2201 C C . SER A 1 297 ? 30.057 21.118 27.519 1.00 36.31 297 SER A C 1
ATOM 2203 O O . SER A 1 297 ? 31.254 21.338 27.350 1.00 36.31 297 SER A O 1
ATOM 2205 N N . GLN A 1 298 ? 29.512 21.148 28.742 1.00 37.78 298 GLN A N 1
ATOM 2206 C CA . GLN A 1 298 ? 30.269 21.360 29.985 1.00 37.78 298 GLN A CA 1
ATOM 2207 C C . GLN A 1 298 ? 29.927 20.307 31.052 1.00 37.78 298 GLN A C 1
ATOM 2209 O O . GLN A 1 298 ? 29.396 20.616 32.111 1.00 37.78 298 GLN A O 1
ATOM 2214 N N . SER A 1 299 ? 30.209 19.034 30.781 1.00 35.94 299 SER A N 1
ATOM 2215 C CA . SER A 1 299 ? 30.328 18.010 31.838 1.00 35.94 299 SER A CA 1
ATOM 2216 C C . SER A 1 299 ? 31.149 16.805 31.367 1.00 35.94 299 SER A C 1
ATOM 2218 O O . SER A 1 299 ? 30.764 15.650 31.487 1.00 35.94 299 SER A O 1
ATOM 2220 N N . GLN A 1 300 ? 32.340 17.083 30.844 1.00 35.09 300 GLN A N 1
ATOM 2221 C CA . GLN A 1 300 ? 33.454 16.139 30.890 1.00 35.09 300 GLN A CA 1
ATOM 2222 C C . GLN A 1 300 ? 34.683 16.912 31.335 1.00 35.09 300 GLN A C 1
ATOM 2224 O O . GLN A 1 300 ? 35.367 17.497 30.503 1.00 35.09 300 GLN A O 1
ATOM 2229 N N . SER A 1 301 ? 34.914 16.971 32.647 1.00 31.00 301 SER A N 1
ATOM 2230 C CA . SER A 1 301 ? 36.235 17.113 33.270 1.00 31.00 301 SER A CA 1
ATOM 2231 C C . SER A 1 301 ? 36.097 17.181 34.792 1.00 31.00 301 SER A C 1
ATOM 2233 O O . SER A 1 301 ? 35.458 18.084 35.316 1.00 31.00 301 SER A O 1
ATOM 2235 N N . GLN A 1 302 ? 36.815 16.270 35.446 1.00 31.62 302 GLN A N 1
ATOM 2236 C CA . GLN A 1 302 ? 37.309 16.304 36.826 1.00 31.62 302 GLN A CA 1
ATOM 2237 C C . GLN A 1 302 ? 36.513 15.606 37.941 1.00 31.62 302 GLN A C 1
ATOM 2239 O O . GLN A 1 302 ? 35.293 15.624 38.045 1.00 31.62 302 GLN A O 1
ATOM 2244 N N . SER A 1 303 ? 37.335 14.932 38.736 1.00 31.27 303 SER A N 1
ATOM 2245 C CA . SER A 1 303 ? 37.149 13.858 39.703 1.00 31.27 303 SER A CA 1
ATOM 2246 C C . SER A 1 303 ? 37.650 14.294 41.084 1.00 31.27 303 SER A C 1
ATOM 2248 O O . SER A 1 303 ? 38.542 15.137 41.138 1.00 31.27 303 SER A O 1
ATOM 2250 N N . HIS A 1 304 ? 37.197 13.579 42.129 1.00 29.66 304 HIS A N 1
ATOM 2251 C CA . HIS A 1 304 ? 37.650 13.600 43.540 1.00 29.66 304 HIS A CA 1
ATOM 2252 C C . HIS A 1 304 ? 37.216 14.855 44.329 1.00 29.66 304 HIS A C 1
ATOM 2254 O O . HIS A 1 304 ? 37.244 15.949 43.792 1.00 29.66 304 HIS A O 1
ATOM 2260 N N . GLU A 1 305 ? 36.701 14.809 45.565 1.00 28.89 305 GLU A N 1
ATOM 2261 C CA . GLU A 1 305 ? 36.981 14.000 46.766 1.00 28.89 305 GLU A CA 1
ATOM 2262 C C . GLU A 1 305 ? 35.833 14.195 47.801 1.00 28.89 305 GLU A C 1
ATOM 2264 O O . GLU A 1 305 ? 35.194 15.237 47.743 1.00 28.89 305 GLU A O 1
ATOM 2269 N N . GLN A 1 306 ? 35.638 13.223 48.722 1.00 28.62 306 GLN A N 1
ATOM 2270 C CA . GLN A 1 306 ? 35.195 13.306 50.153 1.00 28.62 306 GLN A CA 1
ATOM 2271 C C . GLN A 1 306 ? 33.987 14.209 50.549 1.00 28.62 306 GLN A C 1
ATOM 2273 O O . GLN A 1 306 ? 33.761 15.260 49.987 1.00 28.62 306 GLN A O 1
ATOM 2278 N N . SER A 1 307 ? 33.160 13.998 51.576 1.00 29.23 307 SER A N 1
ATOM 2279 C CA . SER A 1 307 ? 32.933 13.043 52.667 1.00 29.23 307 SER A CA 1
ATOM 2280 C C . SER A 1 307 ? 31.615 13.483 53.358 1.00 29.23 307 SER A C 1
ATOM 2282 O O . SER A 1 307 ? 31.192 14.625 53.219 1.00 29.23 307 SER A O 1
ATOM 2284 N N . SER A 1 308 ? 30.987 12.567 54.107 1.00 27.80 308 SER A N 1
ATOM 2285 C CA . SER A 1 308 ? 30.110 12.775 55.286 1.00 27.80 308 SER A CA 1
ATOM 2286 C C . SER A 1 308 ? 29.068 13.914 55.319 1.00 27.80 308 SER A C 1
ATOM 2288 O O . SER A 1 308 ? 29.425 15.087 55.380 1.00 27.80 308 SER A O 1
ATOM 2290 N N . SER A 1 309 ? 27.799 13.568 55.564 1.00 29.83 309 SER A N 1
ATOM 2291 C CA . SER A 1 309 ? 27.091 13.797 56.850 1.00 29.83 309 SER A CA 1
ATOM 2292 C C . SER A 1 309 ? 25.569 13.768 56.673 1.00 29.83 309 SER A C 1
ATOM 2294 O O . SER A 1 309 ? 25.031 14.052 55.608 1.00 29.83 309 SER A O 1
ATOM 2296 N N . THR A 1 310 ? 24.912 13.358 57.748 1.00 30.66 310 THR A N 1
ATOM 2297 C CA . THR A 1 310 ? 23.481 13.150 57.970 1.00 30.66 310 THR A CA 1
ATOM 2298 C C . THR A 1 310 ? 22.675 14.459 57.998 1.00 30.66 310 THR A C 1
ATOM 2300 O O . THR A 1 310 ? 23.229 15.501 58.326 1.00 30.66 310 THR A O 1
ATOM 2303 N N . ASP A 1 311 ? 21.371 14.414 57.678 1.00 29.44 311 ASP A N 1
ATOM 2304 C CA . ASP A 1 311 ? 20.288 14.721 58.639 1.00 29.44 311 ASP A CA 1
ATOM 2305 C C . ASP A 1 311 ? 18.898 14.944 57.998 1.00 29.44 311 ASP A C 1
ATOM 2307 O O . ASP A 1 311 ? 18.709 15.697 57.048 1.00 29.44 311 ASP A O 1
ATOM 2311 N N . ASN A 1 312 ? 17.930 14.261 58.618 1.00 29.86 312 ASN A N 1
ATOM 2312 C CA . ASN A 1 312 ? 16.534 14.608 58.902 1.00 29.86 312 ASN A CA 1
ATOM 2313 C C . ASN A 1 312 ? 15.605 15.231 57.842 1.00 29.86 312 ASN A C 1
ATOM 2315 O O . ASN A 1 312 ? 15.561 16.436 57.607 1.00 29.86 312 ASN A O 1
ATOM 2319 N N . VAL A 1 313 ? 14.660 14.389 57.414 1.00 31.19 313 VAL A N 1
ATOM 2320 C CA . VAL A 1 313 ? 13.322 14.761 56.938 1.00 31.19 313 VAL A CA 1
ATOM 2321 C C . VAL A 1 313 ? 12.452 15.143 58.139 1.00 31.19 313 VAL A C 1
ATOM 2323 O O . VAL A 1 313 ? 12.286 14.351 59.063 1.00 31.19 313 VAL A O 1
ATOM 2326 N N . SER A 1 314 ? 11.858 16.338 58.108 1.00 32.69 314 SER A N 1
ATOM 2327 C CA . SER A 1 314 ? 10.783 16.745 59.020 1.00 32.69 314 SER A CA 1
ATOM 2328 C C . SER A 1 314 ? 9.556 17.178 58.226 1.00 32.69 314 SER A C 1
ATOM 2330 O O . SER A 1 314 ? 9.632 18.015 57.333 1.00 32.69 314 SER A O 1
ATOM 2332 N N . SER A 1 315 ? 8.438 16.560 58.588 1.00 29.72 315 SER A N 1
ATOM 2333 C CA . SER A 1 315 ? 7.074 16.769 58.108 1.00 29.72 315 SER A CA 1
ATOM 2334 C C . SER A 1 315 ? 6.557 18.187 58.377 1.00 29.72 315 SER A C 1
ATOM 2336 O O . SER A 1 315 ? 6.719 18.694 59.487 1.00 29.72 315 SER A O 1
ATOM 2338 N N . SER A 1 316 ? 5.763 18.733 57.455 1.00 29.67 316 SER A N 1
ATOM 2339 C CA . SER A 1 316 ? 4.643 19.595 57.836 1.00 29.67 316 SER A CA 1
ATOM 2340 C C . SER A 1 316 ? 3.418 19.345 56.952 1.00 29.67 316 SER A C 1
ATOM 2342 O O . SER A 1 316 ? 3.446 19.441 55.728 1.00 29.67 316 SER A O 1
ATOM 2344 N N . TYR A 1 317 ? 2.340 18.968 57.637 1.00 26.42 317 TYR A N 1
ATOM 2345 C CA . TYR A 1 317 ? 0.971 18.896 57.152 1.00 26.42 317 TYR A CA 1
ATOM 2346 C C . TYR A 1 317 ? 0.450 20.303 56.827 1.00 26.42 317 TYR A C 1
ATOM 2348 O O . TYR A 1 317 ? 0.567 21.207 57.652 1.00 26.42 317 TYR A O 1
ATOM 2356 N N . GLY A 1 318 ? -0.185 20.456 55.665 1.00 28.72 318 GLY A N 1
ATOM 2357 C CA . GLY A 1 318 ? -1.000 21.614 55.304 1.00 28.72 318 GLY A CA 1
ATOM 2358 C C . GLY A 1 318 ? -2.368 21.138 54.826 1.00 28.72 318 GLY A C 1
ATOM 2359 O O . GLY A 1 318 ? -2.487 20.549 53.758 1.00 28.72 318 GLY A O 1
ATOM 2360 N N . SER A 1 319 ? -3.384 21.335 55.662 1.00 30.34 319 SER A N 1
ATOM 2361 C CA . SER A 1 319 ? -4.796 21.082 55.381 1.00 30.34 319 SER A CA 1
ATOM 2362 C C . SER A 1 319 ? -5.430 22.314 54.732 1.00 30.34 319 SER A C 1
ATOM 2364 O O . SER A 1 319 ? -5.475 23.360 55.379 1.00 30.34 319 SER A O 1
ATOM 2366 N N . GLU A 1 320 ? -5.991 22.190 53.528 1.00 31.67 320 GLU A N 1
ATOM 2367 C CA . GLU A 1 320 ? -6.845 23.231 52.941 1.00 31.67 320 GLU A CA 1
ATOM 2368 C C . GLU A 1 320 ? -8.195 22.677 52.460 1.00 31.67 320 GLU A C 1
ATOM 2370 O O . GLU A 1 320 ? -8.301 21.889 51.525 1.00 31.67 320 GLU A O 1
ATOM 2375 N N . SER A 1 321 ? -9.207 23.096 53.224 1.00 28.81 321 SER A N 1
ATOM 2376 C CA . SER A 1 321 ? -10.576 23.506 52.893 1.00 28.81 321 SER A CA 1
ATOM 2377 C C . SER A 1 321 ? -11.190 23.090 51.549 1.00 28.81 321 SER A C 1
ATOM 2379 O O . SER A 1 321 ? -10.845 23.585 50.480 1.00 28.81 321 SER A O 1
ATOM 2381 N N . THR A 1 322 ? -12.236 22.273 51.660 1.00 30.06 322 THR A N 1
ATOM 2382 C CA . THR A 1 322 ? -13.194 21.903 50.618 1.00 30.06 322 THR A CA 1
ATOM 2383 C C . THR A 1 322 ? -14.159 23.048 50.292 1.00 30.06 322 THR A C 1
ATOM 2385 O O . THR A 1 322 ? -14.974 23.430 51.135 1.00 30.06 322 THR A O 1
ATOM 2388 N N . THR A 1 323 ? -14.162 23.522 49.048 1.00 32.00 323 THR A N 1
ATOM 2389 C CA . THR A 1 323 ? -15.300 24.233 48.446 1.00 32.00 323 THR A CA 1
ATOM 2390 C C . THR A 1 323 ? -15.876 23.381 47.322 1.00 32.00 323 THR A C 1
ATOM 2392 O O . THR A 1 323 ? -15.238 23.133 46.303 1.00 32.00 323 THR A O 1
ATOM 2395 N N . ALA A 1 324 ? -17.092 22.885 47.548 1.00 30.27 324 ALA A N 1
ATOM 2396 C CA . ALA A 1 324 ? -17.862 22.119 46.582 1.00 30.27 324 ALA A CA 1
ATOM 2397 C C . ALA A 1 324 ? -18.378 23.046 45.470 1.00 30.27 324 ALA A C 1
ATOM 2399 O O . ALA A 1 324 ? -19.238 23.891 45.714 1.00 30.27 324 ALA A O 1
ATOM 2400 N N . CYS A 1 325 ? -17.865 22.870 44.253 1.00 30.14 325 CYS A N 1
ATOM 2401 C CA . CYS A 1 325 ? -18.554 23.279 43.035 1.00 30.14 325 CYS A CA 1
ATOM 2402 C C . CYS A 1 325 ? -19.314 22.058 42.523 1.00 30.14 325 CYS A C 1
ATOM 2404 O O . CYS A 1 325 ? -18.716 21.012 42.292 1.00 30.14 325 CYS A O 1
ATOM 2406 N N . SER A 1 326 ? -20.631 22.181 42.395 1.00 34.88 326 SER A N 1
ATOM 2407 C CA . SER A 1 326 ? -21.479 21.165 41.784 1.00 34.88 326 SER A CA 1
ATOM 2408 C C . SER A 1 326 ? -21.077 20.990 40.319 1.00 34.88 326 SER A C 1
ATOM 2410 O O . SER A 1 326 ? -21.223 21.922 39.526 1.00 34.88 326 SER A O 1
ATOM 2412 N N . ASP A 1 327 ? -20.555 19.815 39.976 1.00 33.97 327 ASP A N 1
ATOM 2413 C CA . ASP A 1 327 ? -20.264 19.439 38.596 1.00 33.97 327 ASP A CA 1
ATOM 2414 C C . ASP A 1 327 ? -21.570 19.368 37.782 1.00 33.97 327 ASP A C 1
ATOM 2416 O O . ASP A 1 327 ? -22.557 18.796 38.257 1.00 33.97 327 ASP A O 1
ATOM 2420 N N . PRO A 1 328 ? -21.622 19.937 36.566 1.00 37.84 328 PRO A N 1
ATOM 2421 C CA . PRO A 1 328 ? -22.741 19.712 35.668 1.00 37.84 328 PRO A CA 1
ATOM 2422 C C . PRO A 1 328 ? -22.742 18.263 35.153 1.00 37.84 328 PRO A C 1
ATOM 2424 O O . PRO A 1 328 ? -21.711 17.709 34.776 1.00 37.84 328 PRO A O 1
ATOM 2427 N N . ASP A 1 329 ? -23.945 17.695 35.140 1.00 32.91 329 ASP A N 1
ATOM 2428 C CA . ASP A 1 329 ? -24.356 16.371 34.660 1.00 32.91 329 ASP A CA 1
ATOM 2429 C C . ASP A 1 329 ? -23.591 15.889 33.394 1.00 32.91 329 ASP A C 1
ATOM 2431 O O . ASP A 1 329 ? -23.576 16.602 32.382 1.00 32.91 329 ASP A O 1
ATOM 2435 N N . PRO A 1 330 ? -22.955 14.695 33.387 1.00 40.72 330 PRO A N 1
ATOM 2436 C CA . PRO A 1 330 ? -22.084 14.251 32.290 1.00 40.72 330 PRO A CA 1
ATOM 2437 C C . PRO A 1 330 ? -22.806 13.792 31.003 1.00 40.72 330 PRO A C 1
ATOM 2439 O O . PRO A 1 330 ? -22.138 13.369 30.057 1.00 40.72 330 PRO A O 1
ATOM 2442 N N . GLU A 1 331 ? -24.137 13.877 30.907 1.00 40.66 331 GLU A N 1
ATOM 2443 C CA . GLU A 1 331 ? -24.910 13.209 29.841 1.00 40.66 331 GLU A CA 1
ATOM 2444 C C . GLU A 1 331 ? -25.294 14.043 28.598 1.00 40.66 331 GLU A C 1
ATOM 2446 O O . GLU A 1 331 ? -26.013 13.539 27.741 1.00 40.66 331 GLU A O 1
ATOM 2451 N N . SER A 1 332 ? -24.787 15.266 28.388 1.00 39.06 332 SER A N 1
ATOM 2452 C CA . SER A 1 332 ? -25.191 16.069 27.202 1.00 39.06 332 SER A CA 1
ATOM 2453 C C . SER A 1 332 ? -24.079 16.509 26.247 1.00 39.06 332 SER A C 1
ATOM 2455 O O . SER A 1 332 ? -24.301 17.336 25.360 1.00 39.06 332 SER A O 1
ATOM 2457 N N . ARG A 1 333 ? -22.875 15.932 26.337 1.00 41.06 333 ARG A N 1
ATOM 2458 C CA . ARG A 1 333 ? -21.834 16.208 25.338 1.00 41.06 333 ARG A CA 1
ATOM 2459 C C . ARG A 1 333 ? -22.166 15.432 24.063 1.00 41.06 333 ARG A C 1
ATOM 2461 O O . ARG A 1 333 ? -21.914 14.230 24.007 1.00 41.06 333 ARG A O 1
ATOM 2468 N N . SER A 1 334 ? -22.719 16.098 23.043 1.00 45.16 334 SER A N 1
ATOM 2469 C CA . SER A 1 334 ? -22.866 15.502 21.710 1.00 45.16 334 SER A CA 1
ATOM 2470 C C . SER A 1 334 ? -21.507 14.922 21.313 1.00 45.16 334 SER A C 1
ATOM 2472 O O . SER A 1 334 ? -20.540 15.675 21.147 1.00 45.16 334 SER A O 1
ATOM 2474 N N . LYS A 1 335 ? -21.383 13.592 21.259 1.00 53.81 335 LYS A N 1
ATOM 2475 C CA . LYS A 1 335 ? -20.140 12.941 20.844 1.00 53.81 335 LYS A CA 1
ATOM 2476 C C . LYS A 1 335 ? -19.910 13.334 19.390 1.00 53.81 335 LYS A C 1
ATOM 2478 O O . LYS A 1 335 ? -20.535 12.771 18.501 1.00 53.81 335 LYS A O 1
ATOM 2483 N N . SER A 1 336 ? -19.060 14.336 19.164 1.00 62.44 336 SER A N 1
ATOM 2484 C CA . SER A 1 336 ? -18.582 14.672 17.825 1.00 62.44 336 SER A CA 1
ATOM 2485 C C . SER A 1 336 ? -17.953 13.401 17.259 1.00 62.44 336 SER A C 1
ATOM 2487 O O . SER A 1 336 ? -16.970 12.897 17.796 1.00 62.44 336 SER A O 1
ATOM 2489 N N . SER A 1 337 ? -18.596 12.793 16.267 1.00 83.38 337 SER A N 1
ATOM 2490 C CA . SER A 1 337 ? -18.068 11.593 15.630 1.00 83.38 337 SER A CA 1
ATOM 2491 C C . SER A 1 337 ? -16.957 12.007 14.668 1.00 83.38 337 SER A C 1
ATOM 2493 O O . SER A 1 337 ? -17.074 13.022 13.980 1.00 83.38 337 SER A O 1
ATOM 2495 N N . SER A 1 338 ? -15.848 11.265 14.639 1.00 91.06 338 SER A N 1
ATOM 2496 C CA . SER A 1 338 ? -14.790 11.560 13.674 1.00 91.06 338 SER A CA 1
ATOM 2497 C C . SER A 1 338 ? -15.297 11.333 12.256 1.00 91.06 338 SER A C 1
ATOM 2499 O O . SER A 1 338 ? -15.888 10.295 11.952 1.00 91.06 338 SER A O 1
ATOM 2501 N N . ARG A 1 339 ? -15.008 12.285 11.370 1.00 92.44 339 ARG A N 1
ATOM 2502 C CA . ARG A 1 339 ? -15.310 12.170 9.942 1.00 92.44 339 ARG A CA 1
ATOM 2503 C C . ARG A 1 339 ? -14.312 11.284 9.183 1.00 92.44 339 ARG A C 1
ATOM 2505 O O . ARG A 1 339 ? -14.521 10.979 8.007 1.00 92.44 339 ARG A O 1
ATOM 2512 N N . VAL A 1 340 ? -13.246 10.833 9.851 1.00 94.75 340 VAL A N 1
ATOM 2513 C CA . VAL A 1 340 ? -12.339 9.802 9.336 1.00 94.75 340 VAL A CA 1
ATOM 2514 C C . VAL A 1 340 ? -13.023 8.442 9.464 1.00 94.75 340 VAL A C 1
ATOM 2516 O O . VAL A 1 340 ? -13.172 7.910 10.563 1.00 94.75 340 VAL A O 1
ATOM 2519 N N . LYS A 1 341 ? -13.423 7.870 8.327 1.00 95.50 341 LYS A N 1
ATOM 2520 C CA . LYS A 1 341 ? -14.055 6.546 8.224 1.00 95.50 341 LYS A CA 1
ATOM 2521 C C . LYS A 1 341 ? -13.150 5.492 7.585 1.00 95.50 341 LYS A C 1
ATOM 2523 O O . LYS A 1 341 ? -13.501 4.321 7.607 1.00 95.50 341 LYS A O 1
ATOM 2528 N N . ALA A 1 342 ? -11.972 5.867 7.086 1.00 97.12 342 ALA A N 1
ATOM 2529 C CA . ALA A 1 342 ? -10.933 4.922 6.678 1.00 97.12 342 ALA A CA 1
ATOM 2530 C C . ALA A 1 342 ? -9.536 5.393 7.115 1.00 97.12 342 ALA A C 1
ATOM 2532 O O . ALA A 1 342 ? -9.227 6.583 7.062 1.00 97.12 342 ALA A O 1
ATOM 2533 N N . ILE A 1 343 ? -8.687 4.461 7.545 1.00 97.44 343 ILE A N 1
ATOM 2534 C CA . ILE A 1 343 ? -7.302 4.723 7.947 1.00 97.44 343 ILE A CA 1
ATOM 2535 C C . ILE A 1 343 ? -6.375 3.803 7.163 1.00 97.44 343 ILE A C 1
ATOM 2537 O O . ILE A 1 343 ? -6.445 2.582 7.303 1.00 97.44 343 ILE A O 1
ATOM 2541 N N . CYS A 1 344 ? -5.482 4.389 6.368 1.00 96.81 344 CYS A N 1
ATOM 2542 C CA . CYS A 1 344 ? -4.435 3.648 5.679 1.00 96.81 344 CYS A CA 1
ATOM 2543 C C . CYS A 1 344 ? -3.233 3.398 6.594 1.00 96.81 344 CYS A C 1
ATOM 2545 O O . CYS A 1 344 ? -2.739 4.318 7.256 1.00 96.81 344 CYS A O 1
ATOM 2547 N N . LEU A 1 345 ? -2.706 2.174 6.551 1.00 93.56 345 LEU A N 1
ATOM 2548 C CA . LEU A 1 345 ? -1.433 1.815 7.172 1.00 93.56 345 LEU A CA 1
ATOM 2549 C C . LEU A 1 345 ? -0.276 2.250 6.263 1.00 93.56 345 LEU A C 1
ATOM 2551 O O . LEU A 1 345 ? -0.006 1.647 5.225 1.00 93.56 345 LEU A O 1
ATOM 2555 N N . GLY A 1 346 ? 0.402 3.320 6.665 1.00 86.81 346 GLY A N 1
ATOM 2556 C CA . GLY A 1 346 ? 1.366 4.088 5.883 1.00 86.81 346 GLY A CA 1
ATOM 2557 C C . GLY A 1 346 ? 2.776 3.505 5.801 1.00 86.81 346 GLY A C 1
ATOM 2558 O O . GLY A 1 346 ? 3.731 4.275 5.705 1.00 86.81 346 GLY A O 1
ATOM 2559 N N . CYS A 1 347 ? 2.930 2.181 5.899 1.00 83.69 347 CYS A N 1
ATOM 2560 C CA . CYS A 1 347 ? 4.199 1.470 5.733 1.00 83.69 347 CYS A CA 1
ATOM 2561 C C . CYS A 1 347 ? 3.949 -0.023 5.475 1.00 83.69 347 CYS A C 1
ATOM 2563 O O . CYS A 1 347 ? 3.100 -0.632 6.122 1.00 83.69 347 CYS A O 1
ATOM 2565 N N . ALA A 1 348 ? 4.752 -0.636 4.602 1.00 70.56 348 ALA A N 1
ATOM 2566 C CA . ALA A 1 348 ? 4.725 -2.083 4.368 1.00 70.56 348 ALA A CA 1
ATOM 2567 C C . ALA A 1 348 ? 5.093 -2.908 5.619 1.00 70.56 348 ALA A C 1
ATOM 2569 O O . ALA A 1 348 ? 4.728 -4.071 5.709 1.00 70.56 348 ALA A O 1
ATOM 2570 N N . GLY A 1 349 ? 5.790 -2.306 6.588 1.00 72.25 349 GLY A N 1
ATOM 2571 C CA . GLY A 1 349 ? 6.141 -2.928 7.865 1.00 72.25 349 GLY A CA 1
ATOM 2572 C C . GLY A 1 349 ? 5.061 -2.829 8.950 1.00 72.25 349 GLY A C 1
ATOM 2573 O O . GLY A 1 349 ? 5.205 -3.447 9.996 1.00 72.25 349 GLY A O 1
ATOM 2574 N N . MET A 1 350 ? 3.970 -2.078 8.733 1.00 76.00 350 MET A N 1
ATOM 2575 C CA . MET A 1 350 ? 2.881 -1.887 9.722 1.00 76.00 350 MET A CA 1
ATOM 2576 C C . MET A 1 350 ? 1.851 -3.022 9.738 1.00 76.00 350 MET A C 1
ATOM 2578 O O . MET A 1 350 ? 0.735 -2.897 10.238 1.00 76.00 350 MET A O 1
ATOM 2582 N N . VAL A 1 351 ? 2.236 -4.145 9.169 1.00 67.12 351 VAL A N 1
ATOM 2583 C CA . VAL A 1 351 ? 1.419 -5.327 8.972 1.00 67.12 351 VAL A CA 1
ATOM 2584 C C . VAL A 1 351 ? 1.122 -5.989 10.306 1.00 67.12 351 VAL A C 1
ATOM 2586 O O . VAL A 1 351 ? 2.011 -6.155 11.135 1.00 67.12 351 VAL A O 1
ATOM 2589 N N . GLY A 1 352 ? -0.136 -6.378 10.515 1.00 72.81 352 GLY A N 1
ATOM 2590 C CA . GLY A 1 352 ? -0.584 -6.969 11.779 1.00 72.81 352 GLY A CA 1
ATOM 2591 C C . GLY A 1 352 ? -0.807 -5.949 12.902 1.00 72.81 352 GLY A C 1
ATOM 2592 O O . GLY A 1 352 ? -1.254 -6.317 13.988 1.00 72.81 352 GLY A O 1
ATOM 2593 N N . LEU A 1 353 ? -0.552 -4.655 12.653 1.00 85.00 353 LEU A N 1
ATOM 2594 C CA . LEU A 1 353 ? -0.890 -3.572 13.584 1.00 85.00 353 LEU A CA 1
ATOM 2595 C C . LEU A 1 353 ? -2.348 -3.101 13.444 1.00 85.00 353 LEU A C 1
ATOM 2597 O O . LEU A 1 353 ? -2.745 -2.131 14.090 1.00 85.00 353 LEU A O 1
ATOM 2601 N N . ASP A 1 354 ? -3.171 -3.794 12.652 1.00 89.69 354 ASP A N 1
ATOM 2602 C CA . ASP A 1 354 ? -4.606 -3.524 12.521 1.00 89.69 354 ASP A CA 1
ATOM 2603 C C . ASP A 1 354 ? -5.331 -3.602 13.872 1.00 89.69 354 ASP A C 1
ATOM 2605 O O . ASP A 1 354 ? -6.178 -2.761 14.168 1.00 89.69 354 ASP A O 1
ATOM 2609 N N . SER A 1 355 ? -4.930 -4.531 14.742 1.00 93.69 355 SER A N 1
ATOM 2610 C CA . SER A 1 355 ? -5.455 -4.642 16.106 1.00 93.69 355 SER A CA 1
ATOM 2611 C C . SER A 1 355 ? -5.148 -3.406 16.962 1.00 93.69 355 SER A C 1
ATOM 2613 O O . SER A 1 355 ? -6.000 -2.961 17.737 1.00 93.69 355 SER A O 1
ATOM 2615 N N . ALA A 1 356 ? -3.966 -2.801 16.793 1.00 94.69 356 ALA A N 1
ATOM 2616 C CA . ALA A 1 356 ? -3.575 -1.573 17.480 1.00 94.69 356 ALA A CA 1
ATOM 2617 C C . ALA A 1 356 ? -4.418 -0.386 16.996 1.00 94.69 356 ALA A C 1
ATOM 2619 O O . ALA A 1 356 ? -4.994 0.336 17.809 1.00 94.69 356 ALA A O 1
ATOM 2620 N N . VAL A 1 357 ? -4.558 -0.225 15.676 1.00 96.12 357 VAL A N 1
ATOM 2621 C CA . VAL A 1 357 ? -5.405 0.820 15.080 1.00 96.12 357 VAL A CA 1
ATOM 2622 C C . VAL A 1 357 ? -6.864 0.638 15.500 1.00 96.12 357 VAL A C 1
ATOM 2624 O O . VAL A 1 357 ? -7.491 1.591 15.957 1.00 96.12 357 VAL A O 1
ATOM 2627 N N . ARG A 1 358 ? -7.394 -0.592 15.460 1.00 97.25 358 ARG A N 1
ATOM 2628 C CA . ARG A 1 358 ? -8.760 -0.901 15.906 1.00 97.25 358 ARG A CA 1
ATOM 2629 C C . ARG A 1 358 ? -8.975 -0.546 17.374 1.00 97.25 358 ARG A C 1
ATOM 2631 O O . ARG A 1 358 ? -10.000 0.048 17.703 1.00 97.25 358 ARG A O 1
ATOM 2638 N N . SER A 1 359 ? -8.017 -0.880 18.238 1.00 97.25 359 SER A N 1
ATOM 2639 C CA . SER A 1 359 ? -8.071 -0.542 19.665 1.00 97.25 359 SER A CA 1
ATOM 2640 C C . SER A 1 359 ? -8.120 0.972 19.868 1.00 97.25 359 SER A C 1
ATOM 2642 O O . SER A 1 359 ? -8.967 1.463 20.606 1.00 97.25 359 SER A O 1
ATOM 2644 N N . ALA A 1 360 ? -7.289 1.731 19.146 1.00 97.19 360 ALA A N 1
ATOM 2645 C CA . ALA A 1 360 ? -7.332 3.191 19.185 1.00 97.19 360 ALA A CA 1
ATOM 2646 C C . ALA A 1 360 ? -8.665 3.770 18.690 1.00 97.19 360 ALA A C 1
ATOM 2648 O O . ALA A 1 360 ? -9.176 4.698 19.313 1.00 97.19 360 ALA A O 1
ATOM 2649 N N . CYS A 1 361 ? -9.252 3.222 17.620 1.00 97.19 361 CYS A N 1
ATOM 2650 C CA . CYS A 1 361 ? -10.574 3.636 17.146 1.00 97.19 361 CYS A CA 1
ATOM 2651 C C . CYS A 1 361 ? -11.661 3.409 18.204 1.00 97.19 361 CYS A C 1
ATOM 2653 O O . CYS A 1 361 ? -12.475 4.299 18.438 1.00 97.19 361 CYS A O 1
ATOM 2655 N N . ILE A 1 362 ? -11.665 2.243 18.856 1.00 96.31 362 ILE A N 1
ATOM 2656 C CA . ILE A 1 362 ? -12.639 1.907 19.905 1.00 96.31 362 ILE A CA 1
ATOM 2657 C C . ILE A 1 362 ? -12.449 2.792 21.141 1.00 96.31 362 ILE A C 1
ATOM 2659 O O . ILE A 1 362 ? -13.431 3.272 21.699 1.00 96.31 362 ILE A O 1
ATOM 2663 N N . GLU A 1 363 ? -11.207 3.033 21.561 1.00 96.00 363 GLU A N 1
ATOM 2664 C CA . GLU A 1 363 ? -10.912 3.888 22.715 1.00 96.00 363 GLU A CA 1
ATOM 2665 C C . GLU A 1 363 ? -11.292 5.354 22.474 1.00 96.00 363 GLU A C 1
ATOM 2667 O O . GLU A 1 363 ? -11.781 6.012 23.389 1.00 96.00 363 GLU A O 1
ATOM 2672 N N . GLU A 1 364 ? -11.076 5.875 21.263 1.00 95.44 364 GLU A N 1
ATOM 2673 C CA . GLU A 1 364 ? -11.323 7.289 20.958 1.00 95.44 364 GLU A CA 1
ATOM 2674 C C . GLU A 1 364 ? -12.786 7.575 20.591 1.00 95.44 364 GLU A C 1
ATOM 2676 O O . GLU A 1 364 ? -13.321 8.616 20.967 1.00 95.44 364 GLU A O 1
ATOM 2681 N N . LEU A 1 365 ? -13.449 6.668 19.863 1.00 94.38 365 LEU A N 1
ATOM 2682 C CA . LEU A 1 365 ? -14.801 6.884 19.325 1.00 94.38 365 LEU A CA 1
ATOM 2683 C C . LEU A 1 365 ? -15.890 6.090 20.061 1.00 94.38 365 LEU A C 1
ATOM 2685 O O . LEU A 1 365 ? -17.081 6.341 19.872 1.00 94.38 365 LEU A O 1
ATOM 2689 N N . GLY A 1 366 ? -15.503 5.136 20.907 1.00 95.50 366 GLY A N 1
ATOM 2690 C CA . GLY A 1 366 ? -16.399 4.132 21.472 1.00 95.50 366 GLY A CA 1
ATOM 2691 C C . GLY A 1 366 ? -16.549 2.893 20.576 1.00 95.50 366 GLY A C 1
ATOM 2692 O O . GLY A 1 366 ? -16.106 2.884 19.427 1.00 95.50 366 GLY A O 1
ATOM 2693 N N . PRO A 1 367 ? -17.180 1.821 21.087 1.00 92.94 367 PRO A N 1
ATOM 2694 C CA . PRO A 1 367 ? -17.185 0.507 20.442 1.00 92.94 367 PRO A CA 1
ATOM 2695 C C . PRO A 1 367 ? -17.898 0.475 19.089 1.00 92.94 367 PRO A C 1
ATOM 2697 O O . PRO A 1 367 ? -17.413 -0.195 18.186 1.00 92.94 367 PRO A O 1
ATOM 2700 N N . GLU A 1 368 ? -19.011 1.190 18.929 1.00 92.38 368 GLU A N 1
ATOM 2701 C CA . GLU A 1 368 ? -19.802 1.133 17.693 1.00 92.38 368 GLU A CA 1
ATOM 2702 C C . GLU A 1 368 ? -19.151 1.968 16.585 1.00 92.38 368 GLU A C 1
ATOM 2704 O O . GLU A 1 368 ? -18.662 1.413 15.602 1.00 92.38 368 GLU A O 1
ATOM 2709 N N . ALA A 1 369 ? -18.981 3.277 16.801 1.00 91.50 369 ALA A N 1
ATOM 2710 C CA . ALA A 1 369 ? -18.300 4.155 15.844 1.00 91.50 369 ALA A CA 1
ATOM 2711 C C . ALA A 1 369 ? -16.843 3.729 15.577 1.00 91.50 369 ALA A C 1
ATOM 2713 O O . ALA A 1 369 ? -16.334 3.879 14.468 1.00 91.50 369 ALA A O 1
ATOM 2714 N N . GLY A 1 370 ? -16.169 3.166 16.583 1.00 94.19 370 GLY A N 1
ATOM 2715 C CA . GLY A 1 370 ? -14.816 2.649 16.458 1.00 94.19 370 GLY A CA 1
ATOM 2716 C C . GLY A 1 370 ? -14.710 1.409 15.574 1.00 94.19 370 GLY A C 1
ATOM 2717 O O . GLY A 1 370 ? -13.655 1.225 14.977 1.00 94.19 370 GLY A O 1
ATOM 2718 N N . LYS A 1 371 ? -15.754 0.573 15.447 1.00 94.50 371 LYS A N 1
ATOM 2719 C CA . LYS A 1 371 ? -15.784 -0.580 14.520 1.00 94.50 371 LYS A CA 1
ATOM 2720 C C .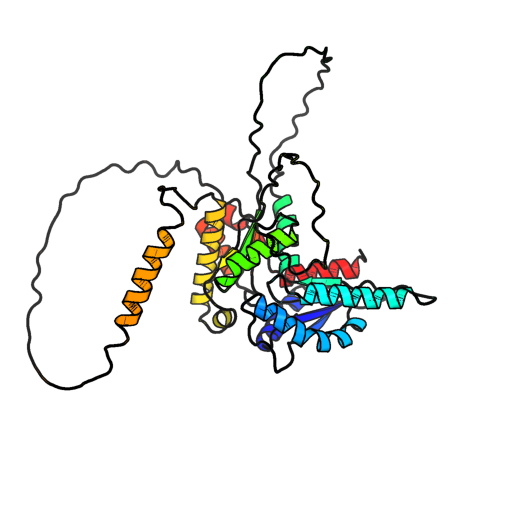 LYS A 1 371 ? -16.036 -0.160 13.073 1.00 94.50 371 LYS A C 1
ATOM 2722 O O . LYS A 1 371 ? -15.515 -0.808 12.172 1.00 94.50 371 LYS A O 1
ATOM 2727 N N . GLU A 1 372 ? -16.779 0.924 12.861 1.00 93.69 372 GLU A N 1
ATOM 2728 C CA . GLU A 1 372 ? -17.119 1.436 11.525 1.00 93.69 372 GLU A CA 1
ATOM 2729 C C . GLU A 1 372 ? -15.926 2.020 10.759 1.00 93.69 372 GLU A C 1
ATOM 2731 O O . GLU A 1 372 ? -15.991 2.172 9.542 1.00 93.69 372 GLU A O 1
ATOM 2736 N N . VAL A 1 373 ? -14.831 2.369 11.443 1.00 96.00 373 VAL A N 1
ATOM 2737 C CA . VAL A 1 373 ? -13.626 2.864 10.767 1.00 96.00 373 VAL A CA 1
ATOM 2738 C C . VAL A 1 373 ? -12.959 1.713 10.015 1.00 96.00 373 VAL A C 1
ATOM 2740 O O . VAL A 1 373 ? -12.491 0.748 10.625 1.00 96.00 373 VAL A O 1
ATOM 2743 N N . TYR A 1 374 ? -12.864 1.812 8.696 1.00 96.81 374 TYR A N 1
ATOM 2744 C CA . TYR A 1 374 ? -12.128 0.856 7.879 1.00 96.81 374 TYR A CA 1
ATOM 2745 C C . TYR A 1 374 ? -10.620 0.990 8.109 1.00 96.81 374 TYR A C 1
ATOM 2747 O O . TYR A 1 374 ? -10.082 2.094 8.164 1.00 96.81 374 TYR A O 1
ATOM 2755 N N . ILE A 1 375 ? -9.922 -0.139 8.215 1.00 96.62 375 ILE A N 1
ATOM 2756 C CA . ILE A 1 375 ? -8.459 -0.180 8.310 1.00 96.62 375 ILE A CA 1
ATOM 2757 C C . ILE A 1 375 ? -7.946 -0.747 6.994 1.00 96.62 375 ILE A C 1
ATOM 2759 O O . ILE A 1 375 ? -8.262 -1.883 6.640 1.00 96.62 375 ILE A O 1
ATOM 2763 N N . VAL A 1 376 ? -7.192 0.062 6.256 1.00 96.19 376 VAL A N 1
ATOM 2764 C CA . VAL A 1 376 ? -6.756 -0.243 4.896 1.00 96.19 376 VAL A CA 1
ATOM 2765 C C . VAL A 1 376 ? -5.272 -0.586 4.897 1.00 96.19 376 VAL A C 1
ATOM 2767 O O . VAL A 1 376 ? -4.407 0.262 5.111 1.00 96.19 376 VAL A O 1
ATOM 2770 N N . ASP A 1 377 ? -4.985 -1.853 4.622 1.00 94.62 377 ASP A N 1
ATOM 2771 C CA . ASP A 1 377 ? -3.640 -2.352 4.363 1.00 94.62 377 ASP A CA 1
ATOM 2772 C C . ASP A 1 377 ? -3.318 -2.181 2.871 1.00 94.62 377 ASP A C 1
ATOM 2774 O O . ASP A 1 377 ? -3.964 -2.785 2.008 1.00 94.62 377 ASP A O 1
ATOM 2778 N N . GLY A 1 378 ? -2.324 -1.345 2.562 1.00 95.12 378 GLY A N 1
ATOM 2779 C CA . GLY A 1 378 ? -1.946 -1.035 1.184 1.00 95.12 378 GLY A CA 1
ATOM 2780 C C . GLY A 1 378 ? -1.407 -2.236 0.400 1.00 95.12 378 GLY A C 1
ATOM 2781 O O . GLY A 1 378 ? -1.588 -2.287 -0.816 1.00 95.12 378 GLY A O 1
ATOM 2782 N N . VAL A 1 379 ? -0.800 -3.228 1.065 1.00 95.50 379 VAL A N 1
ATOM 2783 C CA . VAL A 1 379 ? -0.333 -4.461 0.410 1.00 95.50 379 VAL A CA 1
ATOM 2784 C C . VAL A 1 379 ? -1.534 -5.301 -0.004 1.00 95.50 379 VAL A C 1
ATOM 2786 O O . VAL A 1 379 ? -1.642 -5.673 -1.173 1.00 95.50 379 VAL A O 1
ATOM 2789 N N . LYS A 1 380 ? -2.480 -5.537 0.915 1.00 95.25 380 LYS A N 1
ATOM 2790 C CA . LYS A 1 380 ? -3.705 -6.302 0.619 1.00 95.25 380 LYS A CA 1
ATOM 2791 C C . LYS A 1 380 ? -4.544 -5.620 -0.461 1.00 95.25 380 LYS A C 1
ATOM 2793 O O . LYS A 1 380 ? -4.972 -6.278 -1.410 1.00 95.25 380 LYS A O 1
ATOM 2798 N N . ALA A 1 381 ? -4.725 -4.302 -0.352 1.00 96.75 381 ALA A N 1
ATOM 2799 C CA . ALA A 1 381 ? -5.427 -3.501 -1.352 1.00 96.75 381 ALA A CA 1
ATOM 2800 C C . ALA A 1 381 ? -4.739 -3.581 -2.725 1.00 96.75 381 ALA A C 1
ATOM 2802 O O . ALA A 1 381 ? -5.403 -3.796 -3.738 1.00 96.75 381 ALA A O 1
ATOM 2803 N N . GLY A 1 382 ? -3.408 -3.461 -2.759 1.00 97.62 382 GLY A N 1
ATOM 2804 C CA . GLY A 1 382 ? -2.618 -3.520 -3.986 1.00 97.62 382 GLY A CA 1
ATOM 2805 C C . GLY A 1 382 ? -2.690 -4.877 -4.678 1.00 97.62 382 GLY A C 1
ATOM 2806 O O . GLY A 1 382 ? -2.997 -4.938 -5.867 1.00 97.62 382 GLY A O 1
ATOM 2807 N N . VAL A 1 383 ? -2.474 -5.973 -3.944 1.00 97.31 383 VAL A N 1
ATOM 2808 C CA . VAL A 1 383 ? -2.568 -7.330 -4.505 1.00 97.31 383 VAL A CA 1
ATOM 2809 C C . VAL A 1 383 ? -3.980 -7.624 -5.004 1.00 97.31 383 VAL A C 1
ATOM 2811 O O . VAL A 1 383 ? -4.133 -8.083 -6.135 1.00 97.31 383 VAL A O 1
ATOM 2814 N N . GLY A 1 384 ? -5.013 -7.321 -4.210 1.00 96.94 384 GLY A N 1
ATOM 2815 C CA . GLY A 1 384 ? -6.403 -7.549 -4.610 1.00 96.94 384 GLY A CA 1
ATOM 2816 C C . GLY A 1 384 ? -6.788 -6.774 -5.873 1.00 96.94 384 GLY A C 1
ATOM 2817 O O . GLY A 1 384 ? -7.426 -7.326 -6.772 1.00 96.94 384 GLY A O 1
ATOM 2818 N N . MET A 1 385 ? -6.337 -5.522 -5.985 1.00 97.31 385 MET A N 1
ATOM 2819 C CA . MET A 1 385 ? -6.544 -4.694 -7.173 1.00 97.31 385 MET A CA 1
ATOM 2820 C C . MET A 1 385 ? -5.845 -5.277 -8.403 1.00 97.31 385 MET A C 1
ATOM 2822 O O . MET A 1 385 ? -6.480 -5.455 -9.440 1.00 97.31 385 MET A O 1
ATOM 2826 N N . LEU A 1 386 ? -4.557 -5.609 -8.294 1.00 97.38 386 LEU A N 1
ATOM 2827 C CA . LEU A 1 386 ? -3.779 -6.165 -9.403 1.00 97.38 386 LEU A CA 1
ATOM 2828 C C . LEU A 1 386 ? -4.320 -7.517 -9.869 1.00 97.38 386 LEU A C 1
ATOM 2830 O O . LEU A 1 386 ? -4.445 -7.738 -11.072 1.00 97.38 386 LEU A O 1
ATOM 2834 N N . TYR A 1 387 ? -4.680 -8.396 -8.933 1.00 95.69 387 TYR A N 1
ATOM 2835 C CA . TYR A 1 387 ? -5.307 -9.676 -9.244 1.00 95.69 387 TYR A CA 1
ATOM 2836 C C . TYR A 1 387 ? -6.613 -9.482 -10.017 1.00 95.69 387 TYR A C 1
ATOM 2838 O O . TYR A 1 387 ? -6.801 -10.090 -11.071 1.00 95.69 387 TYR A O 1
ATOM 2846 N N . SER A 1 388 ? -7.485 -8.594 -9.530 1.00 94.38 388 SER A N 1
ATOM 2847 C CA . SER A 1 388 ? -8.778 -8.311 -10.160 1.00 94.38 388 SER A CA 1
ATOM 2848 C C . SER A 1 388 ? -8.609 -7.734 -11.565 1.00 94.38 388 SER A C 1
ATOM 2850 O O . SER A 1 388 ? -9.265 -8.187 -12.500 1.00 94.38 388 SER A O 1
ATOM 2852 N N . LEU A 1 389 ? -7.691 -6.780 -11.742 1.00 93.50 389 LEU A N 1
ATOM 2853 C CA . LEU A 1 389 ? -7.379 -6.201 -13.049 1.00 93.50 389 LEU A CA 1
ATOM 2854 C C . LEU A 1 389 ? -6.854 -7.260 -14.027 1.00 93.50 389 LEU A C 1
ATOM 2856 O O . LEU A 1 389 ? -7.358 -7.363 -15.144 1.00 93.50 389 LEU A O 1
ATOM 2860 N N . ALA A 1 390 ? -5.900 -8.088 -13.594 1.00 91.25 390 ALA A N 1
ATOM 2861 C CA . ALA A 1 390 ? -5.306 -9.127 -14.429 1.00 91.25 390 ALA A CA 1
ATOM 2862 C C . ALA A 1 390 ? -6.292 -10.247 -14.795 1.00 91.25 390 ALA A C 1
ATOM 2864 O O . ALA A 1 390 ? -6.244 -10.765 -15.909 1.00 91.25 390 ALA A O 1
ATOM 2865 N N . ARG A 1 391 ? -7.196 -10.621 -13.880 1.00 89.19 391 ARG A N 1
ATOM 2866 C CA . ARG A 1 391 ? -8.200 -11.668 -14.118 1.00 89.19 391 ARG A CA 1
ATOM 2867 C C . ARG A 1 391 ? -9.362 -11.202 -14.981 1.00 89.19 391 ARG A C 1
ATOM 2869 O O . ARG A 1 391 ? -9.825 -11.973 -15.817 1.00 89.19 391 ARG A O 1
ATOM 2876 N N . CYS A 1 392 ? -9.835 -9.978 -14.772 1.00 87.44 392 CYS A N 1
ATOM 2877 C CA . CYS A 1 392 ? -10.997 -9.453 -15.484 1.00 87.44 392 CYS A CA 1
ATOM 2878 C C . CYS A 1 392 ? -10.634 -8.796 -16.823 1.00 87.44 392 CYS A C 1
ATOM 2880 O O . CYS A 1 392 ? -11.495 -8.695 -17.692 1.00 87.44 392 CYS A O 1
ATOM 2882 N N . GLY A 1 393 ? -9.379 -8.374 -17.011 1.00 75.00 393 GLY A N 1
ATOM 2883 C CA . GLY A 1 393 ? -8.905 -7.807 -18.275 1.00 75.00 393 GLY A CA 1
ATOM 2884 C C . GLY A 1 393 ? -9.433 -6.401 -18.573 1.00 75.00 393 GLY A C 1
ATOM 2885 O O . GLY A 1 393 ? -9.651 -6.080 -19.741 1.00 75.00 393 GLY A O 1
ATOM 2886 N N . PHE A 1 394 ? -9.648 -5.582 -17.536 1.00 63.00 394 PHE A N 1
ATOM 2887 C CA . PHE A 1 394 ? -10.053 -4.176 -17.676 1.00 63.00 394 PHE A CA 1
ATOM 2888 C C . PHE A 1 394 ? -8.993 -3.307 -18.391 1.00 63.00 394 PHE A C 1
ATOM 2890 O O . PHE A 1 394 ? -7.761 -3.573 -18.290 1.00 63.00 394 PHE A O 1
#

Radius of gyration: 28.48 Å; chains: 1; bounding box: 86×74×96 Å

InterPro domains:
  IPR015942 Asp/Glu/hydantoin racemase [PF01177] (11-129)
  IPR052186 Hydantoin racemase-like [PTHR28047] (6-266)
  IPR053714 Isomerization and Racemization Enzyme Superfamily [G3DSA:3.40.50.12500] (9-137)
  IPR053714 Isomerization and Racemization Enzyme Superfamily [G3DSA:3.40.50.12500] (332-394)

Foldseek 3Di:
DPPPQPAAAEEEEEELAQDVVLQVLLVCVLVVLVDPRHHYDYYHFDPVAHNAQFAQVNLARSLVRRVVVCLVCLVVHQEYEHFAQAPRCNQVVSVVSQVVQQVVQQPDPDRPRRHHYGDYLNLLLQVVFVVLQVPPPDPDDDDDDDDDDDDDDDDDDDDPDPPPPPPPLLRFAAEEEEAAPNCQVRSVQVSCVSVVHDDPDDPPVPDPDDDDDPDDDDDPDDPPPDNPRYLTYFHLNHGPVCCPVPDPVSNLVSSLVRLLVSQCSQLVPDDPDPDDDPVVVVVVVVVVVVVVVVVVVPPPDDDDDDDDDDDDDDDDDDDDDDDDDDDPDPPPDPQSGGSHQEYEHSHSSCPPSVVSSLVSLCVNHNDPSSVRRHYGYSSSSSSVVSSCCSVVVD

Secondary structure (DSSP, 8-state):
-----PPPEEEEEEE-SS-HHHHHHHHHHHHTT--SSEEEEEEE--SSS-SS--SHHHHHHHHHHHHHHHGGGGGG-SEEEE-SSS--HHHHHHHHHHHHHHHHHHTSTT--PPP-EEEEHHHHHHHHHHHHHHSTT-----------------------------------EEEEEESSTHHHHHHHHHHHHHTTPPPSS---TT-------S---------------EEEEEE-S--TTHHHHS-HHHHHHHHHHHHHHHHHHHTT-S-------HHHHHHHHHHHHHHHHHSSSS-------------------------------TT-------SEEEEEEESTT-TTTHHHHHHHHHHHH-HHHHHHSEEEEHHHHHHHHHHHHHHHT-

Organism: NCBI:txid1182541

pLDDT: mean 72.38, std 27.05, range [26.42, 98.75]